Protein 3NZE (pdb70)

CATH classification: 3.40.50.1360

B-factor: mean 28.21, std 14.7, range [10.04, 140.04]

Radius of gyration: 24.36 Å; Cα contacts (8 Å, |Δi|>4): 1097; chains: 2; bounding box: 43×57×72 Å

Secondary structure (DSSP, 8-state):
--TT--HHHHHHHHHHHH-SEEEEE---TT--HHHHHHHH--HHHHHGGG--SS-EEEE--SHHHHHHHHTPPP---S-EEEE-S-------SHHHHHH--HHHHHHTPEEE---S-SS-SSHHHHH----HHHHHHHHHHH--EEEE--EE-----TTS---HHHH--GGGTEEEEETTEEEETTS--TT-GGGGG--SPPHHHHHTSSEEEEEE--GGGHHHHHHHHHTT--SEEEEEHHHHHHHT-/--TT--HHHHHHHHHHHH--EEEEE---TTS-HHHHHHHH--HHHHHGGG--TT-EEEE--SHHHHHHHTTPPP---S-EEEE-S-------SHHHHHH--HHHHHHT-EEE---S-SS-S-HHHHH----HHHHHHHHHHT--EEEE--EE--SSSTTSPPTTSSS-GGG---TTTTEEEEETTEEEETTS--TT-GGGGG--SPPHHHHTTSSEEEEEE-SGGGHHHHHHHHHTT--SEEEEEHHHHHHHHT-

InterPro domains:
  IPR007324 Sugar-binding domain, putative [PF04198] (63-314)
  IPR009057 Homedomain-like superfamily [SSF46689] (11-72)
  IPR036388 Winged helix-like DNA-binding domain superfamily [G3DSA:1.10.10.10] (1-53)
  IPR037171 NagB/RpiA transferase-like [SSF100950] (63-314)
  IPR051054 Bacterial SorC Transcriptional Regulators [PTHR34294] (4-316)

Organism: Paenarthrobacter aurescens (strain TC1) (NCBI:txid290340)

Nearest PDB structures (foldseek):
  3nze-assembly3_A-2  TM=1.004E+00  e=5.741E-52  Paenarthrobacter aurescens TC1
  3nze-assembly3_B  TM=9.922E-01  e=4.344E-48  Paenarthrobacter aurescens TC1
  4oqp-assembly1_A  TM=9.132E-01  e=4.253E-22  Bacillus subtilis subsp. subtilis str. 168
  3efb-assembly1_D  TM=8.962E-01  e=1.552E-18  Shigella flexneri 2a str. 2457T
  3efb-assembly2_B  TM=8.784E-01  e=3.633E-18  Shigella flexneri 2a str. 2457T

Structure (mmCIF, N/CA/C/O backbone):
data_3NZE
#
_entry.id   3NZE
#
_cell.length_a   41.337
_cell.length_b   86.286
_cell.length_c   64.641
_cell.angle_alpha   90.00
_cell.angle_beta   94.75
_cell.angle_gamma   90.00
#
_symmetry.space_group_name_H-M   'P 1 21 1'
#
loop_
_entity.id
_entity.type
_entity.pdbx_description
1 polymer 'Putative transcriptional regulator, sugar-binding family'
2 non-polymer 'CALCIUM ION'
3 water water
#
loop_
_atom_site.group_PDB
_atom_site.id
_atom_site.type_symbol
_atom_site.label_atom_id
_atom_site.label_alt_id
_atom_site.label_comp_id
_atom_site.label_asym_id
_atom_site.label_entity_id
_atom_site.label_seq_id
_atom_site.pdbx_PDB_ins_code
_atom_site.Cartn_x
_atom_site.Cartn_y
_atom_site.Cartn_z
_atom_site.occupancy
_atom_site.B_iso_or_equiv
_atom_site.auth_seq_id
_atom_site.auth_comp_id
_atom_site.auth_asym_id
_atom_site.auth_atom_id
_atom_site.pdbx_PDB_model_num
ATOM 1 N N . ALA A 1 3 ? -6.466 21.665 57.990 1.00 51.17 55 ALA A N 1
ATOM 2 C CA . ALA A 1 3 ? -6.029 21.573 56.597 1.00 51.03 55 ALA A CA 1
ATOM 3 C C . ALA A 1 3 ? -6.208 20.160 56.038 1.00 52.65 55 ALA A C 1
ATOM 4 O O . ALA A 1 3 ? -5.765 19.184 56.645 1.00 52.78 55 ALA A O 1
ATOM 6 N N . SER A 1 4 ? -6.852 20.062 54.877 1.00 51.47 56 SER A N 1
ATOM 7 C CA . SER A 1 4 ? -7.148 18.772 54.254 1.00 47.76 56 SER A CA 1
ATOM 8 C C . SER A 1 4 ? -7.355 18.944 52.748 1.00 44.24 56 SER A C 1
ATOM 9 O O . SER A 1 4 ? -7.365 20.073 52.249 1.00 41.71 56 SER A O 1
ATOM 12 N N . PRO A 1 5 ? -7.533 17.829 52.018 1.00 40.35 57 PRO A N 1
ATOM 13 C CA . PRO A 1 5 ? -7.796 17.900 50.576 1.00 36.43 57 PRO A CA 1
ATOM 14 C C . PRO A 1 5 ? -9.210 18.402 50.293 1.00 35.09 57 PRO A C 1
ATOM 15 O O . PRO A 1 5 ? -9.607 18.528 49.134 1.00 36.53 57 PRO A O 1
ATOM 19 N N . PHE A 1 6 ? -9.963 18.673 51.351 1.00 29.25 58 PHE A N 1
ATOM 20 C CA . PHE A 1 6 ? -11.315 19.188 51.212 1.00 25.84 58 PHE A CA 1
ATOM 21 C C . PHE A 1 6 ? -11.364 20.679 51.522 1.00 32.25 58 PHE A C 1
ATOM 22 O O . PHE A 1 6 ? -12.441 21.278 51.573 1.00 36.71 58 PHE A O 1
ATOM 30 N N . ASP A 1 7 ? -10.199 21.277 51.741 1.00 29.08 59 ASP A N 1
ATOM 31 C CA . ASP A 1 7 ? -10.154 22.682 52.122 1.00 32.57 59 ASP A CA 1
ATOM 32 C C . ASP A 1 7 ? -10.749 23.579 51.046 1.00 29.92 59 ASP A C 1
ATOM 33 O O . ASP A 1 7 ? -10.550 23.344 49.858 1.00 29.92 59 ASP A O 1
ATOM 38 N N . THR A 1 8 ? -11.478 24.600 51.485 1.00 26.89 60 THR A N 1
ATOM 39 C CA . THR A 1 8 ? -12.159 25.520 50.591 1.00 28.49 60 THR A CA 1
ATOM 40 C C . THR A 1 8 ? -11.161 26.496 50.000 1.00 27.11 60 THR A C 1
ATOM 41 O O . THR A 1 8 ? -10.026 26.605 50.480 1.00 23.72 60 THR A O 1
ATOM 45 N N . GLY A 1 9 ? -11.594 27.215 48.966 1.00 23.27 61 GLY A N 1
ATOM 46 C CA . GLY A 1 9 ? -10.781 28.262 48.373 1.00 23.86 61 GLY A CA 1
ATOM 47 C C . GLY A 1 9 ? -10.233 29.227 49.422 1.00 29.43 61 GLY A C 1
ATOM 48 O O . GLY A 1 9 ? -9.030 29.483 49.467 1.00 22.14 61 GLY A O 1
ATOM 49 N N . PRO A 1 10 ? -11.118 29.778 50.268 1.00 26.63 62 PRO A N 1
ATOM 50 C CA . PRO A 1 10 ? -10.706 30.716 51.316 1.00 22.31 62 PRO A CA 1
ATOM 51 C C . PRO A 1 10 ? -9.699 30.118 52.291 1.00 25.33 62 PRO A C 1
ATOM 52 O O . PRO A 1 10 ? -8.834 30.843 52.782 1.00 25.50 62 PRO A O 1
ATOM 56 N N . GLU A 1 11 ? -9.804 28.826 52.582 1.00 24.92 63 GLU A N 1
ATOM 57 C CA . GLU A 1 11 ? -8.848 28.206 53.497 1.00 25.32 63 GLU A CA 1
ATOM 58 C C . GLU A 1 11 ? -7.486 28.076 52.816 1.00 27.49 63 GLU A C 1
ATOM 59 O O . GLU A 1 11 ? -6.434 28.280 53.435 1.00 24.19 63 GLU A O 1
ATOM 65 N N . LEU A 1 12 ? -7.506 27.753 51.528 1.00 25.07 64 LEU A N 1
ATOM 66 C CA . LEU A 1 12 ? -6.271 27.701 50.751 1.00 19.73 64 LEU A CA 1
ATOM 67 C C . LEU A 1 12 ? -5.639 29.093 50.645 1.00 16.69 64 LEU A C 1
ATOM 68 O O . LEU A 1 12 ? -4.414 29.222 50.676 1.00 18.34 64 LEU A O 1
ATOM 73 N N . GLU A 1 13 ? -6.471 30.127 50.519 1.00 16.39 65 GLU A N 1
ATOM 74 C CA . GLU A 1 13 ? -5.957 31.492 50.448 1.00 16.91 65 GLU A CA 1
ATOM 75 C C . GLU A 1 13 ? -5.223 31.807 51.740 1.00 21.39 65 GLU A C 1
ATOM 76 O O . GLU A 1 13 ? -4.121 32.357 51.723 1.00 19.20 65 GLU A O 1
ATOM 82 N N . SER A 1 14 ? -5.835 31.446 52.861 1.00 20.11 66 SER A N 1
ATOM 83 C CA . SER A 1 14 ? -5.221 31.709 54.148 1.00 18.25 66 SER A CA 1
ATOM 84 C C . SER A 1 14 ? -3.872 31.020 54.262 1.00 21.19 66 SER A C 1
ATOM 85 O O . SER A 1 14 ? -2.886 31.619 54.709 1.00 21.04 66 SER A O 1
ATOM 88 N N . GLN A 1 15 ? -3.821 29.753 53.857 1.00 19.73 67 GLN A N 1
ATOM 89 C CA . GLN A 1 15 ? -2.580 29.001 53.947 1.00 20.36 67 GLN A CA 1
ATOM 90 C C . GLN A 1 15 ? -1.480 29.612 53.095 1.00 21.70 67 GLN A C 1
ATOM 91 O O . GLN A 1 15 ? -0.346 29.740 53.544 1.00 20.75 67 GLN A O 1
ATOM 97 N N . ILE A 1 16 ? -1.810 29.982 51.856 1.00 20.08 68 ILE A N 1
ATOM 98 C CA . ILE A 1 16 ? -0.828 30.589 50.967 1.00 17.84 68 ILE A CA 1
ATOM 99 C C . ILE A 1 16 ? -0.389 31.965 51.470 1.00 18.69 68 ILE A C 1
ATOM 100 O O . ILE A 1 16 ? 0.800 32.293 51.437 1.00 19.06 68 ILE A O 1
ATOM 105 N N . ARG A 1 17 ? -1.340 32.771 51.936 1.00 18.23 69 ARG A N 1
ATOM 106 C CA . ARG A 1 17 ? -1.012 34.079 52.516 1.00 21.12 69 ARG A CA 1
ATOM 107 C C . ARG A 1 17 ? 0.026 33.929 53.623 1.00 18.43 69 ARG A C 1
ATOM 108 O O . ARG A 1 17 ? 1.029 34.650 53.676 1.00 20.86 69 ARG A O 1
ATOM 116 N N . ASN A 1 18 ? -0.231 32.993 54.527 1.00 16.73 70 ASN A N 1
ATOM 117 C CA . ASN A 1 18 ? 0.633 32.821 55.690 1.00 23.93 70 ASN A CA 1
ATOM 118 C C . ASN A 1 18 ? 1.982 32.212 55.355 1.00 23.89 70 ASN A C 1
ATOM 119 O O . ASN A 1 18 ? 3.003 32.562 55.953 1.00 23.13 70 ASN A O 1
ATOM 124 N N . GLN A 1 19 ? 1.988 31.297 54.397 1.00 19.56 71 GLN A N 1
ATOM 125 C CA . GLN A 1 19 ? 3.210 30.584 54.058 1.00 25.99 71 GLN A CA 1
ATOM 126 C C . GLN A 1 19 ? 4.084 31.362 53.077 1.00 25.60 71 GLN A C 1
ATOM 127 O O . GLN A 1 19 ? 5.310 31.270 53.134 1.00 26.59 71 GLN A O 1
ATOM 133 N N . TYR A 1 20 ? 3.468 32.136 52.182 1.00 20.98 72 TYR A N 1
ATOM 134 C CA . TYR A 1 20 ? 4.232 32.808 51.133 1.00 23.30 72 TYR A CA 1
ATOM 135 C C . TYR A 1 20 ? 4.218 34.332 51.211 1.00 20.98 72 TYR A C 1
ATOM 136 O O . TYR A 1 20 ? 4.927 34.988 50.459 1.00 23.98 72 TYR A O 1
ATOM 145 N N . GLY A 1 21 ? 3.415 34.888 52.115 1.00 21.77 73 GLY A N 1
ATOM 146 C CA . GLY A 1 21 ? 3.423 36.324 52.333 1.00 21.48 73 GLY A CA 1
ATOM 147 C C . GLY A 1 21 ? 3.020 37.145 51.118 1.00 20.36 73 GLY A C 1
ATOM 148 O O . GLY A 1 21 ? 3.596 38.204 50.850 1.00 23.57 73 GLY A O 1
ATOM 149 N N . VAL A 1 22 ? 2.037 36.649 50.375 1.00 15.83 74 VAL A N 1
ATOM 150 C CA . VAL A 1 22 ? 1.430 37.402 49.283 1.00 14.09 74 VAL A CA 1
ATOM 151 C C . VAL A 1 22 ? -0.075 37.417 49.486 1.00 14.80 74 VAL A C 1
ATOM 152 O O . VAL A 1 22 ? -0.624 36.529 50.137 1.00 17.37 74 VAL A O 1
ATOM 156 N N . ASP A 1 23 ? -0.746 38.432 48.945 1.00 16.30 75 ASP A N 1
ATOM 157 C CA . ASP A 1 23 ? -2.195 38.399 48.905 1.00 17.98 75 ASP A CA 1
ATOM 158 C C . ASP A 1 23 ? -2.577 37.431 47.795 1.00 23.20 75 ASP A C 1
ATOM 159 O O . ASP A 1 23 ? -1.853 37.301 46.803 1.00 21.54 75 ASP A O 1
ATOM 164 N N . VAL A 1 24 ? -3.680 36.717 47.975 1.00 15.88 76 VAL A N 1
ATOM 165 C CA . VAL A 1 24 ? -4.008 35.637 47.047 1.00 16.95 76 VAL A CA 1
ATOM 166 C C . VAL A 1 24 ? -5.497 35.440 46.824 1.00 16.26 76 VAL A C 1
ATOM 167 O O . VAL A 1 24 ? -6.307 35.601 47.745 1.00 18.70 76 VAL A O 1
ATOM 171 N N . HIS A 1 25 ? -5.844 35.106 45.580 1.00 18.29 77 HIS A N 1
ATOM 172 C CA . HIS A 1 25 ? -7.188 34.708 45.199 1.00 16.86 77 HIS A CA 1
ATOM 173 C C . HIS A 1 25 ? -7.107 33.321 44.578 1.00 16.80 77 HIS A C 1
ATOM 174 O O . HIS A 1 25 ? -6.446 33.125 43.554 1.00 16.92 77 HIS A O 1
ATOM 181 N N . VAL A 1 26 ? -7.776 32.364 45.206 1.00 15.58 78 VAL A N 1
ATOM 182 C CA . VAL A 1 26 ? -7.820 31.003 44.694 1.00 15.51 78 VAL A CA 1
ATOM 183 C C . VAL A 1 26 ? -9.132 30.839 43.951 1.00 16.61 78 VAL A C 1
ATOM 184 O O . VAL A 1 26 ? -10.202 31.093 44.498 1.00 17.55 78 VAL A O 1
ATOM 188 N N . VAL A 1 27 ? -9.042 30.431 42.692 1.00 18.37 79 VAL A N 1
ATOM 189 C CA . VAL A 1 27 ? -10.219 30.294 41.840 1.00 17.47 79 VAL A CA 1
ATOM 190 C C . VAL A 1 27 ? -10.691 28.856 41.839 1.00 17.64 79 VAL A C 1
ATOM 191 O O . VAL A 1 27 ? -9.984 27.972 41.366 1.00 20.24 79 VAL A O 1
ATOM 195 N N . PRO A 1 28 ? -11.894 28.609 42.381 1.00 22.65 80 PRO A N 1
ATOM 196 C CA . PRO A 1 28 ? -12.441 27.252 42.338 1.00 27.31 80 PRO A CA 1
ATOM 197 C C . PRO A 1 28 ? -12.695 26.833 40.891 1.00 29.45 80 PRO A C 1
ATOM 198 O O . PRO A 1 28 ? -13.343 27.561 40.138 1.00 28.48 80 PRO A O 1
ATOM 202 N N . VAL A 1 29 ? -12.165 25.683 40.501 1.00 30.72 81 VAL A N 1
ATOM 203 C CA . VAL A 1 29 ? -12.350 25.187 39.144 1.00 35.48 81 VAL A CA 1
ATOM 204 C C . VAL A 1 29 ? -12.636 23.700 39.199 1.00 42.98 81 VAL A C 1
ATOM 205 O O . VAL A 1 29 ? -12.075 22.987 40.028 1.00 45.39 81 VAL A O 1
ATOM 209 N N . LEU A 1 30 ? -13.519 23.237 38.320 1.00 50.27 82 LEU A N 1
ATOM 210 C CA . LEU A 1 30 ? -13.826 21.817 38.230 1.00 60.15 82 LEU A CA 1
ATOM 211 C C . LEU A 1 30 ? -12.552 21.018 37.932 1.00 62.98 82 LEU A C 1
ATOM 212 O O . LEU A 1 30 ? -11.865 21.265 36.936 1.00 59.94 82 LEU A O 1
ATOM 217 N N . ASP A 1 31 ? -12.249 20.072 38.817 1.00 65.95 83 ASP A N 1
ATOM 218 C CA . ASP A 1 31 ? -11.037 19.257 38.756 1.00 70.20 83 ASP A CA 1
ATOM 219 C C . ASP A 1 31 ? -10.790 18.655 37.374 1.00 69.96 83 ASP A C 1
ATOM 220 O O . ASP A 1 31 ? -9.682 18.201 37.069 1.00 66.74 83 ASP A O 1
ATOM 225 N N . THR A 1 32 ? -11.825 18.665 36.539 1.00 68.06 84 THR A N 1
ATOM 226 C CA . THR A 1 32 ? -11.815 17.918 35.288 1.00 67.80 84 THR A CA 1
ATOM 227 C C . THR A 1 32 ? -11.788 18.799 34.045 1.00 63.00 84 THR A C 1
ATOM 228 O O . THR A 1 32 ? -11.760 18.293 32.925 1.00 67.30 84 THR A O 1
ATOM 232 N N . LEU A 1 33 ? -11.806 20.113 34.241 1.00 55.60 85 LEU A N 1
ATOM 233 C CA . LEU A 1 33 ? -11.755 21.046 33.121 1.00 48.03 85 LEU A CA 1
ATOM 234 C C . LEU A 1 33 ? -10.385 20.966 32.456 1.00 48.30 85 LEU A C 1
ATOM 235 O O . LEU A 1 33 ? -9.425 20.503 33.070 1.00 52.47 85 LEU A O 1
ATOM 240 N N . ASN A 1 34 ? -10.295 21.418 31.209 1.00 47.13 86 ASN A N 1
ATOM 241 C CA . ASN A 1 34 ? -9.031 21.378 30.478 1.00 52.29 86 ASN A CA 1
ATOM 242 C C . ASN A 1 34 ? -8.176 22.624 30.726 1.00 47.08 86 ASN A C 1
ATOM 243 O O . ASN A 1 34 ? -8.624 23.569 31.374 1.00 37.81 86 ASN A O 1
ATOM 248 N N . GLU A 1 35 ? -6.950 22.624 30.211 1.00 42.99 87 GLU A N 1
ATOM 249 C CA . GLU A 1 35 ? -6.019 23.726 30.464 1.00 43.43 87 GLU A CA 1
ATOM 250 C C . GLU A 1 35 ? -6.561 25.088 30.043 1.00 41.74 87 GLU A C 1
ATOM 251 O O . GLU A 1 35 ? -6.524 26.053 30.816 1.00 30.54 87 GLU A O 1
ATOM 257 N N . ALA A 1 36 ? -7.047 25.165 28.809 1.00 33.51 88 ALA A N 1
ATOM 258 C CA . ALA A 1 36 ? -7.522 26.427 28.258 1.00 32.60 88 ALA A CA 1
ATOM 259 C C . ALA A 1 36 ? -8.715 26.951 29.053 1.00 29.90 88 ALA A C 1
ATOM 260 O O . ALA A 1 36 ? -8.791 28.144 29.350 1.00 28.29 88 ALA A O 1
ATOM 262 N N . GLU A 1 37 ? -9.641 26.057 29.388 1.00 29.00 89 GLU A N 1
ATOM 263 C CA . GLU A 1 37 ? -10.861 26.454 30.089 1.00 29.85 89 GLU A CA 1
ATOM 264 C C . GLU A 1 37 ? -10.556 26.838 31.532 1.00 29.83 89 GLU A C 1
ATOM 265 O O . GLU A 1 37 ? -11.188 27.728 32.088 1.00 25.75 89 GLU A O 1
ATOM 271 N N . THR A 1 38 ? -9.588 26.155 32.130 1.00 24.52 90 THR A N 1
ATOM 272 C CA . THR A 1 38 ? -9.151 26.475 33.482 1.00 25.13 90 THR A CA 1
ATOM 273 C C . THR A 1 38 ? -8.499 27.850 33.499 1.00 22.98 90 THR A C 1
ATOM 274 O O . THR A 1 38 ? -8.781 28.664 34.374 1.00 21.27 90 THR A O 1
ATOM 278 N N . LEU A 1 39 ? -7.628 28.106 32.526 1.00 22.98 91 LEU A N 1
ATOM 279 C CA . LEU A 1 39 ? -6.971 29.399 32.410 1.00 20.23 91 LEU A CA 1
ATOM 280 C C . LEU A 1 39 ? -7.993 30.503 32.196 1.00 23.49 91 LEU A C 1
ATOM 281 O O . LEU A 1 39 ? -7.871 31.591 32.742 1.00 21.96 91 LEU A O 1
ATOM 286 N N . ASP A 1 40 ? -9.012 30.221 31.397 1.00 20.34 92 ASP A N 1
ATOM 287 C CA . ASP A 1 40 ? -10.008 31.240 31.104 1.00 24.09 92 ASP A CA 1
ATOM 288 C C . ASP A 1 40 ? -10.652 31.720 32.402 1.00 27.88 92 ASP A C 1
ATOM 289 O O . ASP A 1 40 ? -10.925 32.917 32.590 1.00 22.62 92 ASP A O 1
ATOM 294 N N . ARG A 1 41 ? -10.872 30.778 33.310 1.00 19.04 93 ARG A N 1
ATOM 295 C CA . ARG A 1 41 ? -11.510 31.095 34.576 1.00 20.62 93 ARG A CA 1
ATOM 296 C C . ARG A 1 41 ? -10.563 31.781 35.547 1.00 19.33 93 ARG A C 1
ATOM 297 O O . ARG A 1 41 ? -10.974 32.665 36.301 1.00 22.63 93 ARG A O 1
ATOM 305 N N . VAL A 1 42 ? -9.297 31.366 35.542 1.00 18.67 94 VAL A N 1
ATOM 306 C CA . VAL A 1 42 ? -8.303 32.056 36.353 1.00 18.58 94 VAL A CA 1
ATOM 307 C C . VAL A 1 42 ? -8.170 33.482 35.827 1.00 16.26 94 VAL A C 1
ATOM 308 O O . VAL A 1 42 ? -8.106 34.441 36.597 1.00 18.17 94 VAL A O 1
ATOM 312 N N . ALA A 1 43 ? -8.143 33.616 34.499 1.00 18.28 95 ALA A N 1
ATOM 313 C CA . ALA A 1 43 ? -7.951 34.923 33.884 1.00 24.34 95 ALA A CA 1
ATOM 314 C C . ALA A 1 43 ? -9.090 35.885 34.206 1.00 17.38 95 ALA A C 1
ATOM 315 O O . ALA A 1 43 ? -8.865 37.088 34.375 1.00 21.77 95 ALA A O 1
ATOM 325 N N . GLN A 1 45 ? -10.861 35.909 37.027 1.00 19.74 97 GLN A N 1
ATOM 326 C CA . GLN A 1 45 ? -10.656 36.398 38.381 1.00 18.95 97 GLN A CA 1
ATOM 327 C C . GLN A 1 45 ? -9.506 37.401 38.409 1.00 17.84 97 GLN A C 1
ATOM 328 O O . GLN A 1 45 ? -9.563 38.408 39.109 1.00 20.71 97 GLN A O 1
ATOM 334 N N . ALA A 1 46 ? -8.452 37.125 37.655 1.00 15.99 98 ALA A N 1
ATOM 335 C CA . ALA A 1 46 ? -7.315 38.036 37.642 1.00 17.43 98 ALA A CA 1
ATOM 336 C C . ALA A 1 46 ? -7.757 39.417 37.145 1.00 16.42 98 ALA A C 1
ATOM 337 O O . ALA A 1 46 ? -7.355 40.444 37.695 1.00 17.35 98 ALA A O 1
ATOM 339 N N . ALA A 1 47 ? -8.568 39.443 36.093 1.00 19.30 99 ALA A N 1
ATOM 340 C CA . ALA A 1 47 ? -9.045 40.711 35.546 1.00 20.17 99 ALA A CA 1
ATOM 341 C C . ALA A 1 47 ? -9.813 41.490 36.604 1.00 26.96 99 ALA A C 1
ATOM 342 O O . ALA A 1 47 ? -9.678 42.708 36.729 1.00 21.89 99 ALA A O 1
ATOM 344 N N . ARG A 1 48 ? -10.641 40.774 37.356 1.00 24.23 100 ARG A N 1
ATOM 345 C CA . ARG A 1 48 ? -11.428 41.393 38.409 1.00 23.80 100 ARG A CA 1
ATOM 346 C C . ARG A 1 48 ? -10.518 41.987 39.479 1.00 27.01 100 ARG A C 1
ATOM 347 O O . ARG A 1 48 ? -10.795 43.055 40.028 1.00 31.06 100 ARG A O 1
ATOM 355 N N . THR A 1 49 ? -9.423 41.294 39.770 1.00 21.65 101 THR A N 1
ATOM 356 C CA . THR A 1 49 ? -8.469 41.759 40.772 1.00 22.39 101 THR A CA 1
ATOM 357 C C . THR A 1 49 ? -7.612 42.931 40.293 1.00 25.38 101 THR A C 1
ATOM 358 O O . THR A 1 49 ? -7.299 43.843 41.062 1.00 23.62 101 THR A O 1
ATOM 362 N N . ILE A 1 50 ? -7.249 42.906 39.016 1.00 20.17 102 ILE A N 1
ATOM 363 C CA . ILE A 1 50 ? -6.425 43.945 38.412 1.00 17.60 102 ILE A CA 1
ATOM 364 C C . ILE A 1 50 ? -7.122 45.308 38.321 1.00 18.86 102 ILE A C 1
ATOM 365 O O . ILE A 1 50 ? -6.495 46.351 38.520 1.00 21.31 102 ILE A O 1
ATOM 370 N N . GLY A 1 51 ? -8.411 45.297 37.999 1.00 22.92 103 GLY A N 1
ATOM 371 C CA . GLY A 1 51 ? -9.157 46.524 37.761 1.00 22.35 103 GLY A CA 1
ATOM 372 C C . GLY A 1 51 ? -8.973 47.645 38.778 1.00 22.76 103 GLY A C 1
ATOM 373 O O . GLY A 1 51 ? -8.601 48.763 38.413 1.00 24.19 103 GLY A O 1
ATOM 374 N N . PRO A 1 52 ? -9.256 47.364 40.051 1.00 24.31 104 PRO A N 1
ATOM 375 C CA . PRO A 1 52 ? -9.119 48.347 41.137 1.00 25.09 104 PRO A CA 1
ATOM 376 C C . PRO A 1 52 ? -7.689 48.884 41.284 1.00 25.01 104 PRO A C 1
ATOM 377 O O . PRO A 1 52 ? -7.493 49.942 41.877 1.00 30.08 104 PRO A O 1
ATOM 381 N N . LEU A 1 53 ? -6.709 48.168 40.750 1.00 23.39 105 LEU A N 1
ATOM 382 C CA . LEU A 1 53 ? -5.309 48.560 40.911 1.00 27.65 105 LEU A CA 1
ATOM 383 C C . LEU A 1 53 ? -4.828 49.430 39.762 1.00 25.72 105 LEU A C 1
ATOM 384 O O . LEU A 1 53 ? -3.713 49.950 39.798 1.00 25.86 105 LEU A O 1
ATOM 389 N N . VAL A 1 54 ? -5.670 49.595 38.745 1.00 24.14 106 VAL A N 1
ATOM 390 C CA . VAL A 1 54 ? -5.325 50.437 37.610 1.00 21.47 106 VAL A CA 1
ATOM 391 C C . VAL A 1 54 ? -5.883 51.840 37.825 1.00 26.19 106 VAL A C 1
ATOM 392 O O . VAL A 1 54 ? -7.098 52.018 37.916 1.00 29.71 106 VAL A O 1
ATOM 396 N N . ASP A 1 55 ? -5.001 52.833 37.915 1.00 26.83 107 ASP A N 1
ATOM 397 C CA . ASP A 1 55 ? -5.431 54.201 38.216 1.00 32.93 107 ASP A CA 1
ATOM 398 C C . ASP A 1 55 ? -5.042 55.156 37.108 1.00 28.39 107 ASP A C 1
ATOM 399 O O . ASP A 1 55 ? -4.380 54.764 36.151 1.00 28.33 107 ASP A O 1
ATOM 404 N N . SER A 1 56 ? -5.436 56.421 37.253 1.00 28.19 108 SER A N 1
ATOM 405 C CA . SER A 1 56 ? -4.976 57.446 36.327 1.00 31.04 108 SER A CA 1
ATOM 406 C C . SER A 1 56 ? -3.565 57.878 36.704 1.00 27.32 108 SER A C 1
ATOM 407 O O . SER A 1 56 ? -3.111 57.643 37.831 1.00 22.71 108 SER A O 1
ATOM 410 N N . ASN A 1 57 ? -2.883 58.514 35.760 1.00 23.88 109 ASN A N 1
ATOM 411 C CA . ASN A 1 57 ? -1.517 58.982 35.981 1.00 25.23 109 ASN A CA 1
ATOM 412 C C . ASN A 1 57 ? -0.591 57.854 36.409 1.00 26.21 109 ASN A C 1
ATOM 413 O O . ASN A 1 57 ? 0.278 58.039 37.266 1.00 24.83 109 ASN A O 1
ATOM 418 N N . ALA A 1 58 ? -0.778 56.684 35.812 1.00 23.08 110 ALA A N 1
ATOM 419 C CA . ALA A 1 58 ? -0.019 55.503 36.207 1.00 20.91 110 ALA A CA 1
ATOM 420 C C . ALA A 1 58 ? 0.672 54.865 35.015 1.00 24.41 110 ALA A C 1
ATOM 421 O O . ALA A 1 58 ? 0.259 55.041 33.871 1.00 33.33 110 ALA A O 1
ATOM 423 N N . ILE A 1 59 ? 1.726 54.116 35.294 1.00 21.27 111 ILE A N 1
ATOM 424 C CA . ILE A 1 59 ? 2.410 53.343 34.268 1.00 18.53 111 ILE A CA 1
ATOM 425 C C . ILE A 1 59 ? 2.225 51.871 34.597 1.00 22.12 111 ILE A C 1
ATOM 426 O O . ILE A 1 59 ? 2.658 51.401 35.650 1.00 21.65 111 ILE A O 1
ATOM 431 N N . ILE A 1 60 ? 1.534 51.160 33.713 1.00 19.58 112 ILE A N 1
ATOM 432 C CA . ILE A 1 60 ? 1.214 49.760 33.944 1.00 19.71 112 ILE A CA 1
ATOM 433 C C . ILE A 1 60 ? 2.084 48.867 33.064 1.00 22.13 112 ILE A C 1
ATOM 434 O O . ILE A 1 60 ? 1.940 48.870 31.833 1.00 22.94 112 ILE A O 1
ATOM 439 N N . GLY A 1 61 ? 2.955 48.086 33.700 1.00 17.98 113 GLY A N 1
ATOM 440 C CA . GLY A 1 61 ? 3.816 47.155 32.992 1.00 17.27 113 GLY A CA 1
ATOM 441 C C . GLY A 1 61 ? 3.138 45.812 32.768 1.00 20.47 113 GLY A C 1
ATOM 442 O O . GLY A 1 61 ? 2.605 45.212 33.703 1.00 19.54 113 GLY A O 1
ATOM 443 N N . VAL A 1 62 ? 3.139 45.348 31.519 1.00 14.92 114 VAL A N 1
ATOM 444 C CA . VAL A 1 62 ? 2.550 44.052 31.184 1.00 14.44 114 VAL A CA 1
ATOM 445 C C . VAL A 1 62 ? 3.594 43.163 30.527 1.00 17.00 114 VAL A C 1
ATOM 446 O O . VAL A 1 62 ? 4.165 43.521 29.491 1.00 17.66 114 VAL A O 1
ATOM 450 N N . ALA A 1 63 ? 3.841 41.999 31.110 1.00 17.67 115 ALA A N 1
ATOM 451 C CA . ALA A 1 63 ? 4.688 41.012 30.464 1.00 20.81 115 ALA A CA 1
ATOM 452 C C . ALA A 1 63 ? 3.739 40.101 29.700 1.00 22.46 115 ALA A C 1
ATOM 453 O O . ALA A 1 63 ? 2.946 39.384 30.306 1.00 19.16 115 ALA A O 1
ATOM 455 N N . TRP A 1 64 ? 3.776 40.165 28.375 1.00 17.52 116 TRP A N 1
ATOM 456 C CA . TRP A 1 64 ? 2.797 39.442 27.577 1.00 19.19 116 TRP A CA 1
ATOM 457 C C . TRP A 1 64 ? 3.170 37.962 27.453 1.00 17.38 116 TRP A C 1
ATOM 458 O O . TRP A 1 64 ? 4.354 37.590 27.519 1.00 18.59 116 TRP A O 1
ATOM 469 N N . GLY A 1 65 ? 2.143 37.129 27.281 1.00 21.87 117 GLY A N 1
ATOM 470 C CA . GLY A 1 65 ? 2.295 35.694 27.129 1.00 22.23 117 GLY A CA 1
ATOM 471 C C . GLY A 1 65 ? 0.910 35.085 27.002 1.00 15.56 117 GLY A C 1
ATOM 472 O O . GLY A 1 65 ? -0.072 35.811 26.938 1.00 19.27 117 GLY A O 1
ATOM 473 N N . ALA A 1 66 ? 0.827 33.758 26.984 1.00 20.25 118 ALA A N 1
ATOM 474 C CA . ALA A 1 66 ? -0.456 33.082 26.845 1.00 23.65 118 ALA A CA 1
ATOM 475 C C . ALA A 1 66 ? -1.383 33.415 28.020 1.00 19.20 118 ALA A C 1
ATOM 476 O O . ALA A 1 66 ? -2.565 33.662 27.834 1.00 21.42 118 ALA A O 1
ATOM 478 N N . THR A 1 67 ? -0.827 33.464 29.223 1.00 20.85 119 THR A N 1
ATOM 479 C CA . THR A 1 67 ? -1.649 33.789 30.377 1.00 19.68 119 THR A CA 1
ATOM 480 C C . THR A 1 67 ? -2.178 35.212 30.274 1.00 18.05 119 THR A C 1
ATOM 481 O O . THR A 1 67 ? -3.364 35.455 30.444 1.00 18.49 119 THR A O 1
ATOM 485 N N . LEU A 1 68 ? -1.293 36.154 29.986 1.00 16.50 120 LEU A N 1
ATOM 486 C CA . LEU A 1 68 ? -1.710 37.545 29.907 1.00 17.89 120 LEU A CA 1
ATOM 487 C C . LEU A 1 68 ? -2.686 37.802 28.753 1.00 20.40 120 LEU A C 1
ATOM 488 O O . LEU A 1 68 ? -3.527 38.703 28.821 1.00 18.41 120 LEU A O 1
ATOM 493 N N . SER A 1 69 ? -2.592 36.998 27.704 1.00 19.65 121 SER A N 1
ATOM 494 C CA . SER A 1 69 ? -3.546 37.123 26.610 1.00 22.40 121 SER A CA 1
ATOM 495 C C . SER A 1 69 ? -4.947 36.827 27.137 1.00 24.31 121 SER A C 1
ATOM 496 O O . SER A 1 69 ? -5.884 37.588 26.900 1.00 22.00 121 SER A O 1
ATOM 499 N N . ALA A 1 70 ? -5.079 35.717 27.859 1.00 20.47 122 ALA A N 1
ATOM 500 C CA . ALA A 1 70 ? -6.369 35.355 28.451 1.00 19.23 122 ALA A CA 1
ATOM 501 C C . ALA A 1 70 ? -6.864 36.450 29.390 1.00 17.74 122 ALA A C 1
ATOM 502 O O . ALA A 1 70 ? -8.030 36.842 29.341 1.00 20.16 122 ALA A O 1
ATOM 504 N N . VAL A 1 71 ? -5.981 36.948 30.251 1.00 19.88 123 VAL A N 1
ATOM 505 C CA . VAL A 1 71 ? -6.327 38.053 31.131 1.00 17.29 123 VAL A CA 1
ATOM 506 C C . VAL A 1 71 ? -6.847 39.260 30.345 1.00 18.72 123 VAL A C 1
ATOM 507 O O . VAL A 1 71 ? -7.868 39.857 30.704 1.00 19.04 123 VAL A O 1
ATOM 511 N N . SER A 1 72 ? -6.162 39.607 29.258 1.00 21.33 124 SER A N 1
ATOM 512 C CA . SER A 1 72 ? -6.527 40.797 28.509 1.00 22.16 124 SER A CA 1
ATOM 513 C C . SER A 1 72 ? -7.925 40.691 27.914 1.00 24.31 124 SER A C 1
ATOM 514 O O . SER A 1 72 ? -8.585 41.699 27.696 1.00 22.55 124 SER A O 1
ATOM 517 N N . ARG A 1 73 ? -8.370 39.470 27.645 1.00 22.38 125 ARG A N 1
ATOM 518 C CA A ARG A 1 73 ? -9.700 39.266 27.083 0.53 25.19 125 ARG A CA 1
ATOM 519 C CA B ARG A 1 73 ? -9.700 39.246 27.084 0.47 24.55 125 ARG A CA 1
ATOM 520 C C . ARG A 1 73 ? -10.818 39.484 28.098 1.00 24.44 125 ARG A C 1
ATOM 521 O O . ARG A 1 73 ? -11.975 39.651 27.719 1.00 29.35 125 ARG A O 1
ATOM 536 N N . HIS A 1 74 ? -10.475 39.499 29.387 1.00 23.99 126 HIS A N 1
ATOM 537 C CA . HIS A 1 74 ? -11.504 39.600 30.434 1.00 26.48 126 HIS A CA 1
ATOM 538 C C . HIS A 1 74 ? -11.545 40.931 31.181 1.00 27.06 126 HIS A C 1
ATOM 539 O O . HIS A 1 74 ? -12.320 41.104 32.130 1.00 27.24 126 HIS A O 1
ATOM 546 N N . LEU A 1 75 ? -10.718 41.876 30.750 1.00 23.48 127 LEU A N 1
ATOM 547 C CA . LEU A 1 75 ? -10.676 43.187 31.379 1.00 24.70 127 LEU A CA 1
ATOM 548 C C . LEU A 1 75 ? -12.026 43.902 31.330 1.00 30.70 127 LEU A C 1
ATOM 549 O O . LEU A 1 75 ? -12.729 43.850 30.322 1.00 37.70 127 LEU A O 1
ATOM 554 N N . THR A 1 76 ? -12.386 44.558 32.429 1.00 33.06 128 THR A N 1
ATOM 555 C CA A THR A 1 76 ? -13.603 45.355 32.469 0.42 35.38 128 THR A CA 1
ATOM 556 C CA B THR A 1 76 ? -13.601 45.363 32.483 0.58 35.73 128 THR A CA 1
ATOM 557 C C . THR A 1 76 ? -13.256 46.801 32.145 1.00 33.95 128 THR A C 1
ATOM 558 O O . THR A 1 76 ? -12.309 47.359 32.697 1.00 29.34 128 THR A O 1
ATOM 565 N N . ARG A 1 77 ? -14.013 47.409 31.241 1.00 34.28 129 ARG A N 1
ATOM 566 C CA A ARG A 1 77 ? -13.739 48.786 30.860 0.53 35.35 129 ARG A CA 1
ATOM 567 C CA B ARG A 1 77 ? -13.737 48.786 30.859 0.47 35.44 129 ARG A CA 1
ATOM 568 C C . ARG A 1 77 ? -13.770 49.686 32.086 1.00 34.12 129 ARG A C 1
ATOM 569 O O . ARG A 1 77 ? -14.688 49.614 32.900 1.00 34.66 129 ARG A O 1
ATOM 584 N N . LYS A 1 78 ? -12.754 50.526 32.212 1.00 37.29 130 LYS A N 1
ATOM 585 C CA . LYS A 1 78 ? -12.638 51.444 33.330 1.00 36.50 130 LYS A CA 1
ATOM 586 C C . LYS A 1 78 ? -11.743 52.582 32.883 1.00 42.07 130 LYS A C 1
ATOM 587 O O . LYS A 1 78 ? -10.523 52.459 32.893 1.00 45.89 130 LYS A O 1
ATOM 601 N N . THR A 1 80 ? -9.457 55.741 32.557 1.00 31.31 132 THR A N 1
ATOM 602 C CA . THR A 1 80 ? -8.516 56.500 33.354 1.00 31.38 132 THR A CA 1
ATOM 603 C C . THR A 1 80 ? -8.024 57.604 32.448 1.00 34.23 132 THR A C 1
ATOM 604 O O . THR A 1 80 ? -8.369 57.637 31.264 1.00 33.64 132 THR A O 1
ATOM 608 N N . HIS A 1 81 ? -7.221 58.512 32.985 1.00 30.78 133 HIS A N 1
ATOM 609 C CA . HIS A 1 81 ? -6.548 59.486 32.133 1.00 31.08 133 HIS A CA 1
ATOM 610 C C . HIS A 1 81 ? -5.067 59.532 32.457 1.00 31.10 133 HIS A C 1
ATOM 611 O O . HIS A 1 81 ? -4.668 59.241 33.584 1.00 28.87 133 HIS A O 1
ATOM 618 N N . ASP A 1 82 ? -4.264 59.886 31.458 1.00 27.14 134 ASP A N 1
ATOM 619 C CA . ASP A 1 82 ? -2.835 60.121 31.649 1.00 29.75 134 ASP A CA 1
ATOM 620 C C . ASP A 1 82 ? -2.070 58.890 32.116 1.00 29.24 134 ASP A C 1
ATOM 621 O O . ASP A 1 82 ? -1.015 58.998 32.745 1.00 27.41 134 ASP A O 1
ATOM 626 N N . SER A 1 83 ? -2.594 57.717 31.796 1.00 25.51 135 SER A N 1
ATOM 627 C CA . SER A 1 83 ? -1.894 56.487 32.117 1.00 23.43 135 SER A CA 1
ATOM 628 C C . SER A 1 83 ? -1.317 55.844 30.876 1.00 23.77 135 SER A C 1
ATOM 629 O O . SER A 1 83 ? -1.737 56.132 29.756 1.00 23.49 135 SER A O 1
ATOM 632 N N . ILE A 1 84 ? -0.349 54.964 31.094 1.00 21.36 136 ILE A N 1
ATOM 633 C CA . ILE A 1 84 ? 0.359 54.321 30.009 1.00 20.05 136 ILE A CA 1
ATOM 634 C C . ILE A 1 84 ? 0.464 52.841 30.308 1.00 26.64 136 ILE A C 1
ATOM 635 O O . ILE A 1 84 ? 0.714 52.463 31.447 1.00 24.49 136 ILE A O 1
ATOM 640 N N . VAL A 1 85 ? 0.262 51.999 29.302 1.00 20.40 137 VAL A N 1
ATOM 641 C CA A VAL A 1 85 ? 0.554 50.578 29.432 0.47 20.97 137 VAL A CA 1
ATOM 642 C CA B VAL A 1 85 ? 0.578 50.584 29.452 0.53 20.97 137 VAL A CA 1
ATOM 643 C C . VAL A 1 85 ? 1.834 50.294 28.648 1.00 24.36 137 VAL A C 1
ATOM 644 O O . VAL A 1 85 ? 1.903 50.578 27.450 1.00 22.80 137 VAL A O 1
ATOM 651 N N . VAL A 1 86 ? 2.843 49.757 29.323 1.00 20.26 138 VAL A N 1
ATOM 652 C CA A VAL A 1 86 ? 4.126 49.498 28.686 0.85 20.89 138 VAL A CA 1
ATOM 653 C CA B VAL A 1 86 ? 4.130 49.494 28.690 0.15 20.67 138 VAL A CA 1
ATOM 654 C C . VAL A 1 86 ? 4.436 48.003 28.615 1.00 22.49 138 VAL A C 1
ATOM 655 O O . VAL A 1 86 ? 4.260 47.259 29.587 1.00 21.99 138 VAL A O 1
ATOM 662 N N . GLN A 1 87 ? 4.885 47.568 27.445 1.00 18.33 139 GLN A N 1
ATOM 663 C CA . GLN A 1 87 ? 5.246 46.183 27.200 1.00 16.88 139 GLN A CA 1
ATOM 664 C C . GLN A 1 87 ? 6.594 45.872 27.866 1.00 18.65 139 GLN A C 1
ATOM 665 O O . GLN A 1 87 ? 7.567 46.596 27.651 1.00 18.93 139 GLN A O 1
ATOM 671 N N . LEU A 1 88 ? 6.660 44.803 28.664 1.00 15.16 140 LEU A N 1
ATOM 672 C CA . LEU A 1 88 ? 7.874 44.513 29.442 1.00 17.89 140 LEU A CA 1
ATOM 673 C C . LEU A 1 88 ? 8.871 43.580 28.758 1.00 20.11 140 LEU A C 1
ATOM 674 O O . LEU A 1 88 ? 10.038 43.530 29.148 1.00 20.63 140 LEU A O 1
ATOM 679 N N . ASN A 1 89 ? 8.403 42.837 27.756 1.00 16.85 1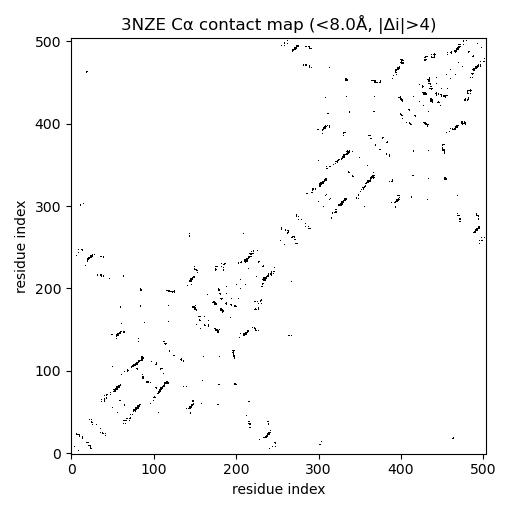41 ASN A N 1
ATOM 680 C CA . ASN A 1 89 ? 9.242 41.890 27.036 1.00 18.32 141 ASN A CA 1
ATOM 681 C C . ASN A 1 89 ? 8.977 41.966 25.539 1.00 14.86 141 ASN A C 1
ATOM 682 O O . ASN A 1 89 ? 7.878 42.289 25.133 1.00 15.23 141 ASN A O 1
ATOM 687 N N . GLY A 1 90 ? 9.994 41.663 24.731 1.00 18.37 142 GLY A N 1
ATOM 688 C CA . GLY A 1 90 ? 9.900 41.811 23.286 1.00 17.89 142 GLY A CA 1
ATOM 689 C C . GLY A 1 90 ? 9.016 40.761 22.645 1.00 16.54 142 GLY A C 1
ATOM 690 O O . GLY A 1 90 ? 8.481 39.878 23.325 1.00 15.06 142 GLY A O 1
ATOM 691 N N . ALA A 1 91 ? 8.853 40.849 21.326 1.00 17.34 143 ALA A N 1
ATOM 692 C CA . ALA A 1 91 ? 7.977 39.906 20.621 1.00 15.37 143 ALA A CA 1
ATOM 693 C C . ALA A 1 91 ? 8.501 39.619 19.229 1.00 18.99 143 ALA A C 1
ATOM 694 O O . ALA A 1 91 ? 9.078 40.493 18.586 1.00 17.74 143 ALA A O 1
ATOM 696 N N . GLY A 1 92 ? 8.264 38.400 18.759 1.00 13.79 144 GLY A N 1
ATOM 697 C CA . GLY A 1 92 ? 8.743 37.990 17.451 1.00 18.19 144 GLY A CA 1
ATOM 698 C C . GLY A 1 92 ? 9.857 36.982 17.644 1.00 20.40 144 GLY A C 1
ATOM 699 O O . GLY A 1 92 ? 10.964 37.343 18.034 1.00 21.90 144 GLY A O 1
ATOM 700 N N . ASN A 1 93 ? 9.568 35.711 17.377 1.00 20.82 145 ASN A N 1
ATOM 701 C CA . ASN A 1 93 ? 10.557 34.668 17.625 1.00 23.42 145 ASN A CA 1
ATOM 702 C C . ASN A 1 93 ? 11.029 33.975 16.350 1.00 24.57 145 ASN A C 1
ATOM 703 O O . ASN A 1 93 ? 10.685 34.385 15.231 1.00 23.67 145 ASN A O 1
ATOM 716 N N . GLN A 1 95 ? 10.192 31.429 14.956 1.00 23.11 147 GLN A N 1
ATOM 717 C CA . GLN A 1 95 ? 9.104 30.847 14.170 1.00 23.57 147 GLN A CA 1
ATOM 718 C C . GLN A 1 95 ? 8.303 31.925 13.438 1.00 22.25 147 GLN A C 1
ATOM 719 O O . GLN A 1 95 ? 7.392 31.603 12.686 1.00 23.04 147 GLN A O 1
ATOM 725 N N . THR A 1 96 ? 8.651 33.192 13.663 1.00 23.29 148 THR A N 1
ATOM 726 C CA . THR A 1 96 ? 7.896 34.344 13.131 1.00 18.4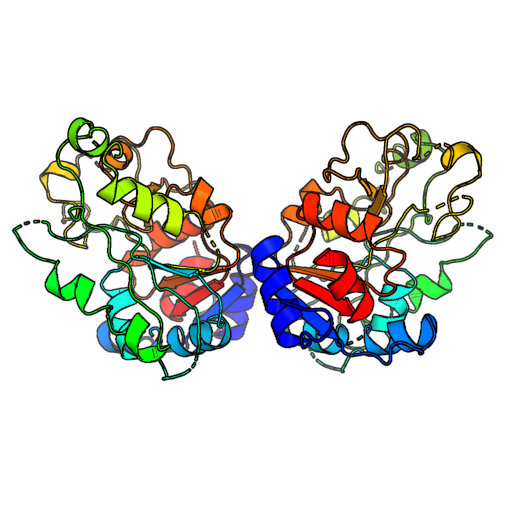7 148 THR A CA 1
ATOM 727 C C . THR A 1 96 ? 6.537 34.499 13.811 1.00 21.27 148 THR A C 1
ATOM 728 O O . THR A 1 96 ? 5.553 34.946 13.207 1.00 20.01 148 THR A O 1
ATOM 732 N N . THR A 1 97 ? 6.508 34.142 15.090 1.00 20.20 149 THR A N 1
ATOM 733 C CA . THR A 1 97 ? 5.304 34.198 15.893 1.00 21.64 149 THR A CA 1
ATOM 734 C C . THR A 1 97 ? 5.458 35.213 17.015 1.00 18.95 149 THR A C 1
ATOM 735 O O . THR A 1 97 ? 6.521 35.330 17.623 1.00 20.14 149 THR A O 1
ATOM 739 N N . GLY A 1 98 ? 4.394 35.957 17.283 1.00 20.50 150 GLY A N 1
ATOM 740 C CA . GLY A 1 98 ? 4.361 36.754 18.488 1.00 21.02 150 GLY A CA 1
ATOM 741 C C . GLY A 1 98 ? 3.983 38.208 18.333 1.00 23.42 150 GLY A C 1
ATOM 742 O O . GLY A 1 98 ? 3.394 38.781 19.241 1.00 21.20 150 GLY A O 1
ATOM 743 N N . ILE A 1 99 ? 4.348 38.826 17.212 1.00 22.01 151 ILE A N 1
ATOM 744 C CA . ILE A 1 99 ? 4.191 40.274 17.128 1.00 19.53 151 ILE A CA 1
ATOM 745 C C . ILE A 1 99 ? 2.723 40.693 17.159 1.00 17.98 151 ILE A C 1
ATOM 746 O O . ILE A 1 99 ? 2.344 41.576 17.921 1.00 22.16 151 ILE A O 1
ATOM 751 N N . THR A 1 100 ? 1.903 40.058 16.333 1.00 18.05 152 THR A N 1
ATOM 752 C CA . THR A 1 100 ? 0.480 40.362 16.297 1.00 18.34 152 THR A CA 1
ATOM 753 C C . THR A 1 100 ? -0.173 40.037 17.637 1.00 20.44 152 THR A C 1
ATOM 754 O O . THR A 1 100 ? -0.956 40.820 18.171 1.00 20.31 152 THR A O 1
ATOM 758 N N . TYR A 1 101 ? 0.183 38.881 18.179 1.00 19.27 153 TYR A N 1
ATOM 759 C CA . TYR A 1 101 ? -0.412 38.382 19.417 1.00 22.49 153 TYR A CA 1
ATOM 760 C C . TYR A 1 101 ? -0.091 39.320 20.580 1.00 20.03 153 TYR A C 1
ATOM 761 O O . TYR A 1 101 ? -0.988 39.704 21.340 1.00 20.67 153 TYR A O 1
ATOM 770 N N . ALA A 1 102 ? 1.178 39.697 20.717 1.00 17.64 154 ALA A N 1
ATOM 771 C CA . ALA A 1 102 ? 1.589 40.645 21.747 1.00 18.23 154 ALA A CA 1
ATOM 772 C C . ALA A 1 102 ? 0.912 42.001 21.550 1.00 19.14 154 ALA A C 1
ATOM 773 O O . ALA A 1 102 ? 0.451 42.614 22.503 1.00 19.87 154 ALA A O 1
ATOM 775 N N . SER A 1 103 ? 0.859 42.477 20.313 1.00 16.76 155 SER A N 1
ATOM 776 C CA . SER A 1 103 ? 0.189 43.743 20.040 1.00 20.66 155 SER A CA 1
ATOM 777 C C . SER A 1 103 ? -1.288 43.727 20.446 1.00 23.63 155 SER A C 1
ATOM 778 O O . SER A 1 103 ? -1.799 44.713 20.981 1.00 22.13 155 SER A O 1
ATOM 781 N N . ASP A 1 104 ? -1.971 42.617 20.186 1.00 17.07 156 ASP A N 1
ATOM 782 C CA . ASP A 1 104 ? -3.383 42.506 20.534 1.00 20.35 156 ASP A CA 1
ATOM 783 C C . ASP A 1 104 ? -3.591 42.599 22.036 1.00 16.64 156 ASP A C 1
ATOM 784 O O . ASP A 1 104 ? -4.569 43.198 22.496 1.00 20.11 156 ASP A O 1
ATOM 789 N N . ILE A 1 105 ? -2.678 41.994 22.786 1.00 17.25 157 ILE A N 1
ATOM 790 C CA . ILE A 1 105 ? -2.727 42.053 24.249 1.00 17.57 157 ILE A CA 1
ATOM 791 C C . ILE A 1 105 ? -2.596 43.498 24.703 1.00 21.62 157 ILE A C 1
ATOM 792 O O . ILE A 1 105 ? -3.428 44.000 25.471 1.00 21.84 157 ILE A O 1
ATOM 805 N N . ARG A 1 107 ? -3.117 46.268 23.020 1.00 18.09 159 ARG A N 1
ATOM 806 C CA . ARG A 1 107 ? -4.313 47.003 22.586 1.00 19.16 159 ARG A CA 1
ATOM 807 C C . ARG A 1 107 ? -5.526 46.804 23.504 1.00 19.81 159 ARG A C 1
ATOM 808 O O . ARG A 1 107 ? -6.215 47.764 23.844 1.00 19.61 159 ARG A O 1
ATOM 816 N N . ARG A 1 108 ? -5.779 45.563 23.911 1.00 20.16 160 ARG A N 1
ATOM 817 C CA . ARG A 1 108 ? -6.863 45.272 24.852 1.00 24.32 160 ARG A CA 1
ATOM 818 C C . ARG A 1 108 ? -6.694 46.019 26.177 1.00 17.15 160 ARG A C 1
ATOM 819 O O . ARG A 1 108 ? -7.676 46.521 26.746 1.00 19.09 160 ARG A O 1
ATOM 827 N N . PHE A 1 109 ? -5.458 46.093 26.661 1.00 17.70 161 PHE A N 1
ATOM 828 C CA . PHE A 1 109 ? -5.190 46.814 27.910 1.00 19.75 161 PHE A CA 1
ATOM 829 C C . PHE A 1 109 ? -5.403 48.304 27.689 1.00 21.70 161 PHE A C 1
ATOM 830 O O . PHE A 1 109 ? -6.065 48.966 28.477 1.00 23.72 161 PHE A O 1
ATOM 838 N N . GLY A 1 110 ? -4.855 48.827 26.599 1.00 20.27 162 GLY A N 1
ATOM 839 C CA . GLY A 1 110 ? -5.032 50.232 26.279 1.00 20.75 162 GLY A CA 1
ATOM 840 C C . GLY A 1 110 ? -6.486 50.625 26.137 1.00 23.10 162 GLY A C 1
ATOM 841 O O . GLY A 1 110 ? -6.902 51.683 26.613 1.00 27.40 162 GLY A O 1
ATOM 842 N N . SER A 1 111 ? -7.266 49.774 25.473 1.00 24.57 163 SER A N 1
ATOM 843 C CA A SER A 1 111 ? -8.675 50.057 25.223 0.70 22.50 163 SER A CA 1
ATOM 844 C CA B SER A 1 111 ? -8.675 50.054 25.222 0.30 22.90 163 SER A CA 1
ATOM 845 C C . SER A 1 111 ? -9.510 49.984 26.501 1.00 22.16 163 SER A C 1
ATOM 846 O O . SER A 1 111 ? -10.426 50.786 26.702 1.00 24.68 163 SER A O 1
ATOM 851 N N . ALA A 1 112 ? -9.201 49.017 27.357 1.00 22.10 164 ALA A N 1
ATOM 852 C CA . ALA A 1 112 ? -9.967 48.853 28.588 1.00 23.55 164 ALA A CA 1
ATOM 853 C C . ALA A 1 112 ? -9.837 50.063 29.501 1.00 24.61 164 ALA A C 1
ATOM 854 O O . ALA A 1 112 ? -10.791 50.429 30.191 1.00 26.65 164 ALA A O 1
ATOM 856 N N . TYR A 1 113 ? -8.666 50.700 29.486 1.00 24.58 165 TYR A N 1
ATOM 857 C CA . TYR A 1 113 ? -8.375 51.759 30.453 1.00 25.56 165 TYR A CA 1
ATOM 858 C C . TYR A 1 113 ? -8.204 53.161 29.865 1.00 30.63 165 TYR A C 1
ATOM 859 O O . TYR A 1 113 ? -7.961 54.126 30.599 1.00 28.91 165 TYR A O 1
ATOM 868 N N . GLY A 1 114 ? -8.358 53.279 28.549 1.00 29.10 166 GLY A N 1
ATOM 869 C CA . GLY A 1 114 ? -8.130 54.543 27.875 1.00 30.78 166 GLY A CA 1
ATOM 870 C C . GLY A 1 114 ? -6.694 54.998 28.052 1.00 30.29 166 GLY A C 1
ATOM 871 O O . GLY A 1 114 ? -6.409 56.195 28.104 1.00 31.30 166 GLY A O 1
ATOM 872 N N . ALA A 1 115 ? -5.790 54.029 28.140 1.00 27.52 167 ALA A N 1
ATOM 873 C CA . ALA A 1 115 ? -4.379 54.287 28.390 1.00 24.19 167 ALA A CA 1
ATOM 874 C C . ALA A 1 115 ? -3.595 54.261 27.092 1.00 28.83 167 ALA A C 1
ATOM 875 O O . ALA A 1 115 ? -3.909 53.494 26.188 1.00 27.67 167 ALA A O 1
ATOM 877 N N . ARG A 1 116 ? -2.564 55.091 27.006 1.00 28.37 168 ARG A N 1
ATOM 878 C CA . ARG A 1 116 ? -1.692 55.060 25.841 1.00 31.34 168 ARG A CA 1
ATOM 879 C C . ARG A 1 116 ? -0.830 53.809 25.871 1.00 28.28 168 ARG A C 1
ATOM 880 O O . ARG A 1 116 ? -0.325 53.419 26.923 1.00 29.78 168 ARG A O 1
ATOM 888 N N . VAL A 1 117 ? -0.648 53.195 24.707 1.00 21.30 169 VAL A N 1
ATOM 889 C CA . VAL A 1 117 ? 0.143 51.980 24.602 1.00 20.69 169 VAL A CA 1
ATOM 890 C C . VAL A 1 117 ? 1.583 52.284 24.179 1.00 23.71 169 VAL A C 1
ATOM 891 O O . VAL A 1 117 ? 1.818 52.988 23.200 1.00 28.66 169 VAL A O 1
ATOM 895 N N . GLU A 1 118 ? 2.546 51.750 24.923 1.00 20.38 170 GLU A N 1
ATOM 896 C CA . GLU A 1 118 ? 3.950 51.869 24.549 1.00 26.23 170 GLU A CA 1
ATOM 897 C C . GLU A 1 118 ? 4.580 50.499 24.346 1.00 26.44 170 GLU A C 1
ATOM 898 O O . GLU A 1 118 ? 4.767 49.728 25.289 1.00 23.33 170 GLU A O 1
ATOM 904 N N . GLN A 1 119 ? 4.923 50.200 23.104 1.00 23.38 171 GLN A N 1
ATOM 905 C CA . GLN A 1 119 ? 5.508 48.906 22.792 1.00 25.16 171 GLN A CA 1
ATOM 906 C C . GLN A 1 119 ? 7.026 48.927 22.707 1.00 21.41 171 GLN A C 1
ATOM 907 O O . GLN A 1 119 ? 7.660 49.985 22.679 1.00 27.71 171 GLN A O 1
ATOM 913 N N . PHE A 1 120 ? 7.592 47.729 22.645 1.00 21.00 172 PHE A N 1
ATOM 914 C CA . PHE A 1 120 ? 9.009 47.490 22.878 1.00 19.32 172 PHE A CA 1
ATOM 915 C C . PHE A 1 120 ? 9.557 46.922 21.563 1.00 22.78 172 PHE A C 1
ATOM 916 O O . PHE A 1 120 ? 9.272 45.776 21.226 1.00 22.12 172 PHE A O 1
ATOM 924 N N . PRO A 1 121 ? 10.330 47.727 20.808 1.00 19.50 173 PRO A N 1
ATOM 925 C CA . PRO A 1 121 ? 10.701 47.310 19.443 1.00 21.17 173 PRO A CA 1
ATOM 926 C C . PRO A 1 121 ? 11.895 46.356 19.420 1.00 23.58 173 PRO A C 1
ATOM 927 O O . PRO A 1 121 ? 12.915 46.646 18.791 1.00 23.13 173 PRO A O 1
ATOM 931 N N . VAL A 1 122 ? 11.750 45.221 20.096 1.00 20.39 174 VAL A N 1
ATOM 932 C CA . VAL A 1 122 ? 12.814 44.228 20.213 1.00 22.11 174 VAL A CA 1
ATOM 933 C C . VAL A 1 122 ? 12.200 42.833 20.070 1.00 16.22 174 VAL A C 1
ATOM 934 O O . VAL A 1 122 ? 11.005 42.651 20.362 1.00 17.42 174 VAL A O 1
ATOM 938 N N . PRO A 1 123 ? 12.992 41.846 19.603 1.00 18.97 175 PRO A N 1
ATOM 939 C CA . PRO A 1 123 ? 12.430 40.501 19.396 1.00 16.87 175 PRO A CA 1
ATOM 940 C C . PRO A 1 123 ? 12.076 39.825 20.726 1.00 17.95 175 PRO A C 1
ATOM 941 O O . PRO A 1 123 ? 12.338 40.387 21.787 1.00 17.33 175 PRO A O 1
ATOM 945 N N . ALA A 1 124 ? 11.516 38.622 20.665 1.00 17.33 176 ALA A N 1
ATOM 946 C CA . ALA A 1 124 ? 11.066 37.928 21.876 1.00 19.62 176 ALA A CA 1
ATOM 947 C C . ALA A 1 124 ? 12.207 37.600 22.831 1.00 20.85 176 ALA A C 1
ATOM 948 O O . ALA A 1 124 ? 12.006 37.538 24.033 1.00 20.19 176 ALA A O 1
ATOM 950 N N . PHE A 1 125 ? 13.395 37.383 22.278 1.00 17.50 177 PHE A N 1
ATOM 951 C CA . PHE A 1 125 ? 14.552 36.925 23.042 1.00 16.47 177 PHE A CA 1
ATOM 952 C C . PHE A 1 125 ? 15.712 37.007 22.061 1.00 18.54 177 PHE A C 1
ATOM 953 O O . PHE A 1 125 ? 15.491 36.991 20.845 1.00 21.95 177 PHE A O 1
ATOM 961 N N . PHE A 1 126 ? 16.939 37.110 22.562 1.00 19.32 178 PHE A N 1
ATOM 962 C CA . PHE A 1 126 ? 18.098 37.192 21.674 1.00 20.50 178 PHE A CA 1
ATOM 963 C C . PHE A 1 126 ? 18.827 35.865 21.543 1.00 23.56 178 PHE A C 1
ATOM 964 O O . PHE A 1 126 ? 18.963 35.131 22.510 1.00 21.28 178 PHE A O 1
ATOM 972 N N . ASP A 1 127 ? 19.295 35.568 20.337 1.00 20.37 179 ASP A N 1
ATOM 973 C CA . ASP A 1 127 ? 20.136 34.395 20.084 1.00 21.02 179 ASP A CA 1
ATOM 974 C C . ASP A 1 127 ? 21.522 34.554 20.707 1.00 25.08 179 ASP A C 1
ATOM 975 O O . ASP A 1 127 ? 22.144 33.571 21.127 1.00 25.13 179 ASP A O 1
ATOM 980 N N . HIS A 1 128 ? 22.003 35.792 20.751 1.00 21.47 180 HIS A N 1
ATOM 981 C CA . HIS A 1 128 ? 23.353 36.089 21.200 1.00 23.55 180 HIS A CA 1
ATOM 982 C C . HIS A 1 128 ? 23.343 37.242 22.186 1.00 22.39 180 HIS A C 1
ATOM 983 O O . HIS A 1 128 ? 22.710 38.268 21.947 1.00 23.75 180 HIS A O 1
ATOM 990 N N . ALA A 1 129 ? 24.069 37.077 23.285 1.00 24.21 181 ALA A N 1
ATOM 991 C CA . ALA A 1 129 ? 24.170 38.129 24.284 1.00 23.87 181 ALA A CA 1
ATOM 992 C C . ALA A 1 129 ? 24.714 39.422 23.689 1.00 21.55 181 ALA A C 1
ATOM 993 O O . ALA A 1 129 ? 24.321 40.509 24.113 1.00 24.23 181 ALA A O 1
ATOM 995 N N . SER A 1 130 ? 25.609 39.308 22.707 1.00 20.71 182 SER A N 1
ATOM 996 C CA . SER A 1 130 ? 26.175 40.493 22.076 1.00 25.16 182 SER A CA 1
ATOM 997 C C . SER A 1 130 ? 25.104 41.317 21.352 1.00 23.08 182 SER A C 1
ATOM 998 O O . SER A 1 130 ? 25.241 42.536 21.220 1.00 28.49 182 SER A O 1
ATOM 1001 N N . THR A 1 131 ? 24.042 40.662 20.889 1.00 25.41 183 THR A N 1
ATOM 1002 C CA . THR A 1 131 ? 22.946 41.404 20.270 1.00 23.73 183 THR A CA 1
ATOM 1003 C C . THR A 1 131 ? 22.199 42.222 21.321 1.00 25.45 183 THR A C 1
ATOM 1004 O O . THR A 1 131 ? 21.841 43.374 21.078 1.00 22.94 183 THR A O 1
ATOM 1008 N N . LYS A 1 132 ? 21.958 41.631 22.488 1.00 24.52 184 LYS 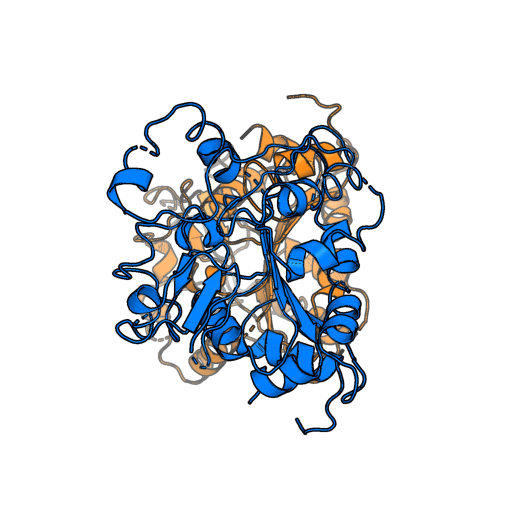A N 1
ATOM 1009 C CA . LYS A 1 132 ? 21.295 42.372 23.551 1.00 25.37 184 LYS A CA 1
ATOM 1010 C C . LYS A 1 132 ? 22.098 43.604 23.927 1.00 23.25 184 LYS A C 1
ATOM 1011 O O . LYS A 1 132 ? 21.547 44.698 24.019 1.00 26.03 184 LYS A O 1
ATOM 1017 N N . THR A 1 133 ? 23.400 43.414 24.147 1.00 23.41 185 THR A N 1
ATOM 1018 C CA . THR A 1 133 ? 24.301 44.509 24.467 1.00 26.49 185 THR A CA 1
ATOM 1019 C C . THR A 1 133 ? 24.163 45.647 23.464 1.00 27.48 185 THR A C 1
ATOM 1020 O O . THR A 1 133 ? 24.002 46.813 23.844 1.00 27.51 185 THR A O 1
ATOM 1024 N N . ALA A 1 134 ? 24.219 45.301 22.182 1.00 27.10 186 ALA A N 1
ATOM 1025 C CA . ALA A 1 134 ? 24.075 46.297 21.123 1.00 29.53 186 ALA A CA 1
ATOM 1026 C C . ALA A 1 134 ? 22.720 47.017 21.188 1.00 25.87 186 ALA A C 1
ATOM 1027 O O . ALA A 1 134 ? 22.662 48.244 21.197 1.00 26.17 186 ALA A O 1
ATOM 1037 N N . TRP A 1 136 ? 20.663 47.408 23.636 1.00 21.24 188 TRP A N 1
ATOM 1038 C CA . TRP A 1 136 ? 20.462 48.196 24.844 1.00 24.70 188 TRP A CA 1
ATOM 1039 C C . TRP A 1 136 ? 21.188 49.545 24.779 1.00 29.18 188 TRP A C 1
ATOM 1040 O O . TRP A 1 136 ? 21.080 50.365 25.691 1.00 32.85 188 TRP A O 1
ATOM 1051 N N . ASN A 1 137 ? 21.922 49.760 23.690 1.00 28.83 189 ASN A N 1
ATOM 1052 C CA . ASN A 1 137 ? 22.577 51.036 23.422 1.00 31.56 189 ASN A CA 1
ATOM 1053 C C . ASN A 1 137 ? 21.824 51.865 22.388 1.00 30.01 189 ASN A C 1
ATOM 1054 O O . ASN A 1 137 ? 22.304 52.908 21.936 1.00 27.91 189 ASN A O 1
ATOM 1059 N N . GLU A 1 138 ? 20.648 51.387 21.999 1.00 23.26 190 GLU A N 1
ATOM 1060 C CA . GLU A 1 138 ? 19.817 52.118 21.056 1.00 22.12 190 GLU A CA 1
ATOM 1061 C C . GLU A 1 138 ? 18.860 53.030 21.811 1.00 21.99 190 GLU A C 1
ATOM 1062 O O . GLU A 1 138 ? 18.230 52.608 22.776 1.00 21.43 190 GLU A O 1
ATOM 1068 N N . ARG A 1 139 ? 18.719 54.270 21.355 1.00 24.98 191 ARG A N 1
ATOM 1069 C CA . ARG A 1 139 ? 17.803 55.196 22.025 1.00 22.78 191 ARG A CA 1
ATOM 1070 C C . ARG A 1 139 ? 16.353 54.708 21.987 1.00 23.24 191 ARG A C 1
ATOM 1071 O O . ARG A 1 139 ? 15.599 54.885 22.943 1.00 20.62 191 ARG A O 1
ATOM 1079 N N . SER A 1 140 ? 15.963 54.082 20.881 1.00 21.96 192 SER A N 1
ATOM 1080 C CA . SER A 1 140 ? 14.600 53.596 20.754 1.00 20.72 192 SER A CA 1
ATOM 1081 C C . SER A 1 140 ? 14.297 52.596 21.856 1.00 23.84 192 SER A C 1
ATOM 1082 O O . SER A 1 140 ? 13.188 52.564 22.387 1.00 22.36 192 SER A O 1
ATOM 1085 N N . VAL A 1 141 ? 15.287 51.782 22.199 1.00 21.36 193 VAL A N 1
ATOM 1086 C CA . VAL A 1 141 ? 15.108 50.775 23.236 1.00 19.39 193 VAL A CA 1
ATOM 1087 C C . VAL A 1 141 ? 15.170 51.421 24.612 1.00 21.93 193 VAL A C 1
ATOM 1088 O O . VAL A 1 141 ? 14.315 51.168 25.464 1.00 24.81 193 VAL A O 1
ATOM 1092 N N . GLN A 1 142 ? 16.169 52.275 24.806 1.00 21.85 194 GLN A N 1
ATOM 1093 C CA . GLN A 1 142 ? 16.414 52.915 26.099 1.00 27.05 194 GLN A CA 1
ATOM 1094 C C . GLN A 1 142 ? 15.219 53.729 26.587 1.00 28.25 194 GLN A C 1
ATOM 1095 O O . GLN A 1 142 ? 14.932 53.762 27.785 1.00 25.50 194 GLN A O 1
ATOM 1101 N N . ARG A 1 143 ? 14.508 54.378 25.668 1.00 26.38 195 ARG A N 1
ATOM 1102 C CA A ARG A 1 143 ? 13.353 55.175 26.061 0.48 31.45 195 ARG A CA 1
ATOM 1103 C CA B ARG A 1 143 ? 13.351 55.174 26.055 0.52 31.35 195 ARG A CA 1
ATOM 1104 C C . ARG A 1 143 ? 12.252 54.285 26.643 1.00 31.28 195 ARG A C 1
ATOM 1105 O O . ARG A 1 143 ? 11.524 54.689 27.548 1.00 29.62 195 ARG A O 1
ATOM 1120 N N . ILE A 1 144 ? 12.143 53.064 26.132 1.00 21.30 196 ILE A N 1
ATOM 1121 C CA . ILE A 1 144 ? 11.199 52.112 26.701 1.00 18.22 196 ILE A CA 1
ATOM 1122 C C . ILE A 1 144 ? 11.706 51.540 28.031 1.00 19.61 196 ILE A C 1
ATOM 1123 O O . ILE A 1 144 ? 10.929 51.389 28.973 1.00 23.89 196 ILE A O 1
ATOM 1128 N N . LEU A 1 145 ? 12.998 51.229 28.111 1.00 20.45 197 LEU A N 1
ATOM 1129 C CA . LEU A 1 145 ? 13.578 50.776 29.366 1.00 22.23 197 LEU A CA 1
ATOM 1130 C C . LEU A 1 145 ? 13.301 51.799 30.465 1.00 26.27 197 LEU A C 1
ATOM 1131 O O . LEU A 1 145 ? 13.041 51.434 31.610 1.00 27.40 197 LEU A O 1
ATOM 1136 N N . ASP A 1 146 ? 13.342 53.082 30.108 1.00 24.64 198 ASP A N 1
ATOM 1137 C CA . ASP A 1 146 ? 13.126 54.155 31.079 1.00 28.79 198 ASP A CA 1
ATOM 1138 C C . ASP A 1 146 ? 11.685 54.158 31.592 1.00 27.89 198 ASP A C 1
ATOM 1139 O O . ASP A 1 146 ? 11.432 54.404 32.781 1.00 27.80 198 ASP A O 1
ATOM 1144 N N . LEU A 1 147 ? 10.745 53.898 30.690 1.00 26.54 199 LEU A N 1
ATOM 1145 C CA . LEU A 1 147 ? 9.333 53.819 31.058 1.00 24.00 199 LEU A CA 1
ATOM 1146 C C . LEU A 1 147 ? 9.097 52.629 31.970 1.00 21.81 199 LEU A C 1
ATOM 1147 O O . LEU A 1 147 ? 8.375 52.725 32.958 1.00 23.16 199 LEU A O 1
ATOM 1152 N N . GLN A 1 148 ? 9.699 51.496 31.617 1.00 24.73 200 GLN A N 1
ATOM 1153 C CA . GLN A 1 148 ? 9.571 50.294 32.426 1.00 23.26 200 GLN A CA 1
ATOM 1154 C C . GLN A 1 148 ? 10.044 50.567 33.847 1.00 19.57 200 GLN A C 1
ATOM 1155 O O . GLN A 1 148 ? 9.438 50.087 34.800 1.00 21.56 200 GLN A O 1
ATOM 1161 N N . ALA A 1 149 ? 11.121 51.336 33.980 1.00 21.89 201 ALA A N 1
ATOM 1162 C CA . ALA A 1 149 ? 11.729 51.597 35.285 1.00 25.45 201 ALA A CA 1
ATOM 1163 C C . ALA A 1 149 ? 10.794 52.394 36.191 1.00 26.89 201 ALA A C 1
ATOM 1164 O O . ALA A 1 149 ? 10.909 52.346 37.420 1.00 29.22 201 ALA A O 1
ATOM 1166 N N . ARG A 1 150 ? 9.864 53.118 35.578 1.00 24.97 202 ARG A N 1
ATOM 1167 C CA . ARG A 1 150 ? 8.919 53.947 36.317 1.00 25.16 202 ARG A CA 1
ATOM 1168 C C . ARG A 1 150 ? 7.575 53.264 36.573 1.00 26.77 202 ARG A C 1
ATOM 1169 O O . ARG A 1 150 ? 6.643 53.907 37.049 1.00 23.38 202 ARG A O 1
ATOM 1185 N N . SER A 1 152 ? 4.245 51.545 37.879 1.00 17.60 204 SER A N 1
ATOM 1186 C CA . SER A 1 152 ? 3.531 51.571 39.158 1.00 28.49 204 SER A CA 1
ATOM 1187 C C . SER A 1 152 ? 3.103 50.156 39.536 1.00 22.07 204 SER A C 1
ATOM 1188 O O . SER A 1 152 ? 3.155 49.766 40.711 1.00 20.12 204 SER A O 1
ATOM 1191 N N . ILE A 1 153 ? 2.650 49.407 38.536 1.00 17.93 205 ILE A N 1
ATOM 1192 C CA A ILE A 1 153 ? 2.263 48.013 38.738 0.71 15.67 205 ILE A CA 1
ATOM 1193 C CA B ILE A 1 153 ? 2.198 48.028 38.705 0.29 17.99 205 ILE A CA 1
ATOM 1194 C C . ILE A 1 153 ? 2.814 47.135 37.616 1.00 20.70 205 ILE A C 1
ATOM 1195 O O . ILE A 1 153 ? 3.113 47.614 36.511 1.00 19.25 205 ILE A O 1
ATOM 1204 N N . ALA A 1 154 ? 3.008 45.854 37.919 1.00 16.51 206 ALA A N 1
ATOM 1205 C CA . ALA A 1 154 ? 3.497 44.889 36.928 1.00 17.04 206 ALA A CA 1
ATOM 1206 C C . ALA A 1 154 ? 2.521 43.732 36.916 1.00 17.94 206 ALA A C 1
ATOM 1207 O O . ALA A 1 154 ? 2.060 43.313 37.967 1.00 17.40 206 ALA A O 1
ATOM 1209 N N . ILE A 1 155 ? 2.197 43.221 35.733 1.00 15.02 207 ILE A N 1
ATOM 1210 C CA . ILE A 1 155 ? 1.276 42.094 35.632 1.00 12.35 207 ILE A CA 1
ATOM 1211 C C . ILE A 1 155 ? 1.924 41.030 34.789 1.00 14.99 207 ILE A C 1
ATOM 1212 O O . ILE A 1 155 ? 2.389 41.319 33.687 1.00 15.82 207 ILE A O 1
ATOM 1217 N N . PHE A 1 156 ? 1.946 39.799 35.287 1.00 16.07 208 PHE A N 1
ATOM 1218 C CA . PHE A 1 156 ? 2.693 38.741 34.613 1.00 15.88 208 PHE A CA 1
ATOM 1219 C C . PHE A 1 156 ? 2.233 37.342 34.971 1.00 16.65 208 PHE A C 1
ATOM 1220 O O . PHE A 1 156 ? 1.708 37.100 36.060 1.00 17.09 208 PHE A O 1
ATOM 1228 N N . GLY A 1 157 ? 2.473 36.415 34.048 1.00 13.98 209 GLY A N 1
ATOM 1229 C CA . GLY A 1 157 ? 2.357 35.000 34.336 1.00 15.53 209 GLY A CA 1
ATOM 1230 C C . GLY A 1 157 ? 3.729 34.432 34.682 1.00 16.01 209 GLY A C 1
ATOM 1231 O O . GLY A 1 157 ? 4.694 35.171 34.886 1.00 19.16 209 GLY A O 1
ATOM 1232 N N . VAL A 1 158 ? 3.818 33.109 34.755 1.00 15.73 210 VAL A N 1
ATOM 1233 C CA . VAL A 1 158 ? 5.066 32.454 35.133 1.00 19.00 210 VAL A CA 1
ATOM 1234 C C . VAL A 1 158 ? 5.345 31.294 34.188 1.00 21.08 210 VAL A C 1
ATOM 1235 O O . VAL A 1 158 ? 4.475 30.444 33.968 1.00 23.85 210 VAL A O 1
ATOM 1239 N N . GLY A 1 159 ? 6.551 31.266 33.625 1.00 18.86 211 GLY A N 1
ATOM 1240 C CA . GLY A 1 159 ? 6.993 30.122 32.851 1.00 21.55 211 GLY A CA 1
ATOM 1241 C C . GLY A 1 159 ? 7.523 29.066 33.799 1.00 21.80 211 GLY A C 1
ATOM 1242 O O . GLY A 1 159 ? 7.976 29.385 34.901 1.00 22.79 211 GLY A O 1
ATOM 1243 N N . SER A 1 160 ? 7.471 27.806 33.382 1.00 19.83 212 SER A N 1
ATOM 1244 C CA . SER A 1 160 ? 7.884 26.712 34.249 1.00 19.61 212 SER A CA 1
ATOM 1245 C C . SER A 1 160 ? 8.664 25.666 33.465 1.00 25.22 212 SER A C 1
ATOM 1246 O O . SER A 1 160 ? 8.270 25.281 32.363 1.00 25.01 212 SER A O 1
ATOM 1249 N N . VAL A 1 161 ? 9.781 25.233 34.035 1.00 32.40 213 VAL A N 1
ATOM 1250 C CA . VAL A 1 161 ? 10.570 24.152 33.467 1.00 42.65 213 VAL A CA 1
ATOM 1251 C C . VAL A 1 161 ? 10.214 22.890 34.241 1.00 54.09 213 VAL A C 1
ATOM 1252 O O . VAL A 1 161 ? 10.349 22.853 35.464 1.00 57.51 213 VAL A O 1
ATOM 1256 N N . ASP A 1 162 ? 9.749 21.862 33.539 1.00 67.03 214 ASP A N 1
ATOM 1257 C CA . ASP A 1 162 ? 9.328 20.635 34.210 1.00 80.76 214 ASP A CA 1
ATOM 1258 C C . ASP A 1 162 ? 10.479 19.638 34.303 1.00 84.49 214 ASP A C 1
ATOM 1259 O O . ASP A 1 162 ? 11.362 19.615 33.446 1.00 85.95 214 ASP A O 1
ATOM 1264 N N . HIS A 1 168 ? 11.825 18.092 25.923 1.00 99.35 220 HIS A N 1
ATOM 1265 C CA . HIS A 1 168 ? 12.162 19.488 26.175 1.00 94.90 220 HIS A CA 1
ATOM 1266 C C . HIS A 1 168 ? 11.617 20.437 25.111 1.00 89.70 220 HIS A C 1
ATOM 1267 O O . HIS A 1 168 ? 11.865 20.263 23.917 1.00 93.99 220 HIS A O 1
ATOM 1274 N N . VAL A 1 169 ? 10.860 21.429 25.570 1.00 77.26 221 VAL A N 1
ATOM 1275 C CA . VAL A 1 169 ? 10.517 22.622 24.801 1.00 64.90 221 VAL A CA 1
ATOM 1276 C C . VAL A 1 169 ? 10.162 23.655 25.862 1.00 52.53 221 VAL A C 1
ATOM 1277 O O . VAL A 1 169 ? 9.872 23.283 26.998 1.00 52.27 221 VAL A O 1
ATOM 1281 N N . TYR A 1 170 ? 10.200 24.940 25.524 1.00 41.73 222 TYR A N 1
ATOM 1282 C CA . TYR A 1 170 ? 9.870 25.961 26.516 1.00 36.24 222 TYR A CA 1
ATOM 1283 C C . TYR A 1 170 ? 8.891 27.006 25.990 1.00 38.53 222 TYR A C 1
ATOM 1284 O O . TYR A 1 170 ? 8.919 27.363 24.811 1.00 39.41 222 TYR A O 1
ATOM 1293 N N . ALA A 1 171 ? 8.032 27.489 26.882 1.00 34.85 223 ALA A N 1
ATOM 1294 C CA . ALA A 1 171 ? 7.004 28.466 26.531 1.00 40.23 223 ALA A CA 1
ATOM 1295 C C . ALA A 1 171 ? 7.565 29.694 25.815 1.00 39.23 223 ALA A C 1
ATOM 1296 O O . ALA A 1 171 ? 8.526 30.321 26.276 1.00 34.80 223 ALA A O 1
ATOM 1298 N N . GLY A 1 172 ? 6.951 30.036 24.687 1.00 38.00 224 GLY A N 1
ATOM 1299 C CA . GLY A 1 172 ? 7.335 31.227 23.956 1.00 34.98 224 GLY A CA 1
ATOM 1300 C C . GLY A 1 172 ? 8.085 30.881 22.691 1.00 30.85 224 GLY A C 1
ATOM 1301 O O . GLY A 1 172 ? 8.220 31.712 21.796 1.00 29.19 224 GLY A O 1
ATOM 1302 N N . GLY A 1 173 ? 8.577 29.649 22.620 1.00 28.65 225 GLY A N 1
ATOM 1303 C CA . GLY A 1 173 ? 9.237 29.154 21.428 1.00 30.33 225 GLY A CA 1
ATOM 1304 C C . GLY A 1 173 ? 10.442 29.969 20.999 1.00 28.19 225 GLY A C 1
ATOM 1305 O O . GLY A 1 173 ? 10.734 30.071 19.818 1.00 25.99 225 GLY A O 1
ATOM 1306 N N . TYR A 1 174 ? 11.150 30.554 21.961 1.00 27.57 226 TYR A N 1
ATOM 1307 C CA . TYR A 1 174 ? 12.322 31.360 21.635 1.00 29.58 226 TYR A CA 1
ATOM 1308 C C . TYR A 1 174 ? 13.661 30.698 22.004 1.00 33.19 226 TYR A C 1
ATOM 1309 O O . TYR A 1 174 ? 14.731 31.251 21.730 1.00 34.87 226 TYR A O 1
ATOM 1318 N N . LEU A 1 175 ? 13.601 29.523 22.626 1.00 32.57 227 LEU A N 1
ATOM 1319 C CA . LEU A 1 175 ? 14.809 28.761 22.939 1.00 34.21 227 LEU A CA 1
ATOM 1320 C C . LEU A 1 175 ? 14.960 27.545 22.028 1.00 41.61 227 LEU A C 1
ATOM 1321 O O . LEU A 1 175 ? 13.976 26.888 21.694 1.00 47.59 227 LEU A O 1
ATOM 1326 N N . ASP A 1 176 ? 16.188 27.240 21.628 1.00 43.44 228 ASP A N 1
ATOM 1327 C CA . ASP A 1 176 ? 16.445 25.999 20.904 1.00 48.62 228 ASP A CA 1
ATOM 1328 C C . ASP A 1 176 ? 16.849 24.897 21.885 1.00 53.54 228 ASP A C 1
ATOM 1329 O O . ASP A 1 176 ? 16.894 25.126 23.095 1.00 52.01 228 ASP A O 1
ATOM 1334 N N . GLU A 1 177 ? 17.138 23.704 21.373 1.00 60.42 229 GLU A N 1
ATOM 1335 C CA . GLU A 1 177 ? 17.362 22.553 22.247 1.00 66.54 229 GLU A CA 1
ATOM 1336 C C . GLU A 1 177 ? 18.580 22.708 23.159 1.00 63.98 229 GLU A C 1
ATOM 1337 O O . GLU A 1 177 ? 18.536 22.324 24.330 1.00 62.21 229 GLU A O 1
ATOM 1343 N N . HIS A 1 178 ? 19.662 23.273 22.632 1.00 60.62 230 HIS A N 1
ATOM 1344 C CA . HIS A 1 178 ? 20.859 23.474 23.442 1.00 59.12 230 HIS A CA 1
ATOM 1345 C C . HIS A 1 178 ? 20.579 24.413 24.612 1.00 51.83 230 HIS A C 1
ATOM 1346 O O . HIS A 1 178 ? 20.976 24.139 25.746 1.00 51.24 230 HIS A O 1
ATOM 1353 N N . ASP A 1 179 ? 19.891 25.516 24.336 1.00 42.90 231 ASP A N 1
ATOM 1354 C CA . ASP A 1 179 ? 19.497 26.437 25.395 1.00 37.45 231 ASP A CA 1
ATOM 1355 C C . ASP A 1 179 ? 18.784 25.690 26.517 1.00 43.18 231 ASP A C 1
ATOM 1356 O O . ASP A 1 179 ? 18.958 25.995 27.699 1.00 38.38 231 ASP A O 1
ATOM 1361 N N . LEU A 1 180 ? 17.984 24.701 26.138 1.00 45.13 232 LEU A N 1
ATOM 1362 C CA . LEU A 1 180 ? 17.226 23.926 27.112 1.00 50.42 232 LEU A CA 1
ATOM 1363 C C . LEU A 1 180 ? 18.150 23.168 28.060 1.00 51.18 232 LEU A C 1
ATOM 1364 O O . LEU A 1 180 ? 17.854 23.017 29.244 1.00 54.45 232 LEU A O 1
ATOM 1369 N N . THR A 1 181 ? 19.277 22.701 27.539 1.00 48.05 233 THR A N 1
ATOM 1370 C CA . THR A 1 181 ? 20.224 21.963 28.360 1.00 45.39 233 THR A CA 1
ATOM 1371 C C . THR A 1 181 ? 20.928 22.893 29.358 1.00 40.73 233 THR A C 1
ATOM 1372 O O . THR A 1 181 ? 21.369 22.455 30.419 1.00 41.30 233 THR A O 1
ATOM 1384 N N . LEU A 1 183 ? 19.472 25.575 30.947 1.00 49.49 235 LEU A N 1
ATOM 1385 C CA . LEU A 1 183 ? 18.553 25.733 32.034 1.00 48.52 235 LEU A CA 1
ATOM 1386 C C . LEU A 1 183 ? 18.741 24.670 33.121 1.00 37.06 235 LEU A C 1
ATOM 1387 O O . LEU A 1 183 ? 18.897 24.985 34.242 1.00 37.30 235 LEU A O 1
ATOM 1392 N N . ALA A 1 184 ? 18.708 23.408 32.771 1.00 35.68 236 ALA A N 1
ATOM 1393 C CA . ALA A 1 184 ? 18.958 22.335 33.725 1.00 34.95 236 ALA A CA 1
ATOM 1394 C C . ALA A 1 184 ? 20.326 22.507 34.402 1.00 40.69 236 ALA A C 1
ATOM 1395 O O . ALA A 1 184 ? 20.468 22.287 35.603 1.00 45.56 236 ALA A O 1
ATOM 1397 N N . ALA A 1 185 ? 21.320 22.912 33.616 1.00 37.60 237 ALA A N 1
ATOM 1398 C CA . ALA A 1 185 ? 22.682 23.111 34.108 1.00 43.61 237 ALA A CA 1
ATOM 1399 C C . ALA A 1 185 ? 22.733 24.094 35.275 1.00 47.67 237 ALA A C 1
ATOM 1400 O O . ALA A 1 185 ? 23.575 23.973 36.161 1.00 52.14 237 ALA A O 1
ATOM 1402 N N . ASP A 1 186 ? 21.823 25.063 35.274 1.00 42.46 238 ASP A N 1
ATOM 1403 C CA . ASP A 1 186 ? 21.820 26.113 36.288 1.00 36.84 238 ASP A CA 1
ATOM 1404 C C . ASP A 1 186 ? 20.670 25.985 37.294 1.00 39.17 238 ASP A C 1
ATOM 1405 O O . ASP A 1 186 ? 20.359 26.944 37.999 1.00 34.58 238 ASP A O 1
ATOM 1410 N N . ASP A 1 187 ? 20.062 24.800 37.369 1.00 35.24 239 ASP A N 1
ATOM 1411 C CA . ASP A 1 187 ? 18.889 24.550 38.217 1.00 37.07 239 ASP A CA 1
ATOM 1412 C C . ASP A 1 187 ? 17.774 25.577 38.001 1.00 31.80 239 ASP A C 1
ATOM 1413 O O . ASP A 1 187 ? 17.114 25.993 38.955 1.00 26.97 239 ASP A O 1
ATOM 1418 N N . VAL A 1 188 ? 17.566 25.985 36.752 1.00 28.03 240 VAL A N 1
ATOM 1419 C CA . VAL A 1 188 ? 16.499 26.938 36.445 1.00 26.13 240 VAL A CA 1
ATOM 1420 C C . VAL A 1 188 ? 15.142 26.238 36.518 1.00 26.02 240 VAL A C 1
ATOM 1421 O O . VAL A 1 188 ? 14.996 25.118 36.029 1.00 23.86 240 VAL A O 1
ATOM 1425 N N . VAL A 1 189 ? 14.156 26.882 37.143 1.00 20.64 241 VAL A N 1
ATOM 1426 C CA . VAL A 1 189 ? 12.833 26.267 37.284 1.00 19.43 241 VAL A CA 1
ATOM 1427 C C . VAL A 1 189 ? 11.730 27.023 36.543 1.00 23.23 241 VAL A C 1
ATOM 1428 O O . VAL A 1 189 ? 10.627 26.506 36.378 1.00 21.97 241 VAL A O 1
ATOM 1432 N N . GLY A 1 190 ? 12.022 28.237 36.090 1.00 19.19 242 GLY A N 1
ATOM 1433 C CA . GLY A 1 190 ? 10.990 29.053 35.479 1.00 18.78 242 GLY A CA 1
ATOM 1434 C C . GLY A 1 190 ? 11.431 30.465 35.160 1.00 22.00 242 GLY A C 1
ATOM 1435 O O . GLY A 1 190 ? 12.611 30.808 35.276 1.00 18.62 242 GLY A O 1
ATOM 1436 N N . ASP A 1 191 ? 10.476 31.298 34.756 1.00 18.46 243 ASP A N 1
ATOM 1437 C CA . ASP A 1 191 ? 10.792 32.663 34.373 1.00 18.80 243 ASP A CA 1
ATOM 1438 C C . ASP A 1 191 ? 9.623 33.586 34.617 1.00 18.07 243 ASP A C 1
ATOM 1439 O O . ASP A 1 191 ? 8.470 33.160 34.662 1.00 17.99 243 ASP A O 1
ATOM 1444 N N . VAL A 1 192 ? 9.943 34.860 34.791 1.00 19.97 244 VAL A N 1
ATOM 1445 C CA . VAL A 1 192 ? 8.950 35.905 34.663 1.00 16.83 244 VAL A CA 1
ATOM 1446 C C . VAL A 1 192 ? 9.475 36.873 33.625 1.00 17.72 244 VAL A C 1
ATOM 1447 O O . VAL A 1 192 ? 10.622 37.327 33.714 1.00 18.01 244 VAL A O 1
ATOM 1451 N N . ALA A 1 193 ? 8.643 37.171 32.628 1.00 17.64 245 ALA A N 1
ATOM 1452 C CA . ALA A 1 193 ? 9.005 38.109 31.557 1.00 21.95 245 ALA A CA 1
ATOM 1453 C C . ALA A 1 193 ? 10.276 37.697 30.799 1.00 20.82 245 ALA A C 1
ATOM 1454 O O . ALA A 1 193 ? 11.019 38.547 30.290 1.00 20.68 245 ALA A O 1
ATOM 1456 N N . THR A 1 194 ? 10.498 36.388 30.725 1.00 19.35 246 THR A N 1
ATOM 1457 C CA . THR A 1 194 ? 11.669 35.781 30.086 1.00 23.15 246 THR A CA 1
ATOM 1458 C C . THR A 1 194 ? 12.976 35.945 30.872 1.00 18.59 246 THR A C 1
ATOM 1459 O O . THR A 1 194 ? 14.054 35.668 30.348 1.00 21.19 246 THR A O 1
ATOM 1463 N N . VAL A 1 195 ? 12.881 36.378 32.133 1.00 17.59 247 VAL A N 1
ATOM 1464 C CA . VAL A 1 195 ? 14.042 36.396 33.021 1.00 16.25 247 VAL A CA 1
ATOM 1465 C C . VAL A 1 195 ? 13.939 35.212 33.980 1.00 17.66 247 VAL A C 1
ATOM 1466 O O . VAL A 1 195 ? 12.986 35.106 34.751 1.00 20.43 247 VAL A O 1
ATOM 1470 N N . PHE A 1 196 ? 14.916 34.322 33.911 1.00 20.24 248 PHE A N 1
ATOM 1471 C CA . PHE A 1 196 ? 14.851 33.034 34.591 1.00 20.22 248 PHE A CA 1
ATOM 1472 C C . PHE A 1 196 ? 15.350 33.068 36.026 1.00 19.16 248 PHE A C 1
ATOM 1473 O O . PHE A 1 196 ? 16.143 33.942 36.406 1.00 19.40 248 PHE A O 1
ATOM 1481 N N . PHE A 1 197 ? 14.873 32.113 36.822 1.00 17.82 249 PHE A N 1
ATOM 1482 C CA . PHE A 1 197 ? 15.308 31.985 38.218 1.00 18.77 249 PHE A CA 1
ATOM 1483 C C . PHE A 1 197 ? 15.400 30.521 38.642 1.00 21.20 249 PHE A C 1
ATOM 1484 O O . PHE A 1 197 ? 14.841 29.639 37.980 1.00 19.91 249 PHE A O 1
ATOM 1492 N N . ARG A 1 198 ? 16.104 30.274 39.750 1.00 20.87 250 ARG A N 1
ATOM 1493 C CA . ARG A 1 198 ? 16.274 28.929 40.309 1.00 20.90 250 ARG A CA 1
ATOM 1494 C C . ARG A 1 198 ? 15.199 28.648 41.360 1.00 21.71 250 ARG A C 1
ATOM 1495 O O . ARG A 1 198 ? 14.376 29.512 41.658 1.00 21.76 250 ARG A O 1
ATOM 1503 N N . SER A 1 199 ? 15.205 27.448 41.932 1.00 22.96 251 SER A N 1
ATOM 1504 C CA . SER A 1 199 ? 14.186 27.090 42.919 1.00 28.67 251 SER A CA 1
ATOM 1505 C C . SER A 1 199 ? 14.218 28.009 44.137 1.00 23.58 251 SER A C 1
ATOM 1506 O O . SER A 1 199 ? 13.181 28.266 44.751 1.00 29.31 251 SER A O 1
ATOM 1509 N N . ASP A 1 200 ? 15.403 28.506 44.476 1.00 26.76 252 ASP A N 1
ATOM 1510 C CA . ASP A 1 200 ? 15.555 29.394 45.626 1.00 29.36 252 ASP A CA 1
ATOM 1511 C C . ASP A 1 200 ? 15.300 30.852 45.258 1.00 26.42 252 ASP A C 1
ATOM 1512 O O . ASP A 1 200 ? 15.503 31.750 46.081 1.00 26.15 252 ASP A O 1
ATOM 1517 N N . GLY A 1 201 ? 14.863 31.078 44.020 1.00 24.14 253 GLY A N 1
ATOM 1518 C CA . GLY A 1 201 ? 14.529 32.413 43.550 1.00 26.85 253 GLY A CA 1
ATOM 1519 C C . GLY A 1 201 ? 15.688 33.220 42.982 1.00 25.11 253 GLY A C 1
ATOM 1520 O O . GLY A 1 201 ? 15.489 34.322 42.468 1.00 28.78 253 GLY A O 1
ATOM 1521 N N . SER A 1 202 ? 16.903 32.687 43.070 1.00 24.38 254 SER A N 1
ATOM 1522 C CA . SER A 1 202 ? 18.075 33.433 42.605 1.00 24.03 254 SER A CA 1
ATOM 1523 C C . SER A 1 202 ? 18.122 33.509 41.082 1.00 27.15 254 SER A C 1
ATOM 1524 O O . SER A 1 202 ? 17.650 32.601 40.392 1.00 22.06 254 SER A O 1
ATOM 1527 N N . SER A 1 203 ? 18.688 34.596 40.558 1.00 26.73 255 SER A N 1
ATOM 1528 C CA . SER A 1 203 ? 18.746 34.804 39.107 1.00 28.40 255 SER A CA 1
ATOM 1529 C C . SER A 1 203 ? 20.107 35.301 38.630 1.00 32.40 255 SER A C 1
ATOM 1530 O O . SER A 1 203 ? 20.279 35.612 37.448 1.00 31.15 255 SER A O 1
ATOM 1533 N N . ASP A 1 204 ? 21.066 35.383 39.550 1.00 29.01 256 ASP A N 1
ATOM 1534 C CA . ASP A 1 204 ? 22.418 35.796 39.212 1.00 31.47 256 ASP A CA 1
ATOM 1535 C C . ASP A 1 204 ? 23.147 34.613 38.591 1.00 28.91 256 ASP A C 1
ATOM 1536 O O . ASP A 1 204 ? 22.889 33.462 38.945 1.00 31.49 256 ASP A O 1
ATOM 1541 N N . GLY A 1 205 ? 24.054 34.892 37.664 1.00 26.85 257 GLY A N 1
ATOM 1542 C CA . GLY A 1 2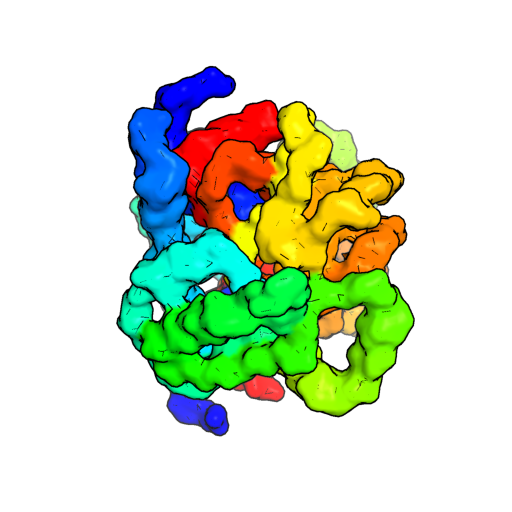05 ? 24.886 33.846 37.099 1.00 29.51 257 GLY A CA 1
ATOM 1543 C C . GLY A 1 205 ? 24.131 32.852 36.231 1.00 29.22 257 GLY A C 1
ATOM 1544 O O . GLY A 1 205 ? 24.545 31.696 36.098 1.00 27.33 257 GLY A O 1
ATOM 1545 N N . ILE A 1 206 ? 23.022 33.293 35.643 1.00 26.35 258 ILE A N 1
ATOM 1546 C CA . ILE A 1 206 ? 22.297 32.459 34.697 1.00 24.06 258 ILE A CA 1
ATOM 1547 C C . ILE A 1 206 ? 22.588 32.947 33.285 1.00 21.92 258 ILE A C 1
ATOM 1548 O O . ILE A 1 206 ? 22.200 34.042 32.901 1.00 22.23 258 ILE A O 1
ATOM 1553 N N . THR A 1 207 ? 23.317 32.129 32.538 1.00 23.17 259 THR A N 1
ATOM 1554 C CA . THR A 1 207 ? 23.772 32.479 31.209 1.00 26.84 259 THR A CA 1
ATOM 1555 C C . THR A 1 207 ? 22.645 33.002 30.307 1.00 23.66 259 THR A C 1
ATOM 1556 O O . THR A 1 207 ? 22.803 34.018 29.628 1.00 24.62 259 THR A O 1
ATOM 1560 N N . LEU A 1 208 ? 21.509 32.316 30.311 1.00 24.42 260 LEU A N 1
ATOM 1561 C CA . LEU A 1 208 ? 20.387 32.706 29.450 1.00 24.00 260 LEU A CA 1
ATOM 1562 C C . LEU A 1 208 ? 19.869 34.119 29.724 1.00 22.91 260 LEU A C 1
ATOM 1563 O O . LEU A 1 208 ? 19.349 34.777 28.824 1.00 23.49 260 LEU A O 1
ATOM 1568 N N . ASN A 1 209 ? 20.021 34.596 30.957 1.00 22.14 261 ASN A N 1
ATOM 1569 C CA . ASN A 1 209 ? 19.516 35.924 31.291 1.00 19.43 261 ASN A CA 1
ATOM 1570 C C . ASN A 1 209 ? 20.224 37.073 30.567 1.00 25.73 261 ASN A C 1
ATOM 1571 O O . ASN A 1 209 ? 19.672 38.171 30.467 1.00 27.35 261 ASN A O 1
ATOM 1576 N N . GLU A 1 210 ? 21.426 36.824 30.046 1.00 21.32 262 GLU A N 1
ATOM 1577 C CA A GLU A 1 210 ? 22.103 37.862 29.271 0.63 19.75 262 GLU A CA 1
ATOM 1578 C CA B GLU A 1 210 ? 22.156 37.808 29.243 0.37 20.08 262 GLU A CA 1
ATOM 1579 C C . GLU A 1 210 ? 21.478 38.042 27.895 1.00 23.54 262 GLU A C 1
ATOM 1580 O O . GLU A 1 210 ? 21.824 38.983 27.162 1.00 25.17 262 GLU A O 1
ATOM 1591 N N . ARG A 1 211 ? 20.545 37.160 27.551 1.00 19.57 263 ARG A N 1
ATOM 1592 C CA . ARG A 1 211 ? 19.851 37.214 26.268 1.00 21.85 263 ARG A CA 1
ATOM 1593 C C . ARG A 1 211 ? 18.382 37.626 26.417 1.00 24.48 263 ARG A C 1
ATOM 1594 O O . ARG A 1 211 ? 17.637 37.710 25.433 1.00 21.68 263 ARG A O 1
ATOM 1602 N N . SER A 1 212 ? 17.969 37.882 27.655 1.00 20.15 264 SER A N 1
ATOM 1603 C CA . SER A 1 212 ? 16.582 38.235 27.917 1.00 17.71 264 SER A CA 1
ATOM 1604 C C . SER A 1 212 ? 16.263 39.701 27.628 1.00 20.90 264 SER A C 1
ATOM 1605 O O . SER A 1 212 ? 17.121 40.570 27.773 1.00 23.01 264 SER A O 1
ATOM 1608 N N . THR A 1 213 ? 15.016 39.966 27.235 1.00 20.98 265 THR A N 1
ATOM 1609 C CA . THR A 1 213 ? 14.555 41.335 27.026 1.00 19.28 265 THR A CA 1
ATOM 1610 C C . THR A 1 213 ? 13.790 41.922 28.217 1.00 24.93 265 THR A C 1
ATOM 1611 O O . THR A 1 213 ? 13.438 43.101 28.199 1.00 25.03 265 THR A O 1
ATOM 1615 N N . GLY A 1 214 ? 13.542 41.115 29.248 1.00 22.62 266 GLY A N 1
ATOM 1616 C CA . GLY A 1 214 ? 12.693 41.551 30.352 1.00 19.29 266 GLY A CA 1
ATOM 1617 C C . GLY A 1 214 ? 13.423 42.271 31.484 1.00 19.28 266 GLY A C 1
ATOM 1618 O O . GLY A 1 214 ? 14.650 42.267 31.538 1.00 20.62 266 GLY A O 1
ATOM 1619 N N . PRO A 1 215 ? 12.660 42.915 32.379 1.00 21.94 267 PRO A N 1
ATOM 1620 C CA . PRO A 1 215 ? 13.202 43.654 33.531 1.00 23.90 267 PRO A CA 1
ATOM 1621 C C . PRO A 1 215 ? 13.880 42.716 34.521 1.00 24.40 267 PRO A C 1
ATOM 1622 O O . PRO A 1 215 ? 13.478 41.557 34.649 1.00 21.66 267 PRO A O 1
ATOM 1626 N N . SER A 1 216 ? 14.881 43.212 35.238 1.00 23.71 268 SER A N 1
ATOM 1627 C CA . SER A 1 216 ? 15.537 42.384 36.245 1.00 23.18 268 SER A CA 1
ATOM 1628 C C . SER A 1 216 ? 14.571 42.116 37.373 1.00 21.50 268 SER A C 1
ATOM 1629 O O . SER A 1 216 ? 13.618 42.868 37.594 1.00 23.30 268 SER A O 1
ATOM 1632 N N . HIS A 1 217 ? 14.826 41.040 38.101 1.00 24.81 269 HIS A N 1
ATOM 1633 C CA . HIS A 1 217 ? 14.016 40.737 39.269 1.00 27.76 269 HIS A CA 1
ATOM 1634 C C . HIS A 1 217 ? 14.172 41.826 40.332 1.00 26.68 269 HIS A C 1
ATOM 1635 O O . HIS A 1 217 ? 13.203 42.178 40.998 1.00 29.27 269 HIS A O 1
ATOM 1642 N N . GLU A 1 218 ? 15.375 42.390 40.453 1.00 25.89 270 GLU A N 1
ATOM 1643 C CA . GLU A 1 218 ? 15.591 43.515 41.358 1.00 25.88 270 GLU A CA 1
ATOM 1644 C C . GLU A 1 218 ? 14.664 44.690 41.037 1.00 29.68 270 GLU A C 1
ATOM 1645 O O . GLU A 1 218 ? 14.061 45.284 41.930 1.00 28.57 270 GLU A O 1
ATOM 1651 N N . GLN A 1 219 ? 14.540 45.020 39.758 1.00 26.32 271 GLN A N 1
ATOM 1652 C CA . GLN A 1 219 ? 13.614 46.071 39.356 1.00 25.60 271 GLN A CA 1
ATOM 1653 C C . GLN A 1 219 ? 12.163 45.725 39.685 1.00 25.60 271 GLN A C 1
ATOM 1654 O O . GLN A 1 219 ? 11.425 46.564 40.198 1.00 25.35 271 GLN A O 1
ATOM 1660 N N . LEU A 1 220 ? 11.744 44.493 39.392 1.00 23.52 272 LEU A N 1
ATOM 1661 C CA . LEU A 1 220 ? 10.391 44.069 39.733 1.00 27.58 272 LEU A CA 1
ATOM 1662 C C . LEU A 1 220 ? 10.105 44.224 41.214 1.00 27.33 272 LEU A C 1
ATOM 1663 O O . LEU A 1 220 ? 9.029 44.671 41.608 1.00 24.87 272 LEU A O 1
ATOM 1668 N N . ARG A 1 221 ? 11.062 43.837 42.047 1.00 24.28 273 ARG A N 1
ATOM 1669 C CA . ARG A 1 221 ? 10.820 43.867 43.478 1.00 23.89 273 ARG A CA 1
ATOM 1670 C C . ARG A 1 221 ? 10.607 45.282 44.015 1.00 21.69 273 ARG A C 1
ATOM 1671 O O . ARG A 1 221 ? 10.147 45.446 45.135 1.00 26.26 273 ARG A O 1
ATOM 1679 N N . GLN A 1 222 ? 10.936 46.297 43.217 1.00 25.06 274 GLN A N 1
ATOM 1680 C CA . GLN A 1 222 ? 10.744 47.678 43.661 1.00 25.70 274 GLN A CA 1
ATOM 1681 C C . GLN A 1 222 ? 9.421 48.253 43.166 1.00 28.49 274 GLN A C 1
ATOM 1682 O O . GLN A 1 222 ? 9.056 49.376 43.522 1.00 28.13 274 GLN A O 1
ATOM 1688 N N . VAL A 1 223 ? 8.720 47.499 42.319 1.00 22.10 275 VAL A N 1
ATOM 1689 C CA . VAL A 1 223 ? 7.446 47.958 41.797 1.00 19.37 275 VAL A CA 1
ATOM 1690 C C . VAL A 1 223 ? 6.400 47.787 42.901 1.00 19.47 275 VAL A C 1
ATOM 1691 O O . VAL A 1 223 ? 6.435 46.816 43.663 1.00 23.98 275 VAL A O 1
ATOM 1695 N N . ARG A 1 224 ? 5.478 48.737 42.998 1.00 20.55 276 ARG A N 1
ATOM 1696 C CA . ARG A 1 224 ? 4.550 48.754 44.129 1.00 26.98 276 ARG A CA 1
ATOM 1697 C C . ARG A 1 224 ? 3.634 47.530 44.244 1.00 22.17 276 ARG A C 1
ATOM 1698 O O . ARG A 1 224 ? 3.560 46.900 45.300 1.00 21.88 276 ARG A O 1
ATOM 1706 N N . ARG A 1 225 ? 2.924 47.214 43.171 1.00 16.37 277 ARG A N 1
ATOM 1707 C CA . ARG A 1 225 ? 2.097 46.020 43.124 1.00 15.44 277 ARG A CA 1
ATOM 1708 C C . ARG A 1 225 ? 2.538 45.146 41.950 1.00 16.40 277 ARG A C 1
ATOM 1709 O O . ARG A 1 225 ? 2.713 45.631 40.829 1.00 18.45 277 ARG A O 1
ATOM 1717 N N . ARG A 1 226 ? 2.704 43.854 42.220 1.00 14.65 278 ARG A N 1
ATOM 1718 C CA . ARG A 1 226 ? 3.093 42.889 41.201 1.00 12.46 278 ARG A CA 1
ATOM 1719 C C . ARG A 1 226 ? 2.056 41.775 41.183 1.00 17.83 278 ARG A C 1
ATOM 1720 O O . ARG A 1 226 ? 1.942 41.000 42.135 1.00 18.00 278 ARG A O 1
ATOM 1728 N N . ILE A 1 227 ? 1.292 41.709 40.102 1.00 15.94 279 ILE A N 1
ATOM 1729 C CA . ILE A 1 227 ? 0.159 40.789 40.027 1.00 15.69 279 ILE A CA 1
ATOM 1730 C C . ILE A 1 227 ? 0.590 39.598 39.202 1.00 17.76 279 ILE A C 1
ATOM 1731 O O . ILE A 1 227 ? 0.898 39.729 38.016 1.00 16.13 279 ILE A O 1
ATOM 1736 N N . CYS A 1 228 ? 0.619 38.444 39.854 1.00 14.96 280 CYS A N 1
ATOM 1737 C CA . CYS A 1 228 ? 1.120 37.213 39.268 1.00 13.37 280 CYS A CA 1
ATOM 1738 C C . CYS A 1 228 ? -0.048 36.270 39.022 1.00 14.05 280 CYS A C 1
ATOM 1739 O O . CYS A 1 228 ? -0.824 35.973 39.940 1.00 15.17 280 CYS A O 1
ATOM 1742 N N . VAL A 1 229 ? -0.183 35.790 37.787 1.00 12.19 281 VAL A N 1
ATOM 1743 C CA . VAL A 1 229 ? -1.345 34.982 37.424 1.00 13.27 281 VAL A CA 1
ATOM 1744 C C . VAL A 1 229 ? -0.869 33.635 36.931 1.00 18.74 281 VAL A C 1
ATOM 1745 O O . VAL A 1 229 ? -0.085 33.567 35.997 1.00 18.38 281 VAL A O 1
ATOM 1749 N N . VAL A 1 230 ? -1.344 32.570 37.565 1.00 18.18 282 VAL A N 1
ATOM 1750 C CA . VAL A 1 230 ? -0.890 31.224 37.244 1.00 18.63 282 VAL A CA 1
ATOM 1751 C C . VAL A 1 230 ? -2.041 30.241 37.060 1.00 18.92 282 VAL A C 1
ATOM 1752 O O . VAL A 1 230 ? -2.977 30.229 37.843 1.00 18.94 282 VAL A O 1
ATOM 1756 N N . SER A 1 231 ? -1.956 29.400 36.030 1.00 21.10 283 SER A N 1
ATOM 1757 C CA . SER A 1 231 ? -2.938 28.329 35.850 1.00 23.37 283 SER A CA 1
ATOM 1758 C C . SER A 1 231 ? -2.276 27.034 35.375 1.00 23.39 283 SER A C 1
ATOM 1759 O O . SER A 1 231 ? -1.436 27.050 34.474 1.00 29.22 283 SER A O 1
ATOM 1762 N N . GLY A 1 232 ? -2.638 25.919 35.997 1.00 24.83 284 GLY A N 1
ATOM 1763 C CA . GLY A 1 232 ? -2.045 24.637 35.651 1.00 26.70 284 GLY A CA 1
ATOM 1764 C C . GLY A 1 232 ? -1.126 24.146 36.754 1.00 29.13 284 GLY A C 1
ATOM 1765 O O . GLY A 1 232 ? -0.011 24.648 36.907 1.00 26.97 284 GLY A O 1
ATOM 1766 N N . ALA A 1 233 ? -1.597 23.167 37.523 1.00 26.59 285 ALA A N 1
ATOM 1767 C CA . ALA A 1 233 ? -0.845 22.637 38.659 1.00 30.25 285 ALA A CA 1
ATOM 1768 C C . ALA A 1 233 ? 0.497 22.019 38.276 1.00 32.57 285 ALA A C 1
ATOM 1769 O O . ALA A 1 233 ? 1.416 21.973 39.088 1.00 39.46 285 ALA A O 1
ATOM 1771 N N . SER A 1 234 ? 0.613 21.532 37.046 1.00 37.11 286 SER A N 1
ATOM 1772 C CA . SER A 1 234 ? 1.846 20.885 36.619 1.00 38.87 286 SER A CA 1
ATOM 1773 C C . SER A 1 234 ? 2.966 21.899 36.376 1.00 40.30 286 SER A C 1
ATOM 1774 O O . SER A 1 234 ? 4.074 21.528 35.987 1.00 46.39 286 SER A O 1
ATOM 1777 N N . LYS A 1 235 ? 2.672 23.176 36.606 1.00 36.83 287 LYS A N 1
ATOM 1778 C CA . LYS A 1 235 ? 3.658 24.245 36.449 1.00 37.51 287 LYS A CA 1
ATOM 1779 C C . LYS A 1 235 ? 4.057 24.872 37.793 1.00 35.51 287 LYS A C 1
ATOM 1780 O O . LYS A 1 235 ? 4.548 26.009 37.855 1.00 32.97 287 LYS A O 1
ATOM 1786 N N . ILE A 1 236 ? 3.851 24.126 38.870 1.00 35.83 288 ILE A N 1
ATOM 1787 C CA . ILE A 1 236 ? 4.058 24.675 40.205 1.00 31.33 288 ILE A CA 1
ATOM 1788 C C . ILE A 1 236 ? 5.527 24.970 40.522 1.00 26.93 288 ILE A C 1
ATOM 1789 O O . ILE A 1 236 ? 5.825 25.822 41.358 1.00 29.38 288 ILE A O 1
ATOM 1794 N N . ASN A 1 237 ? 6.445 24.283 39.848 1.00 29.67 289 ASN A N 1
ATOM 1795 C CA . ASN A 1 237 ? 7.869 24.528 40.073 1.00 31.14 289 ASN A CA 1
ATOM 1796 C C . ASN A 1 237 ? 8.265 25.971 39.789 1.00 20.89 289 ASN A C 1
ATOM 1797 O O . ASN A 1 237 ? 9.032 26.578 40.543 1.00 22.93 289 ASN A O 1
ATOM 1802 N N . GLY A 1 238 ? 7.723 26.514 38.704 1.00 18.83 290 GLY A N 1
ATOM 1803 C CA . GLY A 1 238 ? 7.989 27.883 38.311 1.00 21.21 290 GLY A CA 1
ATOM 1804 C C . GLY A 1 238 ? 7.434 28.853 39.338 1.00 19.96 290 GLY A C 1
ATOM 1805 O O . GLY A 1 238 ? 8.093 29.818 39.724 1.00 20.51 290 GLY A O 1
ATOM 1806 N N . LEU A 1 239 ? 6.203 28.605 39.777 1.00 20.13 291 LEU A N 1
ATOM 1807 C CA . LEU A 1 239 ? 5.585 29.491 40.751 1.00 19.58 291 LEU A CA 1
ATOM 1808 C C . LEU A 1 239 ? 6.363 29.492 42.055 1.00 19.16 291 LEU A C 1
ATOM 1809 O O . LEU A 1 239 ? 6.554 30.542 42.664 1.00 19.37 291 LEU A O 1
ATOM 1814 N N . GLN A 1 240 ? 6.786 28.313 42.498 1.00 18.84 292 GLN A N 1
ATOM 1815 C CA . GLN A 1 240 ? 7.550 28.219 43.741 1.00 21.00 292 GLN A CA 1
ATOM 1816 C C . GLN A 1 240 ? 8.790 29.101 43.700 1.00 21.63 292 GLN A C 1
ATOM 1817 O O . GLN A 1 240 ? 9.105 29.800 44.675 1.00 21.86 292 GLN A O 1
ATOM 1823 N N . GLY A 1 241 ? 9.496 29.046 42.575 1.00 19.43 293 GLY A N 1
ATOM 1824 C CA . GLY A 1 241 ? 10.683 29.854 42.374 1.00 21.72 293 GLY A CA 1
ATOM 1825 C C . GLY A 1 241 ? 10.367 31.339 42.351 1.00 21.24 293 GLY A C 1
ATOM 1826 O O . GLY A 1 241 ? 11.117 32.144 42.913 1.00 21.18 293 GLY A O 1
ATOM 1827 N N . ALA A 1 242 ? 9.274 31.714 41.691 1.00 17.35 294 ALA A N 1
ATOM 1828 C CA . ALA A 1 242 ? 8.919 33.131 41.608 1.00 14.83 294 ALA A CA 1
ATOM 1829 C C . ALA A 1 242 ? 8.585 33.676 42.981 1.00 18.28 294 ALA A C 1
ATOM 1830 O O . ALA A 1 242 ? 8.913 34.812 43.302 1.00 18.69 294 ALA A O 1
ATOM 1832 N N . LEU A 1 243 ? 7.905 32.864 43.780 1.00 20.24 295 LEU A N 1
ATOM 1833 C CA . LEU A 1 243 ? 7.560 33.271 45.130 1.00 19.56 295 LEU A CA 1
ATOM 1834 C C . LEU A 1 243 ? 8.808 33.335 45.993 1.00 23.02 295 LEU A C 1
ATOM 1835 O O . LEU A 1 243 ? 8.956 34.249 46.806 1.00 24.30 295 LEU A O 1
ATOM 1840 N N . ALA A 1 244 ? 9.711 32.372 45.812 1.00 17.89 296 ALA A N 1
ATOM 1841 C CA . ALA A 1 244 ? 10.981 32.401 46.535 1.00 20.92 296 ALA A CA 1
ATOM 1842 C C . ALA A 1 244 ? 11.746 33.678 46.210 1.00 23.66 296 ALA A C 1
ATOM 1843 O O . ALA A 1 244 ? 12.424 34.243 47.074 1.00 23.88 296 ALA A O 1
ATOM 1845 N N . ALA A 1 245 ? 11.624 34.133 44.967 1.00 22.88 297 ALA A N 1
ATOM 1846 C CA . ALA A 1 245 ? 12.290 35.353 44.527 1.00 21.89 297 ALA A CA 1
ATOM 1847 C C . ALA A 1 245 ? 11.557 36.616 44.987 1.00 24.29 297 ALA A C 1
ATOM 1848 O O . ALA A 1 245 ? 12.057 37.730 44.811 1.00 25.55 297 ALA A O 1
ATOM 1850 N N . GLY A 1 246 ? 10.382 36.439 45.582 1.00 21.17 298 GLY A N 1
ATOM 1851 C CA . GLY A 1 246 ? 9.604 37.552 46.098 1.00 17.57 298 GLY A CA 1
ATOM 1852 C C . GLY A 1 246 ? 9.050 38.444 45.006 1.00 16.14 298 GLY A C 1
ATOM 1853 O O . GLY A 1 246 ? 8.879 39.651 45.189 1.00 18.16 298 GLY A O 1
ATOM 1854 N N . LEU A 1 247 ? 8.776 37.851 43.851 1.00 19.91 299 LEU A N 1
ATOM 1855 C CA . LEU A 1 247 ? 8.396 38.648 42.703 1.00 19.24 299 LEU A CA 1
ATOM 1856 C C . LEU A 1 247 ? 6.979 39.213 42.787 1.00 18.00 299 LEU A C 1
ATOM 1857 O O . LEU A 1 247 ? 6.730 40.296 42.282 1.00 19.37 299 LEU A O 1
ATOM 1862 N N . ALA A 1 248 ? 6.070 38.504 43.458 1.00 17.73 300 ALA A N 1
ATOM 1863 C CA . ALA A 1 248 ? 4.649 38.873 43.460 1.00 16.56 300 ALA A CA 1
ATOM 1864 C C . ALA A 1 248 ? 4.236 39.584 44.748 1.00 16.92 300 ALA A C 1
ATOM 1865 O O . ALA A 1 248 ? 4.817 39.340 45.795 1.00 17.90 300 ALA A O 1
ATOM 1867 N N . THR A 1 249 ? 3.245 40.467 44.658 1.00 17.05 301 THR A N 1
ATOM 1868 C CA . THR A 1 249 ? 2.551 40.951 45.852 1.00 16.14 301 THR A CA 1
ATOM 1869 C C . THR A 1 249 ? 1.128 40.376 45.899 1.00 19.28 301 THR A C 1
ATOM 1870 O O . THR A 1 249 ? 0.546 40.213 46.972 1.00 19.38 301 THR A O 1
ATOM 1874 N N . ASP A 1 250 ? 0.569 40.086 44.724 1.00 16.84 302 ASP A N 1
ATOM 1875 C CA . ASP A 1 250 ? -0.788 39.583 44.585 1.00 15.59 302 ASP A CA 1
ATOM 1876 C C . ASP A 1 250 ? -0.767 38.386 43.643 1.00 17.74 302 ASP A C 1
ATOM 1877 O O . ASP A 1 250 ? -0.169 38.441 42.574 1.00 21.41 302 ASP A O 1
ATOM 1882 N N . LEU A 1 251 ? -1.394 37.300 44.053 1.00 14.13 303 LEU A N 1
ATOM 1883 C CA . LEU A 1 251 ? -1.342 36.071 43.270 1.00 15.81 303 LEU A CA 1
ATOM 1884 C C . LEU A 1 251 ? -2.748 35.584 42.971 1.00 15.26 303 LEU A C 1
ATOM 1885 O O . LEU A 1 251 ? -3.596 35.548 43.864 1.00 18.06 303 LEU A O 1
ATOM 1890 N N . ILE A 1 252 ? -3.005 35.225 41.713 1.00 13.39 304 ILE A N 1
ATOM 1891 C CA . ILE A 1 252 ? -4.265 34.594 41.332 1.00 17.20 304 ILE A CA 1
ATOM 1892 C C . ILE A 1 252 ? -3.944 33.249 40.691 1.00 16.24 304 ILE A C 1
ATOM 1893 O O . ILE A 1 252 ? -3.140 33.185 39.761 1.00 16.08 304 ILE A O 1
ATOM 1898 N N . LEU A 1 253 ? -4.536 32.170 41.204 1.00 14.99 305 LEU A N 1
ATOM 1899 C CA . LEU A 1 253 ? -4.234 30.840 40.680 1.00 16.70 305 LEU A CA 1
ATOM 1900 C C . LEU A 1 253 ? -5.401 29.892 40.879 1.00 16.11 305 LEU A C 1
ATOM 1901 O O . LEU A 1 253 ? -6.286 30.146 41.694 1.00 18.67 305 LEU A O 1
ATOM 1906 N N . ASP A 1 254 ? -5.409 28.794 40.121 1.00 15.88 306 ASP A N 1
ATOM 1907 C CA . ASP A 1 254 ? -6.520 27.859 40.194 1.00 16.83 306 ASP A CA 1
ATOM 1908 C C . ASP A 1 254 ? -6.390 26.964 41.418 1.00 19.61 306 ASP A C 1
ATOM 1909 O O . ASP A 1 254 ? -5.292 26.773 41.945 1.00 19.39 306 ASP A O 1
ATOM 1914 N N . GLU A 1 255 ? -7.523 26.409 41.830 1.00 18.77 307 GLU A N 1
ATOM 1915 C CA . GLU A 1 255 ? -7.627 25.555 43.007 1.00 19.87 307 GLU A CA 1
ATOM 1916 C C . GLU A 1 255 ? -6.605 24.420 43.013 1.00 25.21 307 GLU A C 1
ATOM 1917 O O . GLU A 1 255 ? -5.953 24.180 44.024 1.00 20.47 307 GLU A O 1
ATOM 1923 N N . ALA A 1 256 ? -6.458 23.716 41.893 1.00 21.87 308 ALA A N 1
ATOM 1924 C CA . ALA A 1 256 ? -5.519 22.597 41.858 1.00 20.33 308 ALA A CA 1
ATOM 1925 C C . ALA A 1 256 ? -4.078 23.046 42.098 1.00 23.22 308 ALA A C 1
ATOM 1926 O O . ALA A 1 256 ? -3.339 22.403 42.851 1.00 22.35 308 ALA A O 1
ATOM 1928 N N . SER A 1 257 ? -3.682 24.141 41.454 1.00 24.60 309 SER A N 1
ATOM 1929 C CA . SER A 1 257 ? -2.354 24.704 41.666 1.00 20.57 309 SER A CA 1
ATOM 1930 C C . SER A 1 257 ? -2.169 25.121 43.122 1.00 22.46 309 SER A C 1
ATOM 1931 O O . SER A 1 257 ? -1.096 24.949 43.679 1.00 22.15 309 SER A O 1
ATOM 1934 N N . ALA A 1 258 ? -3.215 25.666 43.741 1.00 22.74 310 ALA A N 1
ATOM 1935 C CA . ALA A 1 258 ? -3.093 26.131 45.125 1.00 20.76 310 ALA A CA 1
ATOM 1936 C C . ALA A 1 258 ? -2.891 24.951 46.060 1.00 22.58 310 ALA A C 1
ATOM 1937 O O . ALA A 1 258 ? -2.114 25.028 47.012 1.00 23.45 310 ALA A O 1
ATOM 1939 N N . ARG A 1 259 ? -3.582 23.854 45.777 1.00 23.82 311 ARG A N 1
ATOM 1940 C CA . ARG A 1 259 ? -3.437 22.650 46.592 1.00 24.85 311 ARG A CA 1
ATOM 1941 C C . ARG A 1 259 ? -2.027 22.084 46.493 1.00 30.63 311 ARG A C 1
ATOM 1942 O O . ARG A 1 259 ? -1.470 21.600 47.480 1.00 30.20 311 ARG A O 1
ATOM 1950 N N . ARG A 1 260 ? -1.449 22.156 45.299 1.00 23.79 312 ARG A N 1
ATOM 1951 C CA . ARG A 1 260 ? -0.081 21.712 45.088 1.00 29.45 312 ARG A CA 1
ATOM 1952 C C . ARG A 1 260 ? 0.854 22.631 45.859 1.00 34.25 312 ARG A C 1
ATOM 1953 O O . ARG A 1 260 ? 1.837 22.194 46.452 1.00 37.78 312 ARG A O 1
ATOM 1961 N N . LEU A 1 261 ? 0.531 23.917 45.852 1.00 27.25 313 LEU A N 1
ATOM 1962 C CA . LEU A 1 261 ? 1.404 24.922 46.436 1.00 29.44 313 LEU A CA 1
ATOM 1963 C C . LEU A 1 261 ? 1.509 24.764 47.951 1.00 37.64 313 LEU A C 1
ATOM 1964 O O . LEU A 1 261 ? 2.549 25.056 48.537 1.00 46.45 313 LEU A O 1
ATOM 1969 N N . VAL A 1 262 ? 0.442 24.291 48.586 1.00 36.19 314 VAL A N 1
ATOM 1970 C CA . VAL A 1 262 ? 0.468 24.090 50.030 1.00 39.29 314 VAL A CA 1
ATOM 1971 C C . VAL A 1 262 ? 0.960 22.679 50.352 1.00 53.75 314 VAL A C 1
ATOM 1972 O O . VAL A 1 262 ? 0.806 22.195 51.473 1.00 57.68 314 VAL A O 1
ATOM 1976 N N . SER A 1 263 ? 1.552 22.027 49.356 1.00 60.49 315 SER A N 1
ATOM 1977 C CA . SER A 1 263 ? 2.107 20.688 49.527 1.00 66.44 315 SER A CA 1
ATOM 1978 C C . SER A 1 263 ? 3.626 20.707 49.425 1.00 69.46 315 SER A C 1
ATOM 1979 O O . SER A 1 263 ? 4.321 20.408 50.393 1.00 73.97 315 SER A O 1
ATOM 1982 N N . ALA B 1 3 ? 1.769 72.775 42.770 1.00 61.29 55 ALA B N 1
ATOM 1983 C CA . ALA B 1 3 ? 1.194 73.095 44.073 1.00 62.30 55 ALA B CA 1
ATOM 1984 C C . ALA B 1 3 ? -0.176 73.778 43.956 1.00 60.04 55 ALA B C 1
ATOM 1985 O O . ALA B 1 3 ? -0.285 74.996 44.108 1.00 60.88 55 ALA B O 1
ATOM 1987 N N . SER B 1 4 ? -1.218 72.993 43.692 1.00 51.57 56 SER B N 1
ATOM 1988 C CA . SER B 1 4 ? -2.566 73.542 43.552 1.00 47.14 56 SER B CA 1
ATOM 1989 C C . SER B 1 4 ? -3.471 73.124 44.709 1.00 42.54 56 SER B C 1
ATOM 1990 O O . SER B 1 4 ? -3.615 71.937 44.997 1.00 34.61 56 SER B O 1
ATOM 1993 N N . PRO B 1 5 ? -4.081 74.110 45.384 1.00 36.90 57 PRO B N 1
ATOM 1994 C CA . PRO B 1 5 ? -5.049 73.838 46.447 1.00 33.95 57 PRO B CA 1
ATOM 1995 C C . PRO B 1 5 ? -6.317 73.175 45.908 1.00 31.82 57 PRO B C 1
ATOM 1996 O O . PRO B 1 5 ? -7.154 72.728 46.693 1.00 31.19 57 PRO B O 1
ATOM 2000 N N . PHE B 1 6 ? -6.457 73.117 44.589 1.00 27.59 58 PHE B N 1
ATOM 2001 C CA . PHE B 1 6 ? -7.628 72.492 43.981 1.00 34.48 58 PHE B CA 1
ATOM 2002 C C . PHE B 1 6 ? -7.425 71.013 43.659 1.00 43.67 58 PHE B C 1
ATOM 2003 O O . PHE B 1 6 ? -8.360 70.337 43.225 1.00 49.20 58 PHE B O 1
ATOM 2011 N N . ASP B 1 7 ? -6.212 70.508 43.870 1.00 32.99 59 ASP B N 1
ATOM 2012 C CA . ASP B 1 7 ? -5.981 69.082 43.676 1.00 30.59 59 ASP B CA 1
ATOM 2013 C C . ASP B 1 7 ? -6.867 68.323 44.649 1.00 28.36 59 ASP B C 1
ATOM 2014 O O . ASP B 1 7 ? -6.895 68.627 45.835 1.00 30.60 59 ASP B O 1
ATOM 2019 N N . THR B 1 8 ? -7.598 67.346 44.124 1.00 27.01 60 THR B N 1
ATOM 2020 C CA . THR B 1 8 ? -8.567 66.571 44.884 1.00 24.61 60 THR B CA 1
ATOM 2021 C C . THR B 1 8 ? -7.870 65.431 45.611 1.00 22.60 60 THR B C 1
ATOM 2022 O O . THR B 1 8 ? -6.709 65.134 45.337 1.00 24.32 60 THR B O 1
ATOM 2026 N N . GLY B 1 9 ? -8.583 64.792 46.532 1.00 20.00 61 GLY B N 1
ATOM 2027 C CA . GLY B 1 9 ? -8.076 63.591 47.178 1.00 19.57 61 GLY B CA 1
ATOM 2028 C C . GLY B 1 9 ? -7.496 62.606 46.174 1.00 21.74 61 GLY B C 1
ATOM 2029 O O . GLY B 1 9 ? -6.366 62.142 46.322 1.00 18.33 61 GLY B O 1
ATOM 2030 N N . PRO B 1 10 ? -8.271 62.273 45.132 1.00 25.00 62 PRO B N 1
ATOM 2031 C CA . PRO B 1 10 ? -7.780 61.312 44.134 1.00 23.37 62 PRO B CA 1
ATOM 2032 C C . PRO B 1 10 ? -6.510 61.769 43.422 1.00 24.29 62 PRO B C 1
ATOM 2033 O O . PRO B 1 10 ? -5.639 60.945 43.134 1.00 21.75 62 PRO B O 1
ATOM 2037 N N . GLU B 1 11 ? -6.403 63.063 43.139 1.00 23.19 63 GLU B N 1
ATOM 2038 C CA . GLU B 1 11 ? -5.201 63.589 42.511 1.00 23.15 63 GLU B CA 1
ATOM 2039 C C . GLU B 1 11 ? -4.004 63.517 43.453 1.00 19.64 63 GLU B C 1
ATOM 2040 O O . GLU B 1 11 ? -2.887 63.229 43.025 1.00 19.65 63 GLU B O 1
ATOM 2046 N N . LEU B 1 12 ? -4.239 63.756 44.737 1.00 19.86 64 LEU B N 1
ATOM 2047 C CA . LEU B 1 12 ? -3.159 63.705 45.710 1.00 22.22 64 LEU B CA 1
ATOM 2048 C C . LEU B 1 12 ? -2.725 62.257 45.892 1.00 20.40 64 LEU B C 1
ATOM 2049 O O . LEU B 1 12 ? -1.540 61.964 46.064 1.00 18.60 64 LEU B O 1
ATOM 2054 N N . GLU B 1 13 ? -3.689 61.348 45.815 1.00 18.40 65 GLU B N 1
ATOM 2055 C CA . GLU B 1 13 ? -3.369 59.928 45.911 1.00 17.09 65 GLU B CA 1
ATOM 2056 C C . GLU B 1 13 ? -2.410 59.543 44.795 1.00 21.21 65 GLU B C 1
ATOM 2057 O O . GLU B 1 13 ? -1.421 58.865 45.035 1.00 18.70 65 GLU B O 1
ATOM 2063 N N . SER B 1 14 ? -2.699 59.983 43.574 1.00 18.16 66 SER B N 1
ATOM 2064 C CA . SER B 1 14 ? -1.841 59.636 42.451 1.00 20.44 66 SER B CA 1
ATOM 2065 C C . SER B 1 14 ? -0.441 60.167 42.665 1.00 18.25 66 SER B C 1
ATOM 2066 O O . SER B 1 14 ? 0.547 59.469 42.429 1.00 19.22 66 SER B O 1
ATOM 2069 N N . GLN B 1 15 ? -0.354 61.411 43.127 1.00 19.39 67 GLN B N 1
ATOM 2070 C CA . GLN B 1 15 ? 0.944 62.026 43.328 1.00 20.10 67 GLN B CA 1
ATOM 2071 C C . GLN B 1 15 ? 1.768 61.261 44.363 1.00 20.28 67 GLN B C 1
ATOM 2072 O O . GLN B 1 15 ? 2.979 61.059 44.182 1.00 20.06 67 GLN B O 1
ATOM 2078 N N . ILE B 1 16 ? 1.103 60.830 45.430 1.00 16.94 68 ILE B N 1
ATOM 2079 C CA . ILE B 1 16 ? 1.750 60.108 46.523 1.00 15.61 68 ILE B CA 1
ATOM 2080 C C . ILE B 1 16 ? 2.168 58.701 46.096 1.00 16.94 68 ILE B C 1
ATOM 2081 O O . ILE B 1 16 ? 3.266 58.261 46.415 1.00 19.19 68 ILE B O 1
ATOM 2086 N N . ARG B 1 17 ? 1.307 57.995 45.367 1.00 21.66 69 ARG B N 1
ATOM 2087 C CA A ARG B 1 17 ? 1.681 56.700 44.806 0.70 22.08 69 ARG B CA 1
ATOM 2088 C CA B ARG B 1 17 ? 1.692 56.698 44.827 0.30 21.90 69 ARG B CA 1
ATOM 2089 C C . ARG B 1 17 ? 2.943 56.833 43.965 1.00 21.09 69 ARG B C 1
ATOM 2090 O O . ARG B 1 17 ? 3.889 56.058 44.106 1.00 21.50 69 ARG B O 1
ATOM 2105 N N . ASN B 1 18 ? 2.937 57.813 43.064 1.00 20.38 70 ASN B N 1
ATOM 2106 C CA . ASN B 1 18 ? 4.046 57.985 42.141 1.00 17.63 70 ASN B CA 1
ATOM 2107 C C . ASN B 1 18 ? 5.346 58.400 42.818 1.00 23.73 70 ASN B C 1
ATOM 2108 O O . ASN B 1 18 ? 6.406 57.906 42.462 1.00 28.46 70 ASN B O 1
ATOM 2113 N N . GLN B 1 19 ? 5.260 59.275 43.817 1.00 19.84 71 GLN B N 1
ATOM 2114 C CA . GLN B 1 19 ? 6.468 59.797 44.447 1.00 18.66 71 GLN B CA 1
ATOM 2115 C C . GLN B 1 19 ? 7.027 58.895 45.540 1.00 20.83 71 GLN B C 1
ATOM 2116 O O . GLN B 1 19 ? 8.244 58.811 45.702 1.00 22.24 71 GLN B O 1
ATOM 2122 N N . TYR B 1 20 ? 6.146 58.219 46.279 1.00 18.61 72 TYR B N 1
ATOM 2123 C CA . TYR B 1 20 ? 6.557 57.429 47.441 1.00 18.84 72 TYR B CA 1
ATOM 2124 C C . TYR B 1 20 ? 6.303 55.925 47.326 1.00 25.26 72 TYR B C 1
ATOM 2125 O O . TYR B 1 20 ? 6.684 55.162 48.215 1.00 25.66 72 TYR B O 1
ATOM 2134 N N . GLY B 1 21 ? 5.660 55.500 46.242 1.00 20.47 73 GLY B N 1
ATOM 2135 C CA . GLY B 1 21 ? 5.479 54.078 45.974 1.00 22.24 73 GLY B CA 1
ATOM 2136 C C . GLY B 1 21 ? 4.717 53.272 47.011 1.00 24.30 73 GLY B C 1
ATOM 2137 O O . GLY B 1 21 ? 5.045 52.111 47.284 1.00 25.25 73 GLY B O 1
ATOM 2138 N N . VAL B 1 22 ? 3.688 53.881 47.583 1.00 19.18 74 VAL B N 1
ATOM 2139 C CA . VAL B 1 22 ? 2.809 53.202 48.516 1.00 14.89 74 VAL B CA 1
ATOM 2140 C C . VAL B 1 22 ? 1.373 53.367 48.072 1.00 19.61 74 VAL B C 1
ATOM 2141 O O . VAL B 1 22 ? 1.042 54.317 47.353 1.00 17.54 74 VAL B O 1
ATOM 2145 N N . ASP B 1 23 ? 0.524 52.425 48.472 1.00 18.73 75 ASP B N 1
ATOM 2146 C CA . ASP B 1 23 ? -0.901 52.596 48.257 1.00 16.67 75 ASP B CA 1
ATOM 2147 C C . ASP B 1 23 ? -1.377 53.628 49.273 1.00 20.14 75 ASP B C 1
ATOM 2148 O O . ASP B 1 23 ? -0.849 53.721 50.398 1.00 18.88 75 ASP B O 1
ATOM 2153 N N . VAL B 1 24 ? -2.340 54.440 48.870 1.00 17.21 76 VAL B N 1
ATOM 2154 C CA . VAL B 1 24 ? -2.738 55.545 49.724 1.00 15.95 76 VAL B CA 1
ATOM 2155 C C . VAL B 1 24 ? -4.229 55.884 49.646 1.00 18.83 76 VAL B C 1
ATOM 2156 O O . VAL B 1 24 ? -4.860 55.821 48.583 1.00 18.34 76 VAL B O 1
ATOM 2160 N N . HIS B 1 25 ? -4.794 56.234 50.793 1.00 14.17 77 HIS B N 1
ATOM 2161 C CA . HIS B 1 25 ? -6.126 56.817 50.836 1.00 16.83 77 HIS B CA 1
ATOM 2162 C C . HIS B 1 25 ? -5.976 58.205 51.413 1.00 18.13 77 HIS B C 1
ATOM 2163 O O . HIS B 1 25 ? -5.537 58.346 52.551 1.00 16.54 77 HIS B O 1
ATOM 2170 N N . VAL B 1 26 ? -6.309 59.229 50.629 1.00 16.90 78 VAL B N 1
ATOM 2171 C CA . VAL B 1 26 ? -6.306 60.597 51.145 1.00 13.75 78 VAL B CA 1
ATOM 2172 C C . VAL B 1 26 ? -7.725 60.945 51.593 1.00 16.88 78 VAL B C 1
ATOM 2173 O O . VAL B 1 26 ? -8.675 60.893 50.798 1.00 19.28 78 VAL B O 1
ATOM 2177 N N . VAL B 1 27 ? -7.873 61.286 52.870 1.00 13.84 79 VAL B N 1
ATOM 2178 C CA . VAL B 1 27 ? -9.185 61.508 53.465 1.00 14.09 79 VAL B CA 1
ATOM 2179 C C . VAL B 1 27 ? -9.612 62.962 53.282 1.00 18.95 79 VAL B C 1
ATOM 2180 O O . VAL B 1 27 ? -8.984 63.867 53.798 1.00 15.75 79 VAL B O 1
ATOM 2184 N N . PRO B 1 28 ? -10.672 63.190 52.506 1.00 17.27 80 PRO B N 1
ATOM 2185 C CA . PRO B 1 28 ? -11.067 64.584 52.303 1.00 19.43 80 PRO B CA 1
ATOM 2186 C C . PRO B 1 28 ? -11.554 65.189 53.615 1.00 22.67 80 PRO B C 1
ATOM 2187 O O . PRO B 1 28 ? -12.371 64.583 54.298 1.00 21.29 80 PRO B O 1
ATOM 2191 N N . VAL B 1 29 ? -11.033 66.354 53.973 1.00 17.81 81 VAL B N 1
ATOM 2192 C CA A VAL B 1 29 ? -11.563 67.085 55.115 0.20 19.55 81 VAL B CA 1
ATOM 2193 C CA B VAL B 1 29 ? -11.469 67.072 55.170 0.80 19.61 81 VAL B CA 1
ATOM 2194 C C . VAL B 1 29 ? -11.358 68.571 54.896 1.00 20.97 81 VAL B C 1
ATOM 2195 O O . VAL B 1 29 ? -10.328 69.011 54.379 1.00 23.40 81 VAL B O 1
ATOM 2202 N N . LEU B 1 30 ? -12.374 69.349 55.256 1.00 18.48 82 LEU B N 1
ATOM 2203 C CA . LEU B 1 30 ? -12.270 70.798 55.130 1.00 21.01 82 LEU B CA 1
ATOM 2204 C C . LEU B 1 30 ? -11.036 71.260 55.897 1.00 27.57 82 LEU B C 1
ATOM 2205 O O . LEU B 1 30 ? -10.767 70.765 56.990 1.00 26.95 82 LEU B O 1
ATOM 2210 N N . ASP B 1 31 ? -10.296 72.211 55.339 1.00 22.49 83 ASP B N 1
ATOM 2211 C CA . ASP B 1 31 ? -9.116 72.734 56.023 1.00 24.85 83 ASP B CA 1
ATOM 2212 C C . ASP B 1 31 ? -9.466 73.625 57.221 1.00 27.20 83 ASP B C 1
ATOM 2213 O O . ASP B 1 31 ? -8.575 74.059 57.953 1.00 26.55 83 ASP B 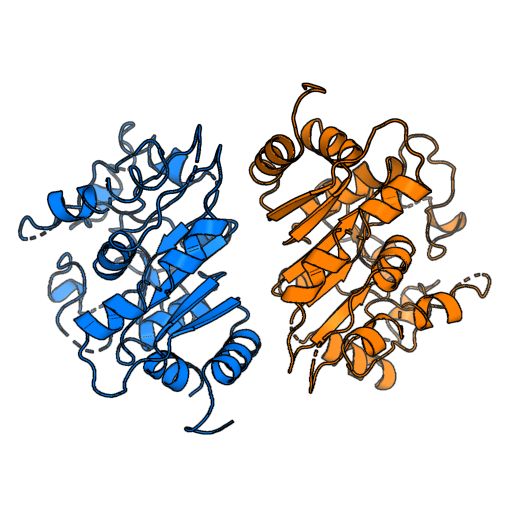O 1
ATOM 2218 N N . THR B 1 32 ? -10.757 73.873 57.423 1.00 22.80 84 THR B N 1
ATOM 2219 C CA . THR B 1 32 ? -11.229 74.719 58.524 1.00 23.66 84 THR B CA 1
ATOM 2220 C C . THR B 1 32 ? -11.655 73.914 59.753 1.00 25.76 84 THR B C 1
ATOM 2221 O O . THR B 1 32 ? -12.075 74.485 60.757 1.00 31.20 84 THR B O 1
ATOM 2225 N N . LEU B 1 33 ? -11.584 72.591 59.665 1.00 26.01 85 LEU B N 1
ATOM 2226 C CA . LEU B 1 33 ? -11.957 71.752 60.808 1.00 22.96 85 LEU B CA 1
ATOM 2227 C C . LEU B 1 33 ? -10.747 71.570 61.706 1.00 26.32 85 LEU B C 1
ATOM 2228 O O . LEU B 1 33 ? -9.620 71.653 61.243 1.00 24.45 85 LEU B O 1
ATOM 2233 N N . ASN B 1 34 ? -10.972 71.309 62.991 1.00 21.07 86 ASN B N 1
ATOM 2234 C CA . ASN B 1 34 ? -9.852 71.268 63.927 1.00 21.18 86 ASN B CA 1
ATOM 2235 C C . ASN B 1 34 ? -9.080 69.950 63.940 1.00 25.10 86 ASN B C 1
ATOM 2236 O O . ASN B 1 34 ? -9.414 69.016 63.203 1.00 23.15 86 ASN B O 1
ATOM 2241 N N . GLU B 1 35 ? -8.028 69.888 64.762 1.00 19.99 87 GLU B N 1
ATOM 2242 C CA . GLU B 1 35 ? -7.179 68.700 64.824 1.00 22.24 87 GLU B CA 1
ATOM 2243 C C . GLU B 1 35 ? -7.954 67.450 65.202 1.00 18.35 87 GLU B C 1
ATOM 2244 O O . GLU B 1 35 ? -7.745 66.385 64.614 1.00 20.72 87 GLU B O 1
ATOM 2250 N N . ALA B 1 36 ? -8.811 67.575 66.208 1.00 21.20 88 ALA B N 1
ATOM 2251 C CA . ALA B 1 36 ? -9.590 66.446 66.693 1.00 24.71 88 ALA B CA 1
ATOM 2252 C C . ALA B 1 36 ? -10.540 65.922 65.628 1.00 24.52 88 ALA B C 1
ATOM 2253 O O . ALA B 1 36 ? -10.662 64.713 65.439 1.00 23.31 88 ALA B O 1
ATOM 2255 N N . GLU B 1 37 ? -11.218 66.843 64.949 1.00 20.19 89 GLU B N 1
ATOM 2256 C CA . GLU B 1 37 ? -12.208 66.494 63.936 1.00 25.94 89 GLU B CA 1
ATOM 2257 C C . GLU B 1 37 ? -11.512 65.830 62.753 1.00 22.88 89 GLU B C 1
ATOM 2258 O O . GLU B 1 37 ? -12.009 64.853 62.179 1.00 19.06 89 GLU B O 1
ATOM 2264 N N . THR B 1 38 ? -10.354 66.375 62.400 1.00 16.18 90 THR B N 1
ATOM 2265 C CA . THR B 1 38 ? -9.559 65.854 61.290 1.00 13.94 90 THR B CA 1
ATOM 2266 C C . THR B 1 38 ? -9.068 64.451 61.618 1.00 19.18 90 THR B C 1
ATOM 2267 O O . THR B 1 38 ? -9.213 63.532 60.815 1.00 16.57 90 THR B O 1
ATOM 2271 N N . LEU B 1 39 ? -8.506 64.279 62.810 1.00 16.68 91 LEU B N 1
ATOM 2272 C CA . LEU B 1 39 ? -8.062 62.948 63.232 1.00 20.99 91 LEU B CA 1
ATOM 2273 C C . LEU B 1 39 ? -9.214 61.944 63.213 1.00 18.14 91 LEU B C 1
ATOM 2274 O O . LEU B 1 39 ? -9.045 60.796 62.796 1.00 19.66 91 LEU B O 1
ATOM 2279 N N . ASP B 1 40 ? -10.387 62.374 63.662 1.00 19.70 92 ASP B N 1
ATOM 2280 C CA . ASP B 1 40 ? -11.550 61.493 63.678 1.00 22.37 92 ASP B CA 1
ATOM 2281 C C . ASP B 1 40 ? -11.906 60.989 62.269 1.00 23.38 92 ASP B C 1
ATOM 2282 O O . ASP B 1 40 ? -12.185 59.804 62.072 1.00 22.24 92 ASP B O 1
ATOM 2287 N N . ARG B 1 41 ? -11.888 61.886 61.287 1.00 17.16 93 ARG B N 1
ATOM 2288 C CA . ARG B 1 41 ? -12.176 61.481 59.909 1.00 18.74 93 ARG B CA 1
ATOM 2289 C C . ARG B 1 41 ? -11.119 60.520 59.387 1.00 18.78 93 ARG B C 1
ATOM 2290 O O . ARG B 1 41 ? -11.439 59.550 58.685 1.00 18.36 93 ARG B O 1
ATOM 2298 N N . VAL B 1 42 ? -9.854 60.797 59.707 1.00 15.60 94 VAL B N 1
ATOM 2299 C CA . VAL B 1 42 ? -8.759 59.904 59.316 1.00 15.44 94 VAL B CA 1
ATOM 2300 C C . VAL B 1 42 ? -8.909 58.526 59.967 1.00 14.73 94 VAL B C 1
ATOM 2301 O O . VAL B 1 42 ? -8.773 57.480 59.306 1.00 16.29 94 VAL B O 1
ATOM 2305 N N . ALA B 1 43 ? -9.232 58.524 61.257 1.00 17.15 95 ALA B N 1
ATOM 2306 C CA . ALA B 1 43 ? -9.389 57.265 61.977 1.00 19.02 95 ALA B CA 1
ATOM 2307 C C . ALA B 1 43 ? -10.538 56.451 61.392 1.00 20.52 95 ALA B C 1
ATOM 2308 O O . ALA B 1 43 ? -10.452 55.226 61.272 1.00 18.46 95 ALA B O 1
ATOM 2318 N N . GLN B 1 45 ? -11.609 56.488 58.242 1.00 17.97 97 GLN B N 1
ATOM 2319 C CA . GLN B 1 45 ? -11.219 55.866 56.980 1.00 17.02 97 GLN B CA 1
ATOM 2320 C C . GLN B 1 45 ? -10.234 54.747 57.230 1.00 15.58 97 GLN B C 1
ATOM 2321 O O . GLN B 1 45 ? -10.293 53.705 56.584 1.00 18.30 97 GLN B O 1
ATOM 2327 N N . ALA B 1 46 ? -9.321 54.960 58.174 1.00 17.81 98 ALA B N 1
ATOM 2328 C CA . ALA B 1 46 ? -8.335 53.940 58.474 1.00 14.85 98 ALA B CA 1
ATOM 2329 C C . ALA B 1 46 ? -9.026 52.654 58.906 1.00 13.43 98 ALA B C 1
ATOM 2330 O O . ALA B 1 46 ? -8.651 51.569 58.468 1.00 16.68 98 ALA B O 1
ATOM 2332 N N . ALA B 1 47 ? -10.031 52.775 59.768 1.00 15.96 99 ALA B N 1
ATOM 2333 C CA . ALA B 1 47 ? -10.744 51.593 60.249 1.00 16.55 99 ALA B CA 1
ATOM 2334 C C . ALA B 1 47 ? -11.453 50.871 59.099 1.00 17.26 99 ALA B C 1
ATOM 2335 O O . ALA B 1 47 ? -11.531 49.641 59.082 1.00 18.16 99 ALA B O 1
ATOM 2337 N N . ARG B 1 48 ? -11.995 51.638 58.159 1.00 16.08 100 ARG B N 1
ATOM 2338 C CA . ARG B 1 48 ? -12.692 51.059 57.005 1.00 16.81 100 ARG B CA 1
ATOM 2339 C C . ARG B 1 48 ? -11.737 50.337 56.060 1.00 20.61 100 ARG B C 1
ATOM 2340 O O . ARG B 1 48 ? -12.109 49.340 55.433 1.00 22.47 100 ARG B O 1
ATOM 2348 N N . THR B 1 49 ? -10.513 50.850 55.972 1.00 16.61 101 THR B N 1
ATOM 2349 C CA . THR B 1 49 ? -9.439 50.242 55.178 1.00 15.17 101 THR B CA 1
ATOM 2350 C C . THR B 1 49 ? -8.811 49.031 55.879 1.00 17.11 101 THR B C 1
ATOM 2351 O O . THR B 1 49 ? -8.468 48.047 55.228 1.00 21.48 101 THR B O 1
ATOM 2355 N N . ILE B 1 50 ? -8.695 49.099 57.202 1.00 16.66 102 ILE B N 1
ATOM 2356 C CA . ILE B 1 50 ? -8.145 47.986 57.978 1.00 14.68 102 ILE B CA 1
ATOM 2357 C C . ILE B 1 50 ? -9.042 46.739 57.945 1.00 17.27 102 ILE B C 1
ATOM 2358 O O . ILE B 1 50 ? -8.558 45.617 57.833 1.00 20.07 102 ILE B O 1
ATOM 2363 N N . GLY B 1 51 ? -10.354 46.940 58.018 1.00 17.13 103 GLY B N 1
ATOM 2364 C CA . GLY B 1 51 ? -11.284 45.828 58.139 1.00 18.35 103 GLY B CA 1
ATOM 2365 C C . GLY B 1 51 ? -11.076 44.692 57.151 1.00 22.08 103 GLY B C 1
ATOM 2366 O O . GLY B 1 51 ? -10.904 43.546 57.550 1.00 22.11 103 GLY B O 1
ATOM 2367 N N . PRO B 1 52 ? -11.101 45.002 55.851 1.00 18.97 104 PRO B N 1
ATOM 2368 C CA . PRO B 1 52 ? -10.926 43.964 54.827 1.00 20.59 104 PRO B CA 1
ATOM 2369 C C . PRO B 1 52 ? -9.571 43.255 54.879 1.00 25.52 104 PRO B C 1
ATOM 2370 O O . PRO B 1 52 ? -9.440 42.174 54.298 1.00 25.16 104 PRO B O 1
ATOM 2374 N N . LEU B 1 53 ? -8.586 43.838 55.559 1.00 20.55 105 LEU B N 1
ATOM 2375 C CA . LEU B 1 53 ? -7.246 43.253 55.627 1.00 20.97 105 LEU B CA 1
ATOM 2376 C C . LEU B 1 53 ? -7.037 42.394 56.871 1.00 19.28 105 LEU B C 1
ATOM 2377 O O . LEU B 1 53 ? -5.977 41.786 57.049 1.00 20.50 105 LEU B O 1
ATOM 2382 N N . VAL B 1 54 ? -8.040 42.342 57.740 1.00 18.12 106 VAL B N 1
ATOM 2383 C CA . VAL B 1 54 ? -7.943 41.511 58.934 1.00 19.49 106 VAL B CA 1
ATOM 2384 C C . VAL B 1 54 ? -8.660 40.206 58.635 1.00 18.90 106 VAL B C 1
ATOM 2385 O O . VAL B 1 54 ? -9.884 40.178 58.499 1.00 27.93 106 VAL B O 1
ATOM 2389 N N . ASP B 1 55 ? -7.896 39.129 58.515 1.00 19.77 107 ASP B N 1
ATOM 2390 C CA . ASP B 1 55 ? -8.460 37.831 58.185 1.00 22.66 107 ASP B CA 1
ATOM 2391 C C . ASP B 1 55 ? -8.465 36.931 59.405 1.00 24.85 107 ASP B C 1
ATOM 2392 O O . ASP B 1 55 ? -7.834 37.230 60.414 1.00 21.31 107 ASP B O 1
ATOM 2397 N N . SER B 1 56 ? -9.186 35.821 59.300 1.00 21.76 108 SER B N 1
ATOM 2398 C CA . SER B 1 56 ? -9.010 34.727 60.242 1.00 17.98 108 SER B CA 1
ATOM 2399 C C . SER B 1 56 ? -7.613 34.120 60.046 1.00 21.21 108 SER B C 1
ATOM 2400 O O . SER B 1 56 ? -6.961 34.342 59.022 1.00 20.21 108 SER B O 1
ATOM 2403 N N . ASN B 1 57 ? -7.158 33.360 61.037 1.00 19.63 109 ASN B N 1
ATOM 2404 C CA . ASN B 1 57 ? -5.846 32.719 60.998 1.00 18.09 109 ASN B CA 1
ATOM 2405 C C . ASN B 1 57 ? -4.710 33.698 60.718 1.00 23.22 109 ASN B C 1
ATOM 2406 O O . ASN B 1 57 ? -3.746 33.365 60.013 1.00 22.53 109 ASN B O 1
ATOM 2411 N N . ALA B 1 58 ? -4.833 34.896 61.278 1.00 16.51 110 ALA B N 1
ATOM 2412 C CA . ALA B 1 58 ? -3.880 35.974 61.044 1.00 19.36 110 ALA B CA 1
ATOM 2413 C C . ALA B 1 58 ? -3.268 36.497 62.343 1.00 18.03 110 ALA B C 1
ATOM 2414 O O . ALA B 1 58 ? -3.901 36.467 63.404 1.00 17.79 110 ALA B O 1
ATOM 2416 N N . ILE B 1 59 ? -2.039 36.995 62.243 1.00 14.72 111 ILE B N 1
ATOM 2417 C CA . ILE B 1 59 ? -1.392 37.689 63.359 1.00 13.48 111 ILE B CA 1
ATOM 2418 C C . ILE B 1 59 ? -1.283 39.171 63.010 1.00 17.97 111 ILE B C 1
ATOM 2419 O O . ILE B 1 59 ? -0.627 39.548 62.023 1.00 19.87 111 ILE B O 1
ATOM 2424 N N . ILE B 1 60 ? -1.968 39.999 63.793 1.00 15.24 112 ILE B N 1
ATOM 2425 C CA . ILE B 1 60 ? -2.080 41.431 63.521 1.00 14.65 112 ILE B CA 1
ATOM 2426 C C . ILE B 1 60 ? -1.242 42.194 64.535 1.00 15.91 112 ILE B C 1
ATOM 2427 O O . ILE B 1 60 ? -1.538 42.142 65.729 1.00 15.09 112 ILE B O 1
ATOM 2432 N N . GLY B 1 61 ? -0.206 42.890 64.075 1.00 12.81 113 GLY B N 1
ATOM 2433 C CA . GLY B 1 61 ? 0.647 43.662 64.972 1.00 14.14 113 GLY B CA 1
ATOM 2434 C C . GLY B 1 61 ? 0.175 45.100 65.082 1.00 16.74 113 GLY B C 1
ATOM 2435 O O . GLY B 1 61 ? -0.095 45.746 64.068 1.00 16.05 113 GLY B O 1
ATOM 2436 N N . VAL B 1 62 ? 0.035 45.601 66.312 1.00 13.38 114 VAL B N 1
ATOM 2437 C CA . VAL B 1 62 ? -0.423 46.974 66.523 1.00 11.20 114 VAL B CA 1
ATOM 2438 C C . VAL B 1 62 ? 0.603 47.730 67.355 1.00 14.86 114 VAL B C 1
ATOM 2439 O O . VAL B 1 62 ? 0.962 47.298 68.449 1.00 14.20 114 VAL B O 1
ATOM 2443 N N . ALA B 1 63 ? 1.087 48.855 66.837 1.00 12.40 115 ALA B N 1
ATOM 2444 C CA . ALA B 1 63 ? 1.920 49.738 67.648 1.00 13.12 115 ALA B CA 1
ATOM 2445 C C . ALA B 1 63 ? 0.964 50.763 68.222 1.00 17.58 115 ALA B C 1
ATOM 2446 O O . ALA B 1 63 ? 0.349 51.526 67.480 1.00 17.25 115 ALA B O 1
ATOM 2448 N N . TRP B 1 64 ? 0.792 50.755 69.540 1.00 13.25 116 TRP B N 1
ATOM 2449 C CA . TRP B 1 64 ? -0.220 51.607 70.152 1.00 14.67 116 TRP B CA 1
ATOM 2450 C C . TRP B 1 64 ? 0.310 53.039 70.284 1.00 14.32 116 TRP B C 1
ATOM 2451 O O . TRP B 1 64 ? 1.526 53.269 70.370 1.00 16.34 116 TRP B O 1
ATOM 2462 N N . GLY B 1 65 ? -0.618 53.996 70.289 1.00 14.20 117 GLY B N 1
ATOM 2463 C CA . GLY B 1 65 ? -0.291 55.407 70.364 1.00 15.39 117 GLY B CA 1
ATOM 2464 C C . GLY B 1 65 ? -1.574 56.191 70.182 1.00 17.27 117 GLY B C 1
ATOM 2465 O O . GLY B 1 65 ? -2.626 55.598 69.989 1.00 18.46 117 GLY B O 1
ATOM 2466 N N . ALA B 1 66 ? -1.504 57.518 70.233 1.00 16.10 118 ALA B N 1
ATOM 2467 C CA . ALA B 1 66 ? -2.726 58.310 70.175 1.00 17.86 118 ALA B CA 1
ATOM 2468 C C . ALA B 1 66 ? -3.514 58.125 68.872 1.00 14.15 118 ALA B C 1
ATOM 2469 O O . ALA B 1 66 ? -4.730 58.042 68.896 1.00 17.29 118 ALA B O 1
ATOM 2471 N N . THR B 1 67 ? -2.825 58.062 67.736 1.00 16.64 119 THR B N 1
ATOM 2472 C CA . THR B 1 67 ? -3.540 57.865 66.479 1.00 15.92 119 THR B CA 1
ATOM 2473 C C . THR B 1 67 ? -4.237 56.505 66.474 1.00 14.04 119 THR B C 1
ATOM 2474 O O . THR B 1 67 ? -5.416 56.399 66.122 1.00 14.66 119 THR B O 1
ATOM 2478 N N . LEU B 1 68 ? -3.506 55.471 66.871 1.00 15.05 120 LEU B N 1
ATOM 2479 C CA . LEU B 1 68 ? -4.071 54.129 66.919 1.00 13.14 120 LEU B CA 1
ATOM 2480 C C . LEU B 1 68 ? -5.211 54.039 67.942 1.00 15.02 120 LEU B C 1
ATOM 2481 O O . LEU B 1 68 ? -6.115 53.226 67.796 1.00 16.25 120 LEU B O 1
ATOM 2486 N N . SER B 1 69 ? -5.176 54.886 68.964 1.00 14.40 121 SER B N 1
ATOM 2487 C CA . SER B 1 69 ? -6.281 54.932 69.914 1.00 16.43 121 SER B CA 1
ATOM 2488 C C . SER B 1 69 ? -7.548 55.364 69.184 1.00 18.07 121 SER B C 1
ATOM 2489 O O . SER B 1 69 ? -8.572 54.723 69.297 1.00 15.45 121 SER B O 1
ATOM 2492 N N . ALA B 1 70 ? -7.458 56.434 68.401 1.00 16.33 122 ALA B N 1
ATOM 2493 C CA . ALA B 1 70 ? -8.601 56.894 67.625 1.00 16.67 122 ALA B CA 1
ATOM 2494 C C . ALA B 1 70 ? -9.097 55.840 66.636 1.00 14.96 122 ALA B C 1
ATOM 2495 O O . ALA B 1 70 ? -10.300 55.600 66.506 1.00 21.15 122 ALA B O 1
ATOM 2497 N N . VAL B 1 71 ? -8.171 55.232 65.914 1.00 13.31 123 VAL B N 1
ATOM 2498 C CA . VAL B 1 71 ? -8.528 54.159 64.995 1.00 15.02 123 VAL B CA 1
ATOM 2499 C C . VAL B 1 71 ? -9.279 53.054 65.744 1.00 13.75 123 VAL B C 1
ATOM 2500 O O . VAL B 1 71 ? -10.314 52.562 65.286 1.00 17.08 123 VAL B O 1
ATOM 2504 N N . SER B 1 72 ? -8.759 52.676 66.910 1.00 14.62 124 SER B N 1
ATOM 2505 C CA . SER B 1 72 ? -9.339 51.541 67.635 1.00 15.12 124 SER B CA 1
ATOM 2506 C C . SER B 1 72 ? -10.785 51.823 68.032 1.00 17.65 124 SER B C 1
ATOM 2507 O O . SER B 1 72 ? -11.592 50.905 68.207 1.00 20.86 124 SER B O 1
ATOM 2510 N N . ARG B 1 73 ? -11.114 53.100 68.181 1.00 17.25 125 ARG B N 1
ATOM 2511 C CA . ARG B 1 73 ? -12.477 53.474 68.546 1.00 20.21 125 ARG B CA 1
ATOM 2512 C C . ARG B 1 73 ? -13.429 53.495 67.359 1.00 24.18 125 ARG B C 1
ATOM 2513 O O . ARG B 1 73 ? -14.642 53.643 67.540 1.00 25.43 125 ARG B O 1
ATOM 2521 N N . HIS B 1 74 ? -12.893 53.320 66.152 1.00 19.44 126 HIS B N 1
ATOM 2522 C CA . HIS B 1 74 ? -13.720 53.369 64.941 1.00 18.90 126 HIS B CA 1
ATOM 2523 C C . HIS B 1 74 ? -13.859 52.031 64.220 1.00 18.95 126 HIS B C 1
ATOM 2524 O O . HIS B 1 74 ? -14.463 51.967 63.154 1.00 19.99 126 HIS B O 1
ATOM 2531 N N . LEU B 1 75 ? -13.312 50.967 64.800 1.00 16.28 127 LEU B N 1
ATOM 2532 C CA . LEU B 1 75 ? -13.384 49.643 64.172 1.00 15.32 127 LEU B CA 1
ATOM 2533 C C . LEU B 1 75 ? -14.804 49.104 64.041 1.00 20.97 127 LEU B C 1
ATOM 2534 O O . LEU B 1 75 ? -15.631 49.282 64.929 1.00 21.38 127 LEU B O 1
ATOM 2539 N N . THR B 1 76 ? -15.085 48.430 62.930 1.00 21.87 128 THR B N 1
ATOM 2540 C CA . THR B 1 76 ? -16.357 47.730 62.771 1.00 21.20 128 THR B CA 1
ATOM 2541 C C . THR B 1 76 ? -16.168 46.299 63.219 1.00 20.23 128 THR B C 1
ATOM 2542 O O . THR B 1 76 ? -15.151 45.675 62.906 1.00 24.19 128 THR B O 1
ATOM 2546 N N . ARG B 1 77 ? -17.135 45.788 63.968 1.00 24.46 129 ARG B N 1
ATOM 2547 C CA . ARG B 1 77 ? -17.083 44.416 64.433 1.00 29.02 129 ARG B CA 1
ATOM 2548 C C . ARG B 1 77 ? -17.099 43.495 63.220 1.00 28.26 129 ARG B C 1
ATOM 2549 O O . ARG B 1 77 ? -17.875 43.693 62.281 1.00 25.95 129 ARG B O 1
ATOM 2557 N N . LYS B 1 78 ? -16.221 42.502 63.240 1.00 26.08 130 LYS B N 1
ATOM 2558 C CA . LYS B 1 78 ? -16.123 41.520 62.171 1.00 30.98 130 LYS B CA 1
ATOM 2559 C C . LYS B 1 78 ? -15.644 40.218 62.804 1.00 34.38 130 LYS B C 1
ATOM 2560 O O . LYS B 1 78 ? -14.539 40.147 63.317 1.00 33.01 130 LYS B O 1
ATOM 2574 N N . THR B 1 80 ? -13.889 36.899 63.299 1.00 28.34 132 THR B N 1
ATOM 2575 C CA . THR B 1 80 ? -12.834 36.073 62.727 1.00 26.76 132 THR B CA 1
ATOM 2576 C C . THR B 1 80 ? -12.582 34.943 63.708 1.00 29.04 132 THR B C 1
ATOM 2577 O O . THR B 1 80 ? -13.073 34.967 64.842 1.00 31.73 132 THR B O 1
ATOM 2581 N N . HIS B 1 81 ? -11.813 33.953 63.280 1.00 22.15 133 HIS B N 1
ATOM 2582 C CA . HIS B 1 81 ? -11.407 32.892 64.184 1.00 23.95 133 HIS B CA 1
ATOM 2583 C C . HIS B 1 81 ? -9.903 32.679 64.053 1.00 24.73 133 HIS B C 1
ATOM 2584 O O . HIS B 1 81 ? -9.323 32.976 63.010 1.00 22.36 133 HIS B O 1
ATOM 2591 N N . ASP B 1 82 ? -9.276 32.185 65.121 1.00 20.22 134 ASP B N 1
ATOM 2592 C CA . ASP B 1 82 ? -7.850 31.856 65.089 1.00 20.67 134 ASP B CA 1
ATOM 2593 C C . ASP B 1 82 ? -6.917 33.018 64.757 1.00 19.53 134 ASP B C 1
ATOM 2594 O O . ASP B 1 82 ? -5.808 32.807 64.252 1.00 20.24 134 ASP B O 1
ATOM 2599 N N . SER B 1 83 ? -7.341 34.238 65.055 1.00 18.20 135 SER B N 1
ATOM 2600 C CA . SER B 1 83 ? -6.450 35.377 64.899 1.00 15.46 135 SER B CA 1
ATOM 2601 C C . SER B 1 83 ? -5.981 35.950 66.228 1.00 15.29 135 SER B C 1
ATOM 2602 O O . SER B 1 83 ? -6.609 35.754 67.282 1.00 19.89 135 SER B O 1
ATOM 2605 N N . ILE B 1 84 ? -4.860 36.652 66.164 1.00 16.24 136 ILE B N 1
ATOM 2606 C CA . ILE B 1 84 ? -4.217 37.180 67.352 1.00 18.05 136 ILE B CA 1
ATOM 2607 C C . ILE B 1 84 ? -3.800 38.604 67.069 1.00 17.92 136 ILE B C 1
ATOM 2608 O O . ILE B 1 84 ? -3.285 38.911 65.995 1.00 17.65 136 ILE B O 1
ATOM 2613 N N . VAL B 1 85 ? -4.028 39.478 68.038 1.00 14.03 137 VAL B N 1
ATOM 2614 C CA A VAL B 1 85 ? -3.531 40.840 67.972 0.57 15.39 137 VAL B CA 1
ATOM 2615 C CA B VAL B 1 85 ? -3.506 40.826 67.949 0.43 15.41 137 VAL B CA 1
ATOM 2616 C C . VAL B 1 85 ? -2.360 40.962 68.943 1.00 15.14 137 VAL B C 1
ATOM 2617 O O . VAL B 1 85 ? -2.527 40.719 70.146 1.00 16.34 137 VAL B O 1
ATOM 2624 N N . VAL B 1 86 ? -1.179 41.307 68.424 1.00 14.16 138 VAL B N 1
ATOM 2625 C CA . VAL B 1 86 ? 0.025 41.410 69.257 1.00 11.13 138 VAL B CA 1
ATOM 2626 C C . VAL B 1 86 ? 0.509 42.841 69.390 1.00 17.71 138 VAL B C 1
ATOM 2627 O O . VAL B 1 86 ? 0.587 43.586 68.422 1.00 14.78 138 VAL B O 1
ATOM 2631 N N . GLN B 1 87 ? 0.815 43.220 70.620 1.00 12.96 139 GLN B N 1
ATOM 2632 C CA . GLN B 1 87 ? 1.311 44.551 70.913 1.00 10.49 139 GLN B CA 1
ATOM 2633 C C . GLN B 1 87 ? 2.774 44.653 70.480 1.00 14.89 139 GLN B C 1
ATOM 2634 O O . GLN B 1 87 ? 3.603 43.786 70.807 1.00 16.12 139 GLN B O 1
ATOM 2640 N N . LEU B 1 88 ? 3.114 45.704 69.732 1.00 11.52 140 LEU B N 1
ATOM 2641 C CA . LEU B 1 88 ? 4.461 45.830 69.168 1.00 10.04 140 LEU B CA 1
ATOM 2642 C C . LEU B 1 88 ? 5.445 46.641 70.015 1.00 14.34 140 LEU B C 1
ATOM 2643 O O . LEU B 1 88 ? 6.666 46.524 69.843 1.00 15.70 140 LEU B O 1
ATOM 2648 N N . ASN B 1 89 ? 4.911 47.485 70.895 1.00 13.84 141 ASN B N 1
ATOM 2649 C CA . ASN B 1 89 ? 5.723 48.373 71.723 1.00 13.13 141 ASN B CA 1
ATOM 2650 C C . ASN B 1 89 ? 5.240 48.351 73.177 1.00 12.31 141 ASN B C 1
ATOM 2651 O O . ASN B 1 89 ? 4.060 48.257 73.437 1.00 14.38 141 ASN B O 1
ATOM 2656 N N . GLY B 1 90 ? 6.171 48.456 74.114 1.00 13.20 142 GLY B N 1
ATOM 2657 C CA . GLY B 1 90 ? 5.821 48.375 75.529 1.00 15.01 142 GLY B CA 1
ATOM 2658 C C . GLY B 1 90 ? 5.015 49.555 76.033 1.00 16.01 142 GLY B C 1
ATOM 2659 O O . GLY B 1 90 ? 4.724 50.481 75.287 1.00 14.65 142 GLY B O 1
ATOM 2660 N N . ALA B 1 91 ? 4.640 49.517 77.308 1.00 15.56 143 ALA B N 1
ATOM 2661 C CA . ALA B 1 91 ? 3.858 50.601 77.897 1.00 12.98 143 ALA B CA 1
ATOM 2662 C C . ALA B 1 91 ? 4.190 50.756 79.371 1.00 14.47 143 ALA B C 1
ATOM 2663 O O . ALA B 1 91 ? 4.498 49.772 80.048 1.00 16.09 143 ALA B O 1
ATOM 2665 N N . GLY B 1 92 ? 4.083 51.986 79.865 1.00 14.65 144 GLY B N 1
ATOM 2666 C CA . GLY B 1 92 ? 4.408 52.294 81.246 1.00 18.59 144 GLY B CA 1
ATOM 2667 C C . GLY B 1 92 ? 5.652 53.153 81.227 1.00 18.38 144 GLY B C 1
ATOM 2668 O O . GLY B 1 92 ? 6.735 52.672 80.896 1.00 20.53 144 GLY B O 1
ATOM 2669 N N . ASN B 1 93 ? 5.505 54.433 81.541 1.00 23.32 145 ASN B N 1
ATOM 2670 C CA . ASN B 1 93 ? 6.631 55.338 81.356 1.00 33.75 145 ASN B CA 1
ATOM 2671 C C . ASN B 1 93 ? 7.190 55.915 82.651 1.00 39.16 145 ASN B C 1
ATOM 2672 O O . ASN B 1 93 ? 6.639 55.697 83.737 1.00 37.74 145 ASN B O 1
ATOM 2685 N N . GLN B 1 95 ? 6.935 58.382 84.064 1.00 33.82 147 GLN B N 1
ATOM 2686 C CA . GLN B 1 95 ? 5.926 59.205 84.727 1.00 43.51 147 GLN B CA 1
ATOM 2687 C C . GLN B 1 95 ? 4.769 58.365 85.262 1.00 45.94 147 GLN B C 1
ATOM 2688 O O . GLN B 1 95 ? 3.802 58.910 85.799 1.00 43.05 147 GLN B O 1
ATOM 2694 N N . THR B 1 96 ? 4.867 57.048 85.085 1.00 42.90 148 THR B N 1
ATOM 2695 C CA . THR B 1 96 ? 3.827 56.081 85.481 1.00 44.29 148 THR B CA 1
ATOM 2696 C C . THR B 1 96 ? 2.533 56.177 84.665 1.00 42.28 148 THR B C 1
ATOM 2697 O O . THR B 1 96 ? 1.464 55.820 85.140 1.00 45.16 148 THR B O 1
ATOM 2701 N N . THR B 1 97 ? 2.629 56.624 83.421 1.00 36.69 149 THR B N 1
ATOM 2702 C CA . THR B 1 97 ? 1.433 56.740 82.606 1.00 32.71 149 THR B CA 1
ATOM 2703 C C . THR B 1 97 ? 1.512 55.846 81.368 1.00 28.36 149 THR B C 1
ATOM 2704 O O . THR B 1 97 ? 2.599 55.590 80.843 1.00 28.63 149 THR B O 1
ATOM 2708 N N . GLY B 1 98 ? 0.366 55.343 80.925 1.00 22.41 150 GLY B N 1
ATOM 2709 C CA . GLY B 1 98 ? 0.315 54.642 79.659 1.00 20.20 150 GLY B CA 1
ATOM 2710 C C . GLY B 1 98 ? -0.194 53.213 79.666 1.00 22.35 150 GLY B C 1
ATOM 2711 O O . GLY B 1 98 ? -0.670 52.730 78.647 1.00 19.74 150 GLY B O 1
ATOM 2712 N N . ILE B 1 99 ? -0.106 52.516 80.792 1.00 19.23 151 ILE B N 1
ATOM 2713 C CA . ILE B 1 99 ? -0.422 51.089 80.735 1.00 15.69 151 ILE B CA 1
ATOM 2714 C C . ILE B 1 99 ? -1.905 50.846 80.445 1.00 18.08 151 ILE B C 1
ATOM 2715 O O . ILE B 1 99 ? -2.255 50.010 79.604 1.00 17.81 151 ILE B O 1
ATOM 2720 N N . THR B 1 100 ? -2.777 51.575 81.126 1.00 16.17 152 THR B N 1
ATOM 2721 C CA . THR B 1 100 ? -4.209 51.389 80.907 1.00 19.64 152 THR B CA 1
ATOM 2722 C C . THR B 1 100 ? -4.602 51.816 79.497 1.00 19.08 152 THR B C 1
ATOM 2723 O O . THR B 1 100 ? -5.356 51.133 78.810 1.00 17.84 152 THR B O 1
ATOM 2727 N N . TYR B 1 101 ? -4.065 52.948 79.069 1.00 21.39 153 TYR B N 1
ATOM 2728 C CA . TYR B 1 101 ? -4.332 53.481 77.743 1.00 20.09 153 TYR B CA 1
ATOM 2729 C C . TYR B 1 101 ? -3.931 52.490 76.653 1.00 20.52 153 TYR B C 1
ATOM 2730 O O . TYR B 1 101 ? -4.698 52.220 75.736 1.00 17.24 153 TYR B O 1
ATOM 2739 N N . ALA B 1 102 ? -2.740 51.913 76.767 1.00 15.16 154 ALA B N 1
ATOM 2740 C CA . ALA B 1 102 ? -2.282 50.966 75.753 1.00 15.16 154 ALA B CA 1
ATOM 2741 C C . ALA B 1 102 ? -3.132 49.698 75.774 1.00 17.22 154 ALA B C 1
ATOM 2742 O O . ALA B 1 102 ? -3.487 49.159 74.735 1.00 16.77 154 ALA B O 1
ATOM 2744 N N . SER B 1 103 ? -3.437 49.217 76.977 1.00 14.36 155 SER B N 1
ATOM 2745 C CA . SER B 1 103 ? -4.288 48.035 77.139 1.00 16.60 155 SER B CA 1
ATOM 2746 C C . SER B 1 103 ? -5.643 48.216 76.493 1.00 17.38 155 SER B C 1
ATOM 2747 O O . SER B 1 103 ? -6.137 47.305 75.817 1.00 19.38 155 SER B O 1
ATOM 2750 N N . ASP B 1 104 ? -6.246 49.389 76.703 1.00 15.61 156 ASP B N 1
ATOM 2751 C CA . ASP B 1 104 ? -7.561 49.677 76.136 1.00 17.77 156 ASP B CA 1
ATOM 2752 C C . ASP B 1 104 ? -7.552 49.595 74.601 1.00 14.96 156 ASP B C 1
ATOM 2753 O O . ASP B 1 104 ? -8.489 49.065 74.000 1.00 17.31 156 ASP B O 1
ATOM 2758 N N . ILE B 1 105 ? -6.499 50.134 73.974 1.00 15.30 157 ILE B N 1
ATOM 2759 C CA . ILE B 1 105 ? -6.343 50.063 72.527 1.00 13.24 157 ILE B CA 1
ATOM 2760 C C . ILE B 1 105 ? -6.264 48.606 72.071 1.00 18.63 157 ILE B C 1
ATOM 2761 O O . ILE B 1 105 ? -6.993 48.198 71.181 1.00 15.76 157 ILE B O 1
ATOM 2774 N N . ARG B 1 107 ? -7.298 45.874 73.658 1.00 16.55 159 ARG B N 1
ATOM 2775 C CA . ARG B 1 107 ? -8.591 45.243 73.888 1.00 14.30 159 ARG B CA 1
ATOM 2776 C C . ARG B 1 107 ? -9.614 45.613 72.810 1.00 19.66 159 ARG B C 1
ATOM 2777 O O . ARG B 1 107 ? -10.433 44.785 72.413 1.00 20.15 159 ARG B O 1
ATOM 2785 N N . ARG B 1 108 ? -9.591 46.858 72.340 1.00 15.75 160 ARG B N 1
ATOM 2786 C CA . ARG B 1 108 ? -10.574 47.252 71.343 1.00 16.72 160 ARG B CA 1
ATOM 2787 C C . ARG B 1 108 ? -10.328 46.533 70.023 1.00 19.56 160 ARG B C 1
ATOM 2788 O O . ARG B 1 108 ? -11.281 46.146 69.345 1.00 18.33 160 ARG B O 1
ATOM 2796 N N . PHE B 1 109 ? -9.057 46.341 69.672 1.00 17.08 161 PHE B N 1
ATOM 2797 C CA . PHE B 1 109 ? -8.756 45.571 68.472 1.00 15.99 161 PHE B CA 1
ATOM 2798 C C . PHE B 1 109 ? -9.187 44.124 68.656 1.00 18.55 161 PHE B C 1
ATOM 2799 O O . PHE B 1 109 ? -9.839 43.553 67.793 1.00 20.71 161 PHE B O 1
ATOM 2807 N N . GLY B 1 110 ? -8.824 43.526 69.783 1.00 17.86 162 GLY B N 1
ATOM 2808 C CA . GLY B 1 110 ? -9.202 42.146 70.029 1.00 19.38 162 GLY B CA 1
ATOM 2809 C C . GLY B 1 110 ? -10.707 41.935 69.974 1.00 25.16 162 GLY B C 1
ATOM 2810 O O . GLY B 1 110 ? -11.195 40.981 69.352 1.00 23.31 162 GLY B O 1
ATOM 2811 N N . SER B 1 111 ? -11.451 42.829 70.625 1.00 20.90 163 SER B N 1
ATOM 2812 C CA . SER B 1 111 ? -12.899 42.698 70.715 1.00 18.99 163 SER B CA 1
ATOM 2813 C C . SER B 1 111 ? -13.592 42.893 69.375 1.00 19.32 163 SER B C 1
ATOM 2814 O O . SER B 1 111 ? -14.629 42.287 69.114 1.00 24.18 163 SER B O 1
ATOM 2817 N N . ALA B 1 112 ? -13.030 43.761 68.542 1.00 20.60 164 ALA B N 1
ATOM 2818 C CA . ALA B 1 112 ? -13.640 44.064 67.255 1.00 22.02 164 ALA B CA 1
ATOM 2819 C C . ALA B 1 112 ? -13.594 42.853 66.332 1.00 22.31 164 ALA B C 1
ATOM 2820 O O . ALA B 1 112 ? -14.516 42.639 65.540 1.00 26.01 164 ALA B O 1
ATOM 2822 N N . TYR B 1 113 ? -12.529 42.060 66.446 1.00 21.86 165 TYR B N 1
ATOM 2823 C CA . TYR B 1 113 ? -12.320 40.923 65.549 1.00 19.94 165 TYR B CA 1
ATOM 2824 C C . TYR B 1 113 ? -12.496 39.566 66.198 1.00 22.08 165 TYR B C 1
ATOM 2825 O O . TYR B 1 113 ? -12.329 38.545 65.542 1.00 28.04 165 TYR B O 1
ATOM 2834 N N . GLY B 1 114 ? -12.857 39.555 67.479 1.00 22.47 166 GLY B N 1
ATOM 2835 C CA . GLY B 1 114 ? -12.922 38.314 68.223 1.00 27.03 166 GLY B CA 1
ATOM 2836 C C . GLY B 1 114 ? -11.570 37.631 68.193 1.00 22.64 166 GLY B C 1
ATOM 2837 O O . GLY B 1 114 ? -11.483 36.408 68.126 1.00 23.69 166 GLY B O 1
ATOM 2838 N N . ALA B 1 115 ? -10.505 38.429 68.259 1.00 19.45 167 ALA B N 1
ATOM 2839 C CA . ALA B 1 115 ? -9.142 37.900 68.207 1.00 16.25 167 ALA B CA 1
ATOM 2840 C C . ALA B 1 115 ? -8.514 37.951 69.597 1.00 18.75 167 ALA B C 1
ATOM 2841 O O . ALA B 1 115 ? -8.794 38.869 70.367 1.00 23.78 167 ALA B O 1
ATOM 2843 N N . ARG B 1 116 ? -7.667 36.977 69.917 1.00 18.94 168 ARG B N 1
ATOM 2844 C CA . ARG B 1 116 ? -7.001 36.949 71.228 1.00 15.80 168 ARG B CA 1
ATOM 2845 C C . ARG B 1 116 ? -5.930 38.025 71.298 1.00 19.25 168 ARG B C 1
ATOM 2846 O O . ARG B 1 116 ? -5.197 38.251 70.331 1.00 20.86 168 ARG B O 1
ATOM 2854 N N . VAL B 1 117 ? -5.810 38.678 72.447 1.00 14.87 169 VAL B N 1
ATOM 2855 C CA . VAL B 1 117 ? -4.797 39.714 72.578 1.00 15.67 169 VAL B CA 1
ATOM 2856 C C . VAL B 1 117 ? -3.556 39.174 73.269 1.00 18.73 169 VAL B C 1
ATOM 2857 O O . VAL B 1 117 ? -3.659 38.517 74.308 1.00 20.06 169 VAL B O 1
ATOM 2861 N N . GLU B 1 118 ? -2.392 39.433 72.680 1.00 13.55 170 GLU B N 1
ATOM 2862 C CA . GLU B 1 118 ? -1.117 39.141 73.331 1.00 15.54 170 GLU B CA 1
ATOM 2863 C C . GLU B 1 118 ? -0.359 40.436 73.603 1.00 17.74 170 GLU B C 1
ATOM 2864 O O . GLU B 1 118 ? 0.142 41.088 72.685 1.00 16.16 170 GLU B O 1
ATOM 2870 N N . GLN B 1 119 ? -0.287 40.807 74.875 1.00 18.31 171 GLN B N 1
ATOM 2871 C CA . GLN B 1 119 ? 0.425 42.013 75.277 1.00 19.99 171 GLN B CA 1
ATOM 2872 C C . GLN B 1 119 ? 1.898 41.731 75.561 1.00 16.87 171 GLN B C 1
ATOM 2873 O O . GLN B 1 119 ? 2.319 40.577 75.601 1.00 21.07 171 GLN B O 1
ATOM 2879 N N . PHE B 1 120 ? 2.660 42.796 75.810 1.00 14.69 172 PHE B N 1
ATOM 2880 C CA . PHE B 1 120 ? 4.123 42.786 75.773 1.00 16.28 172 PHE B CA 1
ATOM 2881 C C . PHE B 1 120 ? 4.601 43.311 77.136 1.00 18.30 172 PHE B C 1
ATOM 2882 O O . PHE B 1 120 ? 4.397 44.483 77.442 1.00 21.21 172 PHE B O 1
ATOM 2890 N N . PRO B 1 121 ? 5.207 42.442 77.969 1.00 19.73 173 PRO B N 1
ATOM 2891 C CA . PRO B 1 121 ? 5.456 42.808 79.373 1.00 20.66 173 PRO B CA 1
ATOM 2892 C C . PRO B 1 121 ? 6.723 43.645 79.567 1.00 18.92 173 PRO B C 1
ATOM 2893 O O . PRO B 1 121 ? 7.608 43.276 80.325 1.00 22.27 173 PRO B O 1
ATOM 2897 N N . VAL B 1 122 ? 6.787 44.772 78.875 1.00 18.37 174 VAL B N 1
ATOM 2898 C CA . VAL B 1 122 ? 7.952 45.637 78.899 1.00 16.07 174 VAL B CA 1
ATOM 2899 C C . VAL B 1 122 ? 7.466 47.077 78.997 1.00 18.90 174 VAL B C 1
ATOM 2900 O O . VAL B 1 122 ? 6.358 47.387 78.579 1.00 17.25 174 VAL B O 1
ATOM 2904 N N . PRO B 1 123 ? 8.294 47.965 79.563 1.00 18.58 175 PRO B N 1
ATOM 2905 C CA . PRO B 1 123 ? 7.905 49.374 79.699 1.00 17.36 175 PRO B CA 1
ATOM 2906 C C . PRO B 1 123 ? 7.833 50.075 78.341 1.00 17.45 175 PRO B C 1
ATOM 2907 O O . PRO B 1 123 ? 8.199 49.497 77.313 1.00 15.73 175 PRO B O 1
ATOM 2911 N N . ALA B 1 124 ? 7.393 51.327 78.353 1.00 16.70 176 ALA B N 1
ATOM 2912 C CA . ALA B 1 124 ? 7.306 52.128 77.127 1.00 15.50 176 ALA B CA 1
ATOM 2913 C C . ALA B 1 124 ? 8.625 52.258 76.384 1.00 17.42 176 ALA B C 1
ATOM 2914 O O . ALA B 1 124 ? 8.656 52.309 75.158 1.00 17.23 176 ALA B O 1
ATOM 2916 N N . PHE B 1 125 ? 9.708 52.363 77.145 1.00 18.24 177 PHE B N 1
ATOM 2917 C CA . PHE B 1 125 ? 11.022 52.667 76.586 1.00 16.13 177 PHE B CA 1
ATOM 2918 C C . PHE B 1 125 ? 11.989 52.430 77.728 1.00 20.23 177 PHE B C 1
ATOM 2919 O O . PHE B 1 125 ? 11.597 52.546 78.893 1.00 20.01 177 PHE B O 1
ATOM 2927 N N . PHE B 1 126 ? 13.235 52.080 77.415 1.00 17.14 178 PHE B N 1
ATOM 2928 C CA . PHE B 1 126 ? 14.229 51.830 78.461 1.00 19.18 178 PHE B CA 1
ATOM 2929 C C . PHE B 1 126 ? 15.093 53.050 78.728 1.00 21.07 178 PHE B C 1
ATOM 2930 O O . PHE B 1 126 ? 15.439 53.774 77.802 1.00 20.70 178 PHE B O 1
ATOM 2938 N N . ASP B 1 127 ? 15.441 53.269 79.998 1.00 18.11 179 ASP B N 1
ATOM 2939 C CA . ASP B 1 127 ? 16.394 54.317 80.373 1.00 19.10 179 ASP B CA 1
ATOM 2940 C C . ASP B 1 127 ? 17.803 53.946 79.957 1.00 20.32 179 ASP B C 1
ATOM 2941 O O . ASP B 1 127 ? 18.621 54.821 79.666 1.00 23.70 179 ASP B O 1
ATOM 2946 N N . HIS B 1 128 ? 18.094 52.649 79.979 1.00 22.50 180 HIS B N 1
ATOM 2947 C CA . HIS B 1 128 ? 19.446 52.148 79.761 1.00 25.77 180 HIS B CA 1
ATOM 2948 C C . HIS B 1 128 ? 19.464 51.030 78.737 1.00 24.68 180 HIS B C 1
ATOM 2949 O O . HIS B 1 128 ? 18.661 50.103 78.814 1.00 22.63 180 HIS B O 1
ATOM 2956 N N . ALA B 1 129 ? 20.378 51.130 77.776 1.00 21.73 181 ALA B N 1
ATOM 2957 C CA . ALA B 1 129 ? 20.530 50.101 76.751 1.00 24.15 181 ALA B CA 1
ATOM 2958 C C . ALA B 1 129 ? 20.783 48.734 77.390 1.00 24.15 181 ALA B C 1
ATOM 2959 O O . ALA B 1 129 ? 20.307 47.714 76.905 1.00 22.45 181 ALA B O 1
ATOM 2961 N N . SER B 1 130 ? 21.543 48.710 78.481 1.00 22.83 182 SER B N 1
ATOM 2962 C CA . SER B 1 130 ? 21.836 47.441 79.137 1.00 22.17 182 SER B CA 1
ATOM 2963 C C . SER B 1 130 ? 20.575 46.755 79.689 1.00 24.40 182 SER B C 1
ATOM 2964 O O . SER B 1 130 ? 20.531 45.528 79.813 1.00 26.46 182 SER B O 1
ATOM 2967 N N . THR B 1 131 ? 19.556 47.539 80.026 1.00 21.48 183 THR B N 1
ATOM 2968 C CA . THR B 1 131 ? 18.296 46.960 80.500 1.00 19.84 183 THR B CA 1
ATOM 2969 C C . THR B 1 131 ? 17.569 46.277 79.342 1.00 19.13 183 THR B C 1
ATOM 2970 O O . THR B 1 131 ? 16.995 45.183 79.494 1.00 18.63 183 THR B O 1
ATOM 2974 N N . LYS B 1 132 ? 17.579 46.940 78.190 1.00 16.88 184 LYS B N 1
ATOM 2975 C CA . LYS B 1 132 ? 16.959 46.395 76.994 1.00 18.61 184 LYS B CA 1
ATOM 2976 C C . LYS B 1 132 ? 17.587 45.043 76.698 1.00 22.93 184 LYS B C 1
ATOM 2977 O O . LYS B 1 132 ? 16.888 44.050 76.502 1.00 22.12 184 LYS B O 1
ATOM 2983 N N . THR B 1 133 ? 18.919 45.018 76.672 1.00 24.85 185 THR B N 1
ATOM 2984 C CA . THR B 1 133 ? 19.667 43.793 76.408 1.00 23.30 185 THR B CA 1
ATOM 2985 C C . THR B 1 133 ? 19.287 42.673 77.386 1.00 22.80 185 THR B C 1
ATOM 2986 O O . THR B 1 133 ? 19.030 41.537 76.979 1.00 27.58 185 THR B O 1
ATOM 2990 N N . ALA B 1 134 ? 19.244 42.985 78.678 1.00 24.77 186 ALA B N 1
ATOM 2991 C CA . ALA B 1 134 ? 18.873 41.972 79.667 1.00 24.78 186 ALA B CA 1
ATOM 2992 C C . ALA B 1 134 ? 17.439 41.478 79.456 1.00 23.53 186 ALA B C 1
ATOM 2993 O O . ALA B 1 134 ? 17.160 40.276 79.503 1.00 22.37 186 ALA B O 1
ATOM 3003 N N . TRP B 1 136 ? 15.737 41.375 76.741 1.00 21.10 188 TRP B N 1
ATOM 3004 C CA . TRP B 1 136 ? 15.587 40.630 75.497 1.00 22.93 188 TRP B CA 1
ATOM 3005 C C . TRP B 1 136 ? 16.114 39.192 75.633 1.00 25.50 188 TRP B C 1
ATOM 3006 O O . TRP B 1 136 ? 15.989 38.389 74.716 1.00 30.33 188 TRP B O 1
ATOM 3017 N N . ASN B 1 137 ? 16.679 38.865 76.789 1.00 21.19 189 ASN B N 1
ATOM 3018 C CA . ASN B 1 137 ? 17.067 37.484 77.080 1.00 25.14 189 ASN B CA 1
ATOM 3019 C C . ASN B 1 137 ? 16.110 36.780 78.040 1.00 23.23 189 ASN B C 1
ATOM 3020 O O . ASN B 1 137 ? 16.431 35.714 78.575 1.00 28.99 189 ASN B O 1
ATOM 3025 N N . GLU B 1 138 ? 14.953 37.394 78.281 1.00 19.69 190 GLU B N 1
ATOM 3026 C CA . GLU B 1 138 ? 13.930 36.820 79.150 1.00 17.63 190 GLU B CA 1
ATOM 3027 C C . GLU B 1 138 ? 12.948 36.029 78.314 1.00 19.76 190 GLU B C 1
ATOM 3028 O O . GLU B 1 138 ? 12.492 36.507 77.283 1.00 21.73 190 GLU B O 1
ATOM 3034 N N . ARG B 1 139 ? 12.605 34.827 78.750 1.00 19.44 191 ARG B N 1
ATOM 3035 C CA . ARG B 1 139 ? 11.658 34.030 77.975 1.00 18.76 191 ARG B CA 1
ATOM 3036 C C . ARG B 1 139 ? 10.292 34.704 77.830 1.00 21.02 191 ARG B C 1
ATOM 3037 O O . ARG B 1 139 ? 9.656 34.587 76.787 1.00 22.37 191 ARG B O 1
ATOM 3045 N N . SER B 1 140 ? 9.837 35.393 78.875 1.00 16.75 192 SER B N 1
ATOM 3046 C CA . SER B 1 140 ? 8.539 36.057 78.820 1.00 15.50 192 SER B CA 1
ATOM 3047 C C . SER B 1 140 ? 8.497 37.094 77.694 1.00 19.51 192 SER B C 1
ATOM 3048 O O . SER B 1 140 ? 7.443 37.331 77.084 1.00 20.74 192 SER B O 1
ATOM 3051 N N . VAL B 1 141 ? 9.647 37.707 77.435 1.00 18.65 193 VAL B N 1
ATOM 3052 C CA . VAL B 1 141 ? 9.766 38.702 76.384 1.00 16.71 193 VAL B CA 1
ATOM 3053 C C . VAL B 1 141 ? 9.944 38.022 75.026 1.00 14.54 193 VAL B C 1
ATOM 3054 O O . VAL B 1 141 ? 9.308 38.400 74.030 1.00 18.69 193 VAL B O 1
ATOM 3058 N N . GLN B 1 142 ? 10.806 37.009 74.994 1.00 15.47 194 GLN B N 1
ATOM 3059 C CA . GLN B 1 142 ? 11.157 36.338 73.738 1.00 17.34 194 GLN B CA 1
ATOM 3060 C C . GLN B 1 142 ? 9.950 35.667 73.080 1.00 14.10 194 GLN B C 1
ATOM 3061 O O . GLN B 1 142 ? 9.833 35.636 71.842 1.00 16.09 194 GLN B O 1
ATOM 3067 N N . ARG B 1 143 ? 9.060 35.108 73.896 1.00 17.36 195 ARG B N 1
ATOM 3068 C CA . ARG B 1 143 ? 7.874 34.463 73.343 1.00 17.82 195 ARG B CA 1
ATOM 3069 C C . ARG B 1 143 ? 7.019 35.464 72.588 1.00 16.37 195 ARG B C 1
ATOM 3070 O O . ARG B 1 143 ? 6.350 35.107 71.625 1.00 17.88 195 ARG B O 1
ATOM 3078 N N . ILE B 1 144 ? 7.004 36.709 73.045 1.00 15.62 196 ILE B N 1
ATOM 3079 C CA . ILE B 1 144 ? 6.224 37.725 72.356 1.00 13.38 196 ILE B CA 1
ATOM 3080 C C . ILE B 1 144 ? 7.001 38.195 71.125 1.00 15.80 196 ILE B C 1
ATOM 3081 O O . ILE B 1 144 ? 6.426 38.390 70.050 1.00 18.81 196 ILE B O 1
ATOM 3086 N N . LEU B 1 145 ? 8.317 38.336 71.256 1.00 15.60 197 LEU B N 1
ATOM 3087 C CA . LEU B 1 145 ? 9.125 38.677 70.075 1.00 17.04 197 LEU B CA 1
ATOM 3088 C C . LEU B 1 145 ? 8.915 37.644 68.956 1.00 19.43 197 LEU B C 1
ATOM 3089 O O . LEU B 1 145 ? 8.797 38.002 67.781 1.00 17.40 197 LEU B O 1
ATOM 3094 N N . ASP B 1 146 ? 8.867 36.363 69.316 1.00 19.21 198 ASP B N 1
ATOM 3095 C CA . ASP B 1 146 ? 8.596 35.302 68.347 1.00 20.02 198 ASP B CA 1
ATOM 3096 C C . ASP B 1 146 ? 7.272 35.537 67.615 1.00 17.11 198 ASP B C 1
ATOM 3097 O O . ASP B 1 146 ? 7.169 35.310 66.404 1.00 19.02 198 ASP B O 1
ATOM 3102 N N . LEU B 1 147 ? 6.250 35.958 68.362 1.00 12.70 199 LEU B N 1
ATOM 3103 C CA . LEU B 1 147 ? 4.932 36.208 67.806 1.00 13.52 199 LEU B CA 1
ATOM 3104 C C . LEU B 1 147 ? 4.954 37.438 66.899 1.00 14.91 199 LEU B C 1
ATOM 3105 O O . LEU B 1 147 ? 4.378 37.433 65.799 1.00 16.86 199 LEU B O 1
ATOM 3110 N N . GLN B 1 148 ? 5.640 38.494 67.347 1.00 14.82 200 GLN B N 1
ATOM 3111 C CA . GLN B 1 148 ? 5.746 39.681 66.523 1.00 13.03 200 GLN B CA 1
ATOM 3112 C C . GLN B 1 148 ? 6.384 39.300 65.183 1.00 16.02 200 GLN B C 1
ATOM 3113 O O . GLN B 1 148 ? 5.999 39.809 64.133 1.00 19.20 200 GLN B O 1
ATOM 3119 N N . ALA B 1 149 ? 7.362 38.400 65.224 1.00 16.03 201 ALA B N 1
ATOM 3120 C CA . ALA B 1 149 ? 8.107 38.042 64.016 1.00 18.26 201 ALA B CA 1
ATOM 3121 C C . ALA B 1 149 ? 7.222 37.332 62.994 1.00 17.96 201 ALA B C 1
ATOM 3122 O O . ALA B 1 149 ? 7.571 37.266 61.818 1.00 20.20 201 ALA B O 1
ATOM 3124 N N . ARG B 1 150 ? 6.085 36.799 63.440 1.00 17.34 202 ARG B N 1
ATOM 3125 C CA . ARG B 1 150 ? 5.170 36.092 62.545 1.00 20.40 202 ARG B CA 1
ATOM 3126 C C . ARG B 1 150 ? 3.993 36.963 62.085 1.00 19.02 202 ARG B C 1
ATOM 3127 O O . ARG B 1 150 ? 3.064 36.470 61.447 1.00 18.63 202 ARG B O 1
ATOM 3143 N N . SER B 1 152 ? 1.457 39.187 60.051 1.00 19.38 204 SER B N 1
ATOM 3144 C CA . SER B 1 152 ? 1.218 39.319 58.620 1.00 25.16 204 SER B CA 1
ATOM 3145 C C . SER B 1 152 ? 0.723 40.716 58.269 1.00 20.94 204 SER B C 1
ATOM 3146 O O . SER B 1 152 ? 0.825 41.132 57.130 1.00 19.31 204 SER B O 1
ATOM 3149 N N . ILE B 1 153 ? 0.203 41.437 59.261 1.00 12.67 205 ILE B N 1
ATOM 3150 C CA . ILE B 1 153 ? -0.172 42.832 59.093 1.00 13.01 205 ILE B CA 1
ATOM 3151 C C . ILE B 1 153 ? 0.445 43.647 60.226 1.00 17.00 205 ILE B C 1
ATOM 3152 O O . ILE B 1 153 ? 0.556 43.160 61.346 1.00 15.89 205 ILE B O 1
ATOM 3157 N N . ALA B 1 154 ? 0.851 44.882 59.942 1.00 14.81 206 ALA B N 1
ATOM 3158 C CA . ALA B 1 154 ? 1.280 45.796 60.996 1.00 14.25 206 ALA B CA 1
ATOM 3159 C C . ALA B 1 154 ? 0.466 47.073 60.858 1.00 13.73 206 ALA B C 1
ATOM 3160 O O . ALA B 1 154 ? 0.244 47.532 59.750 1.00 13.51 206 ALA B O 1
ATOM 3162 N N . ILE B 1 155 ? 0.024 47.642 61.979 1.00 13.93 207 ILE B N 1
ATOM 3163 C CA . ILE B 1 155 ? -0.736 48.891 61.950 1.00 13.46 207 ILE B CA 1
ATOM 3164 C C . ILE B 1 155 ? -0.075 49.889 62.896 1.00 15.80 207 ILE B C 1
ATOM 3165 O O . ILE B 1 155 ? 0.165 49.576 64.072 1.00 14.27 207 ILE B O 1
ATOM 3170 N N . PHE B 1 156 ? 0.222 51.086 62.402 1.00 13.37 208 PHE B N 1
ATOM 3171 C CA . PHE B 1 156 ? 0.968 52.035 63.219 1.00 11.24 208 PHE B CA 1
ATOM 3172 C C . PHE B 1 156 ? 0.795 53.472 62.743 1.00 13.21 208 PHE B C 1
ATOM 3173 O O . PHE B 1 156 ? 0.431 53.720 61.594 1.00 13.50 208 PHE B O 1
ATOM 3181 N N . GLY B 1 157 ? 1.045 54.416 63.643 1.00 13.24 209 GLY B N 1
ATOM 3182 C CA . GLY B 1 157 ? 1.184 55.810 63.256 1.00 16.00 209 GLY B CA 1
ATOM 3183 C C . GLY B 1 157 ? 2.677 56.143 63.241 1.00 15.52 209 GLY B C 1
ATOM 3184 O O . GLY B 1 157 ? 3.520 55.248 63.254 1.00 17.97 209 GLY B O 1
ATOM 3185 N N . VAL B 1 158 ? 3.012 57.429 63.217 1.00 14.75 210 VAL B N 1
ATOM 3186 C CA A VAL B 1 158 ? 4.409 57.842 63.208 0.43 15.27 210 VAL B CA 1
ATOM 3187 C CA B VAL B 1 158 ? 4.414 57.829 63.237 0.57 14.82 210 VAL B CA 1
ATOM 3188 C C . VAL B 1 158 ? 4.650 58.891 64.289 1.00 20.82 210 VAL B C 1
ATOM 3189 O O . VAL B 1 158 ? 3.784 59.726 64.552 1.00 22.31 210 VAL B O 1
ATOM 3196 N N . GLY B 1 159 ? 5.821 58.836 64.914 1.00 19.25 211 GLY B N 1
ATOM 3197 C CA . GLY B 1 159 ? 6.269 59.924 65.756 1.00 18.72 211 GLY B CA 1
ATOM 3198 C C . GLY B 1 159 ? 7.042 60.873 64.855 1.00 21.47 211 GLY B C 1
ATOM 3199 O O . GLY B 1 159 ? 7.589 60.465 63.831 1.00 17.36 211 GLY B O 1
ATOM 3200 N N . SER B 1 160 ? 7.088 62.144 65.228 1.00 20.87 212 SER B N 1
ATOM 3201 C CA . SER B 1 160 ? 7.693 63.145 64.368 1.00 20.04 212 SER B CA 1
ATOM 3202 C C . SER B 1 160 ? 8.351 64.256 65.183 1.00 23.85 212 SER B C 1
ATOM 3203 O O . SER B 1 160 ? 7.759 64.784 66.122 1.00 23.05 212 SER B O 1
ATOM 3206 N N . VAL B 1 161 ? 9.589 64.593 64.827 1.00 21.41 213 VAL B N 1
ATOM 3207 C CA . VAL B 1 161 ? 10.278 65.725 65.429 1.00 25.29 213 VAL B CA 1
ATOM 3208 C C . VAL B 1 161 ? 9.749 66.997 64.781 1.00 40.34 213 VAL B C 1
ATOM 3209 O O . VAL B 1 161 ? 9.816 67.140 63.563 1.00 42.74 213 VAL B O 1
ATOM 3213 N N . ASP B 1 162 ? 9.219 67.913 65.587 1.00 55.86 214 ASP B N 1
ATOM 3214 C CA . ASP B 1 162 ? 8.699 69.172 65.054 1.00 72.21 214 ASP B CA 1
ATOM 3215 C C . ASP B 1 162 ? 9.804 70.221 64.970 1.00 74.99 214 ASP B C 1
ATOM 3216 O O . ASP B 1 162 ? 10.275 70.727 65.989 1.00 72.17 214 ASP B O 1
ATOM 3221 N N . SER B 1 163 ? 10.208 70.541 63.745 1.00 79.70 215 SER B N 1
ATOM 3222 C CA . SER B 1 163 ? 11.341 71.433 63.508 1.00 85.02 215 SER B CA 1
ATOM 3223 C C . SER B 1 163 ? 11.026 72.908 63.772 1.00 89.83 215 SER B C 1
ATOM 3224 O O . SER B 1 163 ? 11.874 73.776 63.557 1.00 90.23 215 SER B O 1
ATOM 3227 N N . ASP B 1 164 ? 9.812 73.188 64.240 1.00 91.05 216 ASP B N 1
ATOM 3228 C CA . ASP B 1 164 ? 9.403 74.562 64.529 1.00 93.51 216 ASP B CA 1
ATOM 3229 C C . ASP B 1 164 ? 9.745 74.965 65.957 1.00 95.01 216 ASP B C 1
ATOM 3230 O O . ASP B 1 164 ? 10.582 75.839 66.178 1.00 95.17 216 ASP B O 1
ATOM 3235 N N . TYR B 1 165 ? 9.086 74.339 66.924 1.00 98.30 217 TYR B N 1
ATOM 3236 C CA . TYR B 1 165 ? 9.465 74.512 68.320 1.00 102.75 217 TYR B CA 1
ATOM 3237 C C . TYR B 1 165 ? 10.173 73.251 68.814 1.00 102.92 217 TYR B C 1
ATOM 3238 O O . TYR B 1 165 ? 9.566 72.395 69.458 1.00 103.48 217 TYR B O 1
ATOM 3247 N N . PRO B 1 166 ? 11.474 73.141 68.496 1.00 102.09 218 PRO B N 1
ATOM 3248 C CA . PRO B 1 166 ? 12.316 71.965 68.742 1.00 100.29 218 PRO B CA 1
ATOM 3249 C C . PRO B 1 166 ? 12.585 71.768 70.227 1.00 97.44 218 PRO B C 1
ATOM 3250 O O . PRO B 1 166 ? 12.796 70.641 70.679 1.00 97.00 218 PRO B O 1
ATOM 3254 N N . SER B 1 167 ? 12.578 72.866 70.974 1.00 94.44 219 SER B N 1
ATOM 3255 C CA . SER B 1 167 ? 12.838 72.826 72.407 1.00 90.31 219 SER B CA 1
ATOM 3256 C C . SER B 1 167 ? 11.750 72.049 73.144 1.00 85.36 219 SER B C 1
ATOM 3257 O O . SER B 1 167 ? 11.889 71.743 74.329 1.00 81.72 219 SER B O 1
ATOM 3260 N N . HIS B 1 168 ? 10.668 71.729 72.439 1.00 84.33 220 HIS B N 1
ATOM 3261 C CA . HIS B 1 168 ? 9.536 71.054 73.064 1.00 83.34 220 HIS B CA 1
ATOM 3262 C C . HIS B 1 168 ? 9.661 69.533 73.049 1.00 70.25 220 HIS B C 1
ATOM 3263 O O . HIS B 1 168 ? 10.231 68.948 72.125 1.00 61.10 220 HIS B O 1
ATOM 3270 N N . VAL B 1 169 ? 9.108 68.905 74.083 1.00 66.35 221 VAL B N 1
ATOM 3271 C CA . VAL B 1 169 ? 9.233 67.467 74.278 1.00 63.28 221 VAL B CA 1
ATOM 3272 C C . VAL B 1 169 ? 8.667 66.666 73.105 1.00 52.00 221 VAL B C 1
ATOM 3273 O O . VAL B 1 169 ? 7.629 67.004 72.540 1.00 50.24 221 VAL B O 1
ATOM 3277 N N . TYR B 1 170 ? 9.384 65.612 72.737 1.00 43.39 222 TYR B N 1
ATOM 3278 C CA . TYR B 1 170 ? 8.930 64.681 71.721 1.00 36.14 222 TYR B CA 1
ATOM 3279 C C . TYR B 1 170 ? 7.662 64.008 72.248 1.00 32.33 222 TYR B C 1
ATOM 3280 O O . TYR B 1 170 ? 7.647 63.472 73.363 1.00 30.48 222 TYR B O 1
ATOM 3289 N N . ALA B 1 171 ? 6.599 64.060 71.453 1.00 31.62 223 ALA B N 1
ATOM 3290 C CA . ALA B 1 171 ? 5.280 63.632 71.905 1.00 33.08 223 ALA B CA 1
ATOM 3291 C C . ALA B 1 171 ? 5.201 62.126 72.104 1.00 30.36 223 ALA B C 1
ATOM 3292 O O . ALA B 1 171 ? 5.926 61.366 71.463 1.00 29.31 223 ALA B O 1
ATOM 3294 N N . GLY B 1 172 ? 4.309 61.701 72.993 1.00 27.59 224 GLY B N 1
ATOM 3295 C CA . GLY B 1 172 ? 4.006 60.289 73.137 1.00 25.69 224 GLY B CA 1
ATOM 3296 C C . GLY B 1 172 ? 4.424 59.651 74.448 1.00 24.27 224 GLY B C 1
ATOM 3297 O O . GLY B 1 172 ? 4.131 58.479 74.692 1.00 25.60 224 GLY B O 1
ATOM 3298 N N . GLY B 1 173 ? 5.124 60.410 75.279 1.00 26.57 225 GLY B N 1
ATOM 3299 C CA . GLY B 1 173 ? 5.492 59.959 76.609 1.00 26.84 225 GLY B CA 1
ATOM 3300 C C . GLY B 1 173 ? 6.623 58.951 76.730 1.00 32.22 225 GLY B C 1
ATOM 3301 O O . GLY B 1 173 ? 6.966 58.551 77.842 1.00 32.74 225 GLY B O 1
ATOM 3302 N N . TYR B 1 174 ? 7.210 58.526 75.614 1.00 30.03 226 TYR B N 1
ATOM 3303 C CA . TYR B 1 174 ? 8.325 57.576 75.704 1.00 23.07 226 TYR B CA 1
ATOM 3304 C C . TYR B 1 174 ? 9.696 58.246 75.825 1.00 30.69 226 TYR B C 1
ATOM 3305 O O . TYR B 1 174 ? 10.601 57.695 76.454 1.00 33.74 226 TYR B O 1
ATOM 3314 N N . LEU B 1 175 ? 9.842 59.433 75.237 1.00 24.34 227 LEU B N 1
ATOM 3315 C CA . LEU B 1 175 ? 11.026 60.259 75.466 1.00 31.89 227 LEU B CA 1
ATOM 3316 C C . LEU B 1 175 ? 10.659 61.415 76.387 1.00 36.18 227 LEU B C 1
ATOM 3317 O O . LEU B 1 175 ? 9.490 61.789 76.482 1.00 37.84 227 LEU B O 1
ATOM 3322 N N . ASP B 1 176 ? 11.650 61.985 77.062 1.00 29.01 228 ASP B N 1
ATOM 3323 C CA . ASP B 1 176 ? 11.424 63.218 77.798 1.00 33.94 228 ASP B CA 1
ATOM 3324 C C . ASP B 1 176 ? 12.540 64.214 77.505 1.00 38.68 228 ASP B C 1
ATOM 3325 O O . ASP B 1 176 ? 13.340 64.005 76.593 1.00 40.14 228 ASP B O 1
ATOM 3330 N N . GLU B 1 177 ? 12.600 65.293 78.274 1.00 45.91 229 GLU B N 1
ATOM 3331 C CA . GLU B 1 177 ? 13.517 66.380 77.952 1.00 57.08 229 GLU B CA 1
ATOM 3332 C C . GLU B 1 177 ? 14.979 65.931 77.912 1.00 50.53 229 GLU B C 1
ATOM 3333 O O . GLU B 1 177 ? 15.783 66.484 77.160 1.00 43.86 229 GLU B O 1
ATOM 3339 N N . HIS B 1 178 ? 15.315 64.921 78.708 1.00 41.50 230 HIS B N 1
ATOM 3340 C CA . HIS B 1 178 ? 16.701 64.474 78.826 1.00 46.76 230 HIS B CA 1
ATOM 3341 C C . HIS B 1 178 ? 17.208 63.715 77.598 1.00 43.96 230 HIS B C 1
ATOM 3342 O O . HIS B 1 178 ? 18.404 63.432 77.490 1.00 43.10 230 HIS B O 1
ATOM 3349 N N . ASP B 1 179 ? 16.297 63.394 76.680 1.00 36.64 231 ASP B N 1
ATOM 3350 C CA . ASP B 1 179 ? 16.611 62.556 75.526 1.00 33.98 231 ASP B CA 1
ATOM 3351 C C . ASP B 1 179 ? 16.762 63.367 74.249 1.00 37.11 231 ASP B C 1
ATOM 3352 O O . ASP B 1 179 ? 17.163 62.838 73.214 1.00 36.71 231 ASP B O 1
ATOM 3357 N N . LEU B 1 180 ? 16.428 64.649 74.320 1.00 41.26 232 LEU B N 1
ATOM 3358 C CA . LEU B 1 180 ? 16.398 65.489 73.128 1.00 47.25 232 LEU B CA 1
ATOM 3359 C C . LEU B 1 180 ? 17.778 65.684 72.490 1.00 48.20 232 LEU B C 1
ATOM 3360 O O . LEU B 1 180 ? 17.911 65.643 71.268 1.00 51.83 232 LEU B O 1
ATOM 3365 N N . THR B 1 181 ? 18.802 65.896 73.308 1.00 40.61 233 THR B N 1
ATOM 3366 C CA . THR B 1 181 ? 20.141 66.128 72.772 1.00 43.57 233 THR B CA 1
ATOM 3367 C C . THR B 1 181 ? 20.600 64.958 71.900 1.00 40.21 233 THR B C 1
ATOM 3368 O O . THR B 1 181 ? 21.279 65.151 70.890 1.00 35.42 233 THR B O 1
ATOM 3380 N N . LEU B 1 183 ? 18.492 62.880 70.300 1.00 32.52 235 LEU B N 1
ATOM 3381 C CA . LEU B 1 183 ? 17.668 62.935 69.096 1.00 37.54 235 LEU B CA 1
ATOM 3382 C C . LEU B 1 183 ? 18.385 63.785 68.065 1.00 36.90 235 LEU B C 1
ATOM 3383 O O . LEU B 1 183 ? 18.547 63.395 66.909 1.00 37.75 235 LEU B O 1
ATOM 3388 N N . ALA B 1 184 ? 18.808 64.966 68.494 1.00 36.42 236 ALA B N 1
ATOM 3389 C CA . ALA B 1 184 ? 19.445 65.906 67.587 1.00 39.72 236 ALA B CA 1
ATOM 3390 C C . ALA B 1 184 ? 20.798 65.402 67.086 1.00 37.66 236 ALA B C 1
ATOM 3391 O O . ALA B 1 184 ? 21.137 65.581 65.915 1.00 37.16 236 ALA B O 1
ATOM 3393 N N . ALA B 1 185 ? 21.566 64.769 67.968 1.00 36.30 237 ALA B N 1
ATOM 3394 C CA . ALA B 1 185 ? 22.916 64.333 67.614 1.00 39.15 237 ALA B CA 1
ATOM 3395 C C . ALA B 1 185 ? 22.916 63.321 66.468 1.00 34.12 237 ALA B C 1
ATOM 3396 O O . ALA B 1 185 ? 23.810 63.337 65.613 1.00 31.39 237 ALA B O 1
ATOM 3398 N N . ASP B 1 186 ? 21.916 62.444 66.444 1.00 30.60 238 ASP B N 1
ATOM 3399 C CA . ASP B 1 186 ? 21.833 61.437 65.388 1.00 25.05 238 ASP B CA 1
ATOM 3400 C C . ASP B 1 186 ? 20.921 61.835 64.219 1.00 29.56 238 ASP B C 1
ATOM 3401 O O . ASP B 1 186 ? 20.624 61.010 63.352 1.00 27.30 238 ASP B O 1
ATOM 3406 N N . ASP B 1 187 ? 20.496 63.097 64.191 1.00 24.33 239 ASP B N 1
ATOM 3407 C CA . ASP B 1 187 ? 19.693 63.624 63.091 1.00 28.26 239 ASP B CA 1
ATOM 3408 C C . ASP B 1 187 ? 18.370 62.882 62.903 1.00 25.58 239 ASP B C 1
ATOM 3409 O O . ASP B 1 187 ? 17.956 62.582 61.778 1.00 24.73 239 ASP B O 1
ATOM 3414 N N . VAL B 1 188 ? 17.708 62.610 64.022 1.00 24.06 240 VAL B N 1
ATOM 3415 C CA . VAL B 1 188 ? 16.454 61.871 64.033 1.00 21.13 240 VAL B CA 1
ATOM 3416 C C . VAL B 1 188 ? 15.290 62.764 63.616 1.00 21.85 240 VAL B C 1
ATOM 3417 O O . VAL B 1 188 ? 15.212 63.931 64.012 1.00 22.73 240 VAL B O 1
ATOM 3421 N N . VAL B 1 189 ? 14.397 62.221 62.792 1.00 17.64 241 VAL B N 1
ATOM 3422 C CA . VAL B 1 189 ? 13.238 62.990 62.356 1.00 18.50 241 VAL B CA 1
ATOM 3423 C C . VAL B 1 189 ? 11.909 62.364 62.784 1.00 17.04 241 VAL B C 1
ATOM 3424 O O . VAL B 1 189 ? 10.871 63.011 62.726 1.00 20.39 241 VAL B O 1
ATOM 3428 N N . GLY B 1 190 ? 11.932 61.112 63.228 1.00 15.50 242 GLY B N 1
ATOM 3429 C CA . GLY B 1 190 ? 10.702 60.493 63.677 1.00 17.12 242 GLY B CA 1
ATOM 3430 C C . GLY B 1 190 ? 10.883 59.042 64.052 1.00 16.95 242 GLY B C 1
ATOM 3431 O O . GLY B 1 190 ? 12.005 58.566 64.135 1.00 15.59 242 GLY B O 1
ATOM 3432 N N . ASP B 1 191 ? 9.778 58.339 64.285 1.00 15.97 243 ASP B N 1
ATOM 3433 C CA . ASP B 1 191 ? 9.858 56.921 64.606 1.00 14.99 243 ASP B CA 1
ATOM 3434 C C . ASP B 1 191 ? 8.603 56.174 64.184 1.00 18.15 243 ASP B C 1
ATOM 3435 O O . ASP B 1 191 ? 7.565 56.775 63.904 1.00 17.27 243 ASP B O 1
ATOM 3440 N N . VAL B 1 192 ? 8.713 54.851 64.138 1.00 14.34 244 VAL B N 1
ATOM 3441 C CA . VAL B 1 192 ? 7.545 53.974 64.096 1.00 12.07 244 VAL B CA 1
ATOM 3442 C C . VAL B 1 192 ? 7.717 52.977 65.230 1.00 16.27 244 VAL B C 1
ATOM 3443 O O . VAL B 1 192 ? 8.773 52.350 65.364 1.00 15.73 244 VAL B O 1
ATOM 3447 N N . ALA B 1 193 ? 6.705 52.882 66.084 1.00 15.84 245 ALA B N 1
ATOM 3448 C CA . ALA B 1 193 ? 6.742 51.952 67.213 1.00 18.90 245 ALA B CA 1
ATOM 3449 C C . ALA B 1 193 ? 7.927 52.204 68.164 1.00 16.46 245 ALA B C 1
ATOM 3450 O O . ALA B 1 193 ? 8.420 51.283 68.824 1.00 16.72 245 ALA B O 1
ATOM 3452 N N . THR B 1 194 ? 8.346 53.467 68.249 1.00 15.99 246 THR B N 1
ATOM 3453 C CA . THR B 1 194 ? 9.465 53.925 69.081 1.00 14.97 246 THR B CA 1
ATOM 3454 C C . THR B 1 194 ? 10.854 53.553 68.543 1.00 14.40 246 THR B C 1
ATOM 3455 O O . THR B 1 194 ? 11.852 53.670 69.250 1.00 17.74 246 THR B O 1
ATOM 3459 N N . VAL B 1 195 ? 10.903 53.129 67.281 1.00 14.08 247 VAL B N 1
ATOM 3460 C CA . VAL B 1 195 ? 12.173 52.870 66.608 1.00 12.03 247 VAL B CA 1
ATOM 3461 C C . VAL B 1 195 ? 12.434 53.989 65.604 1.00 12.55 247 VAL B C 1
ATOM 3462 O O . VAL B 1 195 ? 11.698 54.148 64.624 1.00 16.15 247 VAL B O 1
ATOM 3466 N N . PHE B 1 196 ? 13.488 54.755 65.866 1.00 14.48 248 PHE B N 1
ATOM 3467 C CA . PHE B 1 196 ? 13.715 56.032 65.193 1.00 16.63 248 PHE B CA 1
ATOM 3468 C C . PHE B 1 196 ? 14.438 55.911 63.849 1.00 15.82 248 PHE B C 1
ATOM 3469 O O . PHE B 1 196 ? 15.151 54.945 63.599 1.00 17.73 248 PHE B O 1
ATOM 3477 N N . PHE B 1 197 ? 14.238 56.906 62.990 1.00 16.34 249 PHE B N 1
ATOM 3478 C CA . PHE B 1 197 ? 14.952 56.983 61.715 1.00 15.32 249 PHE B CA 1
ATOM 3479 C C . PHE B 1 197 ? 15.338 58.423 61.395 1.00 18.61 249 PHE B C 1
ATOM 3480 O O . PHE B 1 197 ? 14.793 59.362 61.974 1.00 16.13 249 PHE B O 1
ATOM 3488 N N . ARG B 1 198 ? 16.300 58.578 60.485 1.00 19.18 250 ARG B N 1
ATOM 3489 C CA . ARG B 1 198 ? 16.695 59.883 59.949 1.00 18.37 250 ARG B CA 1
ATOM 3490 C C . ARG B 1 198 ? 15.861 60.206 58.721 1.00 17.46 250 ARG B C 1
ATOM 3491 O O . ARG B 1 198 ? 15.039 59.406 58.297 1.00 18.05 250 ARG B O 1
ATOM 3499 N N . SER B 1 199 ? 16.100 61.374 58.135 1.00 16.50 251 SER B N 1
ATOM 3500 C CA . SER B 1 199 ? 15.309 61.816 56.985 1.00 17.60 251 SER B CA 1
ATOM 3501 C C . SER B 1 199 ? 15.465 60.921 55.753 1.00 20.14 251 SER B C 1
ATOM 3502 O O . SER B 1 199 ? 14.563 60.874 54.903 1.00 21.63 251 SER B O 1
ATOM 3505 N N . ASP B 1 200 ? 16.599 60.233 55.634 1.00 20.54 252 ASP B N 1
ATOM 3506 C CA . ASP B 1 200 ? 16.801 59.321 54.503 1.00 22.44 252 ASP B CA 1
ATOM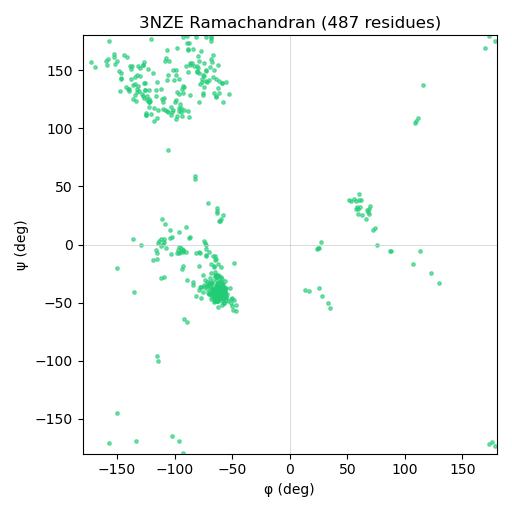 3507 C C . ASP B 1 200 ? 16.268 57.923 54.804 1.00 25.63 252 ASP B C 1
ATOM 3508 O O . ASP B 1 200 ? 16.450 56.993 54.022 1.00 25.23 252 ASP B O 1
ATOM 3513 N N . GLY B 1 201 ? 15.613 57.777 55.952 1.00 19.51 253 GLY B N 1
ATOM 3514 C CA . GLY B 1 201 ? 15.028 56.497 56.331 1.00 19.52 253 GLY B CA 1
ATOM 3515 C C . GLY B 1 201 ? 15.962 55.551 57.078 1.00 20.17 253 GLY B C 1
ATOM 3516 O O . GLY B 1 201 ? 15.535 54.484 57.531 1.00 22.86 253 GLY B O 1
ATOM 3517 N N . SER B 1 202 ? 17.236 55.919 57.222 1.00 18.45 254 SER B N 1
ATOM 3518 C CA . SER B 1 202 ? 18.181 55.031 57.903 1.00 19.86 254 SER B CA 1
ATOM 3519 C C . SER B 1 202 ? 17.942 54.993 59.412 1.00 23.61 254 SER B C 1
ATOM 3520 O O . SER B 1 202 ? 17.487 55.974 59.996 1.00 22.25 254 SER B O 1
ATOM 3523 N N . SER B 1 203 ? 18.252 53.860 60.039 1.00 20.00 255 SER B N 1
ATOM 3524 C CA . SER B 1 203 ? 18.108 53.740 61.493 1.00 18.25 255 SER B CA 1
ATOM 3525 C C . SER B 1 203 ? 19.365 53.203 62.168 1.00 23.56 255 SER B C 1
ATOM 3526 O O . SER B 1 203 ? 19.391 53.049 63.388 1.00 27.31 255 SER B O 1
ATOM 3529 N N . ASP B 1 204 ? 20.399 52.913 61.384 1.00 23.86 256 ASP B N 1
ATOM 3530 C CA . ASP B 1 204 ? 21.638 52.371 61.950 1.00 24.72 256 ASP B CA 1
ATOM 3531 C C . ASP B 1 204 ? 22.380 53.419 62.770 1.00 22.66 256 ASP B C 1
ATOM 3532 O O . ASP B 1 204 ? 22.407 54.593 62.416 1.00 26.50 256 ASP B O 1
ATOM 3537 N N . GLY B 1 205 ? 22.971 52.992 63.881 1.00 23.29 257 GLY B N 1
ATOM 3538 C CA . GLY B 1 205 ? 23.783 53.880 64.692 1.00 23.53 257 GLY B CA 1
ATOM 3539 C C . GLY B 1 205 ? 23.043 55.019 65.370 1.00 26.88 257 GLY B C 1
ATOM 3540 O O . GLY B 1 205 ? 23.651 56.025 65.722 1.00 27.46 257 GLY B O 1
ATOM 3541 N N . ILE B 1 206 ? 21.732 54.866 65.554 1.00 22.59 258 ILE B N 1
ATOM 3542 C CA . ILE B 1 206 ? 20.957 55.814 66.338 1.00 21.37 258 ILE B CA 1
ATOM 3543 C C . ILE B 1 206 ? 20.946 55.304 67.770 1.00 25.06 258 ILE B C 1
ATOM 3544 O O . ILE B 1 206 ? 20.433 54.227 68.049 1.00 23.55 258 ILE B O 1
ATOM 3549 N N . THR B 1 207 ? 21.554 56.071 68.663 1.00 21.71 259 THR B N 1
ATOM 3550 C CA . THR B 1 207 ? 21.769 55.642 70.039 1.00 21.91 259 THR B CA 1
ATOM 3551 C C . THR B 1 207 ? 20.447 55.331 70.760 1.00 20.97 259 THR B C 1
ATOM 3552 O O . THR B 1 207 ? 20.360 54.380 71.531 1.00 23.16 259 THR B O 1
ATOM 3556 N N . LEU B 1 208 ? 19.409 56.113 70.483 1.00 18.55 260 LEU B N 1
ATOM 3557 C CA . LEU B 1 208 ? 18.128 55.894 71.157 1.00 21.97 260 LEU B CA 1
ATOM 3558 C C . LEU B 1 208 ? 17.532 54.540 70.784 1.00 21.74 260 LEU B C 1
ATOM 3559 O O . LEU B 1 208 ? 16.783 53.956 71.559 1.00 19.85 260 LEU B O 1
ATOM 3564 N N . ASN B 1 209 ? 17.878 54.019 69.610 1.00 18.22 261 ASN B N 1
ATOM 3565 C CA . ASN B 1 209 ? 17.313 52.737 69.205 1.00 16.37 261 ASN B CA 1
ATOM 3566 C C . ASN B 1 209 ? 17.803 51.561 70.050 1.00 22.81 261 ASN B C 1
ATOM 3567 O O . ASN B 1 209 ? 17.185 50.492 70.050 1.00 20.94 261 ASN B O 1
ATOM 3572 N N . GLU B 1 210 ? 18.899 51.755 70.778 1.00 20.22 262 GLU B N 1
ATOM 3573 C CA . GLU B 1 210 ? 19.366 50.699 71.676 1.00 19.59 262 GLU B CA 1
ATOM 3574 C C . GLU B 1 210 ? 18.470 50.581 72.897 1.00 19.02 262 GLU B C 1
ATOM 3575 O O . GLU B 1 210 ? 18.602 49.638 73.683 1.00 19.54 262 GLU B O 1
ATOM 3581 N N . ARG B 1 211 ? 17.564 51.539 73.059 1.00 17.94 263 ARG B N 1
ATOM 3582 C CA . ARG B 1 211 ? 16.666 51.587 74.223 1.00 21.16 263 ARG B CA 1
ATOM 3583 C C . ARG B 1 211 ? 15.191 51.370 73.838 1.00 19.21 263 ARG B C 1
ATOM 3584 O O . ARG B 1 211 ? 14.273 51.433 74.682 1.00 16.94 263 ARG B O 1
ATOM 3592 N N . SER B 1 212 ? 14.957 51.117 72.555 1.00 16.15 264 SER B N 1
ATOM 3593 C CA . SER B 1 212 ? 13.600 50.939 72.059 1.00 14.99 264 SER B CA 1
ATOM 3594 C C . SER B 1 212 ? 13.026 49.545 72.318 1.00 16.32 264 SER B C 1
ATOM 3595 O O . SER B 1 212 ? 13.748 48.554 72.296 1.00 18.81 264 SER B O 1
ATOM 3598 N N . THR B 1 213 ? 11.714 49.466 72.512 1.00 16.56 265 THR B N 1
ATOM 3599 C CA . THR B 1 213 ? 11.055 48.167 72.647 1.00 19.25 265 THR B CA 1
ATOM 3600 C C . THR B 1 213 ? 10.447 47.640 71.343 1.00 19.34 265 THR B C 1
ATOM 3601 O O . THR B 1 213 ? 9.989 46.501 71.295 1.00 20.16 265 THR B O 1
ATOM 3605 N N . GLY B 1 214 ? 10.451 48.452 70.292 1.00 15.61 266 GLY B N 1
ATOM 3606 C CA . GLY B 1 214 ? 9.712 48.121 69.086 1.00 13.98 266 GLY B CA 1
ATOM 3607 C C . GLY B 1 214 ? 10.507 47.289 68.092 1.00 15.18 266 GLY B C 1
ATOM 3608 O O . GLY B 1 214 ? 11.719 47.117 68.232 1.00 17.90 266 GLY B O 1
ATOM 3609 N N . PRO B 1 215 ? 9.805 46.750 67.083 1.00 17.33 267 PRO B N 1
ATOM 3610 C CA . PRO B 1 215 ? 10.369 45.869 66.056 1.00 15.67 267 PRO B CA 1
ATOM 3611 C C . PRO B 1 215 ? 11.358 46.625 65.184 1.00 21.31 267 PRO B C 1
ATOM 3612 O O . PRO B 1 215 ? 11.149 47.796 64.890 1.00 17.30 267 PRO B O 1
ATOM 3616 N N . SER B 1 216 ? 12.418 45.958 64.754 1.00 19.84 268 SER B N 1
ATOM 3617 C CA . SER B 1 216 ? 13.366 46.605 63.856 1.00 19.20 268 SER B CA 1
ATOM 3618 C C . SER B 1 216 ? 12.660 46.974 62.554 1.00 18.41 268 SER B C 1
ATOM 3619 O O . SER B 1 216 ? 11.669 46.358 62.154 1.00 18.75 268 SER B O 1
ATOM 3622 N N . HIS B 1 217 ? 13.183 47.983 61.884 1.00 16.68 269 HIS B N 1
ATOM 3623 C CA . HIS B 1 217 ? 12.633 48.365 60.595 1.00 18.88 269 HIS B CA 1
ATOM 3624 C C . HIS B 1 217 ? 12.800 47.245 59.578 1.00 19.25 269 HIS B C 1
ATOM 3625 O O . HIS B 1 217 ? 11.943 47.059 58.715 1.00 22.19 269 HIS B O 1
ATOM 3632 N N . GLU B 1 218 ? 13.895 46.495 59.680 1.00 18.25 270 GLU B N 1
ATOM 3633 C CA . GLU B 1 218 ? 14.104 45.374 58.765 1.00 17.97 270 GLU B CA 1
ATOM 3634 C C . GLU B 1 218 ? 12.982 44.343 58.911 1.00 21.97 270 GLU B C 1
ATOM 3635 O O . GLU B 1 218 ? 12.465 43.819 57.919 1.00 21.14 270 GLU B O 1
ATOM 3641 N N . GLN B 1 219 ? 12.582 44.080 60.150 1.00 21.35 271 GLN B N 1
ATOM 3642 C CA . GLN B 1 219 ? 11.443 43.202 60.383 1.00 24.84 271 GLN B CA 1
ATOM 3643 C C . GLN B 1 219 ? 10.147 43.753 59.795 1.00 23.30 271 GLN B C 1
ATOM 3644 O O . GLN B 1 219 ? 9.411 43.027 59.116 1.00 20.11 271 GLN B O 1
ATOM 3650 N N . LEU B 1 220 ? 9.850 45.029 60.046 1.00 18.41 272 LEU B N 1
ATOM 3651 C CA . LEU B 1 220 ? 8.659 45.622 59.452 1.00 22.14 272 LEU B CA 1
ATOM 3652 C C . LEU B 1 220 ? 8.655 45.467 57.942 1.00 28.74 272 LEU B C 1
ATOM 3653 O O . LEU B 1 220 ? 7.622 45.150 57.360 1.00 26.03 272 LEU B O 1
ATOM 3658 N N . ARG B 1 221 ? 9.806 45.690 57.296 1.00 19.40 273 ARG B N 1
ATOM 3659 C CA . ARG B 1 221 ? 9.854 45.649 55.843 1.00 21.39 273 ARG B CA 1
ATOM 3660 C C . ARG B 1 221 ? 9.546 44.261 55.263 1.00 22.69 273 ARG B C 1
ATOM 3661 O O . ARG B 1 221 ? 9.310 44.120 54.067 1.00 22.48 273 ARG B O 1
ATOM 3669 N N . GLN B 1 222 ? 9.537 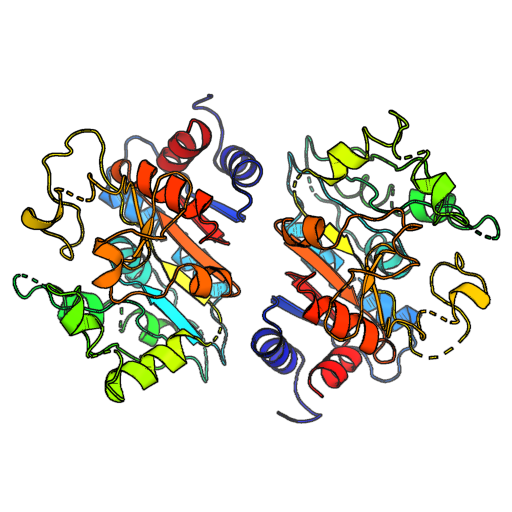43.250 56.123 1.00 23.70 274 GLN B N 1
ATOM 3670 C CA . GLN B 1 222 ? 9.225 41.886 55.702 1.00 24.03 274 GLN B CA 1
ATOM 3671 C C . GLN B 1 222 ? 7.755 41.511 55.974 1.00 25.49 274 GLN B C 1
ATOM 3672 O O . GLN B 1 222 ? 7.287 40.447 55.564 1.00 24.31 274 GLN B O 1
ATOM 3678 N N . VAL B 1 223 ? 7.025 42.381 56.671 1.00 18.35 275 VAL B N 1
ATOM 3679 C CA . VAL B 1 223 ? 5.609 42.111 56.947 1.00 17.51 275 VAL B CA 1
ATOM 3680 C C . VAL B 1 223 ? 4.800 42.371 55.686 1.00 20.40 275 VAL B C 1
ATOM 3681 O O . VAL B 1 223 ? 5.065 43.328 54.966 1.00 21.71 275 VAL B O 1
ATOM 3685 N N . ARG B 1 224 ? 3.819 41.523 55.405 1.00 14.98 276 ARG B N 1
ATOM 3686 C CA . ARG B 1 224 ? 3.099 41.634 54.133 1.00 16.29 276 ARG B CA 1
ATOM 3687 C C . ARG B 1 224 ? 2.405 42.979 53.892 1.00 17.24 276 ARG B C 1
ATOM 3688 O O . ARG B 1 224 ? 2.586 43.595 52.835 1.00 16.83 276 ARG B O 1
ATOM 3696 N N . ARG B 1 225 ? 1.599 43.428 54.845 1.00 16.47 277 ARG B N 1
ATOM 3697 C CA . ARG B 1 225 ? 0.948 44.730 54.711 1.00 13.16 277 ARG B CA 1
ATOM 3698 C C . ARG B 1 225 ? 1.278 45.547 55.947 1.00 16.78 277 ARG B C 1
ATOM 3699 O O . ARG B 1 225 ? 1.163 45.053 57.076 1.00 17.54 277 ARG B O 1
ATOM 3707 N N . ARG B 1 226 ? 1.675 46.796 55.733 1.00 14.04 278 ARG B N 1
ATOM 3708 C CA . ARG B 1 226 ? 2.001 47.695 56.837 1.00 13.69 278 ARG B CA 1
ATOM 3709 C C . ARG B 1 226 ? 1.144 48.921 56.647 1.00 15.22 278 ARG B C 1
ATOM 3710 O O . ARG B 1 226 ? 1.304 49.648 55.672 1.00 16.61 278 ARG B O 1
ATOM 3718 N N . ILE B 1 227 ? 0.212 49.128 57.575 1.00 11.07 279 ILE B N 1
ATOM 3719 C CA . ILE B 1 227 ? -0.813 50.151 57.430 1.00 13.81 279 ILE B CA 1
ATOM 3720 C C . ILE B 1 227 ? -0.429 51.331 58.295 1.00 16.42 279 ILE B C 1
ATOM 3721 O O . ILE B 1 227 ? -0.379 51.214 59.518 1.00 15.75 279 ILE B O 1
ATOM 3726 N N . CYS B 1 228 ? -0.127 52.455 57.655 1.00 13.10 280 CYS B N 1
ATOM 3727 C CA . CYS B 1 228 ? 0.388 53.629 58.348 1.00 13.71 280 CYS B CA 1
ATOM 3728 C C . CYS B 1 228 ? -0.678 54.726 58.333 1.00 12.85 280 CYS B C 1
ATOM 3729 O O . CYS B 1 228 ? -1.166 55.108 57.266 1.00 16.37 280 CYS B O 1
ATOM 3732 N N . VAL B 1 229 ? -1.062 55.198 59.523 1.00 12.80 281 VAL B N 1
ATOM 3733 C CA . VAL B 1 229 ? -2.137 56.181 59.678 1.00 14.29 281 VAL B CA 1
ATOM 3734 C C . VAL B 1 229 ? -1.578 57.488 60.254 1.00 13.41 281 VAL B C 1
ATOM 3735 O O . VAL B 1 229 ? -0.922 57.480 61.291 1.00 14.15 281 VAL B O 1
ATOM 3739 N N . VAL B 1 230 ? -1.865 58.610 59.596 1.00 12.22 282 VAL B N 1
ATOM 3740 C CA . VAL B 1 230 ? -1.272 59.890 59.967 1.00 11.54 282 VAL B CA 1
ATOM 3741 C C . VAL B 1 230 ? -2.314 60.985 59.876 1.00 13.64 282 VAL B C 1
ATOM 3742 O O . VAL B 1 230 ? -3.020 61.083 58.871 1.00 16.55 282 VAL B O 1
ATOM 3746 N N . SER B 1 231 ? -2.405 61.808 60.920 1.00 12.63 283 SER B N 1
ATOM 3747 C CA . SER B 1 231 ? -3.185 63.032 60.879 1.00 17.27 283 SER B CA 1
ATOM 3748 C C . SER B 1 231 ? -2.428 64.098 61.653 1.00 21.00 283 SER B C 1
ATOM 3749 O O . SER B 1 231 ? -1.901 63.822 62.726 1.00 23.29 283 SER B O 1
ATOM 3752 N N . GLY B 1 232 ? -2.345 65.308 61.109 1.00 20.60 284 GLY B N 1
ATOM 3753 C CA . GLY B 1 232 ? -1.775 66.407 61.873 1.00 28.38 284 GLY B CA 1
ATOM 3754 C C . GLY B 1 232 ? -0.497 66.992 61.314 1.00 32.23 284 GLY B C 1
ATOM 3755 O O . GLY B 1 232 ? 0.405 66.266 60.896 1.00 25.93 284 GLY B O 1
ATOM 3756 N N . ALA B 1 233 ? -0.418 68.320 61.338 1.00 30.45 285 ALA B N 1
ATOM 3757 C CA . ALA B 1 233 ? 0.706 69.054 60.766 1.00 32.73 285 ALA B CA 1
ATOM 3758 C C . ALA B 1 233 ? 2.066 68.638 61.341 1.00 26.64 285 ALA B C 1
ATOM 3759 O O . ALA B 1 233 ? 3.061 68.581 60.622 1.00 33.64 285 ALA B O 1
ATOM 3761 N N . SER B 1 234 ? 2.109 68.359 62.640 1.00 29.83 286 SER B N 1
ATOM 3762 C CA . SER B 1 234 ? 3.375 68.055 63.295 1.00 27.50 286 SER B CA 1
ATOM 3763 C C . SER B 1 234 ? 3.961 66.704 62.870 1.00 30.16 286 SER B C 1
ATOM 3764 O O . SER B 1 234 ? 5.090 66.371 63.240 1.00 31.09 286 SER B O 1
ATOM 3767 N N . LYS B 1 235 ? 3.210 65.938 62.083 1.00 29.65 287 LYS B N 1
ATOM 3768 C CA . LYS B 1 235 ? 3.641 64.584 61.712 1.00 23.77 287 LYS B CA 1
ATOM 3769 C C . LYS B 1 235 ? 4.472 64.495 60.421 1.00 21.81 287 LYS B C 1
ATOM 3770 O O . LYS B 1 235 ? 5.015 63.431 60.086 1.00 19.52 287 LYS B O 1
ATOM 3776 N N . ILE B 1 236 ? 4.597 65.608 59.709 1.00 25.62 288 ILE B N 1
ATOM 3777 C CA . ILE B 1 236 ? 5.139 65.570 58.351 1.00 23.61 288 ILE B CA 1
ATOM 3778 C C . ILE B 1 236 ? 6.586 65.071 58.233 1.00 23.42 288 ILE B C 1
ATOM 3779 O O . ILE B 1 236 ? 6.908 64.286 57.329 1.00 22.29 288 ILE B O 1
ATOM 3784 N N . ASN B 1 237 ? 7.455 65.524 59.134 1.00 25.30 289 ASN B N 1
ATOM 3785 C CA . ASN B 1 237 ? 8.851 65.099 59.107 1.00 25.00 289 ASN B CA 1
ATOM 3786 C C . ASN B 1 237 ? 8.995 63.606 59.330 1.00 23.43 289 ASN B C 1
ATOM 3787 O O . ASN B 1 237 ? 9.771 62.932 58.641 1.00 26.04 289 ASN B O 1
ATOM 3792 N N . GLY B 1 238 ? 8.256 63.101 60.312 1.00 19.01 290 GLY B N 1
ATOM 3793 C CA . GLY B 1 238 ? 8.295 61.691 60.637 1.00 23.79 290 GLY B CA 1
ATOM 3794 C C . GLY B 1 238 ? 7.757 60.878 59.478 1.00 24.68 290 GLY B C 1
ATOM 3795 O O . GLY B 1 238 ? 8.292 59.831 59.156 1.00 21.12 290 GLY B O 1
ATOM 3796 N N . LEU B 1 239 ? 6.683 61.357 58.857 1.00 20.77 291 LEU B N 1
ATOM 3797 C CA . LEU B 1 239 ? 6.060 60.598 57.773 1.00 16.97 291 LEU B CA 1
ATOM 3798 C C . LEU B 1 239 ? 6.986 60.494 56.575 1.00 18.92 291 LEU B C 1
ATOM 3799 O O . LEU B 1 239 ? 7.123 59.426 55.967 1.00 18.36 291 LEU B O 1
ATOM 3804 N N . GLN B 1 240 ? 7.622 61.603 56.219 1.00 18.35 292 GLN B N 1
ATOM 3805 C CA . GLN B 1 240 ? 8.603 61.548 55.158 1.00 20.23 292 GLN B CA 1
ATOM 3806 C C . GLN B 1 240 ? 9.707 60.536 55.476 1.00 19.42 292 GLN B C 1
ATOM 3807 O O . GLN B 1 240 ? 10.083 59.754 54.617 1.00 23.15 292 GLN B O 1
ATOM 3813 N N . GLY B 1 241 ? 10.233 60.552 56.701 1.00 22.14 293 GLY B N 1
ATOM 3814 C CA . GLY B 1 241 ? 11.272 59.597 57.070 1.00 18.74 293 GLY B CA 1
ATOM 3815 C C . GLY B 1 241 ? 10.810 58.148 57.008 1.00 17.23 293 GLY B C 1
ATOM 3816 O O . GLY B 1 241 ? 11.565 57.276 56.574 1.00 17.40 293 GLY B O 1
ATOM 3817 N N . ALA B 1 242 ? 9.576 57.893 57.448 1.00 15.33 294 ALA B N 1
ATOM 3818 C CA . ALA B 1 242 ? 9.013 56.542 57.431 1.00 14.99 294 ALA B CA 1
ATOM 3819 C C . ALA B 1 242 ? 8.876 56.013 56.009 1.00 14.70 294 ALA B C 1
ATOM 3820 O O . ALA B 1 242 ? 9.095 54.833 55.746 1.00 17.03 294 ALA B O 1
ATOM 3822 N N . LEU B 1 243 ? 8.492 56.892 55.095 1.00 15.26 295 LEU B N 1
ATOM 3823 C CA . LEU B 1 243 ? 8.326 56.501 53.702 1.00 16.07 295 LEU B CA 1
ATOM 3824 C C . LEU B 1 243 ? 9.686 56.320 53.042 1.00 16.08 295 LEU B C 1
ATOM 3825 O O . LEU B 1 243 ? 9.867 55.436 52.202 1.00 19.57 295 LEU B O 1
ATOM 3830 N N . ALA B 1 244 ? 10.657 57.139 53.440 1.00 19.22 296 ALA B N 1
ATOM 3831 C CA . ALA B 1 244 ? 12.025 56.952 52.969 1.00 21.17 296 ALA B CA 1
ATOM 3832 C C . ALA B 1 244 ? 12.558 55.597 53.435 1.00 20.73 296 ALA B C 1
ATOM 3833 O O . ALA B 1 244 ? 13.309 54.948 52.712 1.00 22.02 296 ALA B O 1
ATOM 3835 N N . ALA B 1 245 ? 12.157 55.177 54.637 1.00 18.37 297 ALA B N 1
ATOM 3836 C CA . ALA B 1 245 ? 12.571 53.886 55.193 1.00 18.72 297 ALA B CA 1
ATOM 3837 C C . ALA B 1 245 ? 11.789 52.723 54.581 1.00 16.61 297 ALA B C 1
ATOM 3838 O O . ALA B 1 245 ? 12.076 51.554 54.848 1.00 21.50 297 ALA B O 1
ATOM 3840 N N . GLY B 1 246 ? 10.777 53.048 53.786 1.00 17.25 298 GLY B N 1
ATOM 3841 C CA . GLY B 1 246 ? 9.946 52.044 53.143 1.00 21.57 298 GLY B CA 1
ATOM 3842 C C . GLY B 1 246 ? 9.096 51.221 54.097 1.00 17.19 298 GLY B C 1
ATOM 3843 O O . GLY B 1 246 ? 8.784 50.063 53.812 1.00 18.35 298 GLY B O 1
ATOM 3844 N N . LEU B 1 247 ? 8.713 51.815 55.223 1.00 12.13 299 LEU B N 1
ATOM 3845 C CA . LEU B 1 247 ? 8.021 51.061 56.268 1.00 13.12 299 LEU B CA 1
ATOM 3846 C C . LEU B 1 247 ? 6.564 50.763 55.947 1.00 15.87 299 LEU B C 1
ATOM 3847 O O . LEU B 1 247 ? 6.015 49.782 56.443 1.00 17.65 299 LEU B O 1
ATOM 3852 N N . ALA B 1 248 ? 5.936 51.594 55.115 1.00 15.63 300 ALA B N 1
ATOM 3853 C CA . ALA B 1 248 ? 4.507 51.441 54.835 1.00 15.76 300 ALA B CA 1
ATOM 3854 C C . ALA B 1 248 ? 4.225 50.700 53.519 1.00 17.45 300 ALA B C 1
ATOM 3855 O O . ALA B 1 248 ? 5.022 50.759 52.582 1.00 17.80 300 ALA B O 1
ATOM 3857 N N . THR B 1 249 ? 3.099 49.992 53.461 1.00 18.00 301 THR B N 1
ATOM 3858 C CA . THR B 1 249 ? 2.557 49.577 52.162 1.00 14.86 301 THR B CA 1
ATOM 3859 C C . THR B 1 249 ? 1.256 50.301 51.864 1.00 18.85 301 THR B C 1
ATOM 3860 O O . THR B 1 249 ? 0.915 50.505 50.698 1.00 16.74 301 THR B O 1
ATOM 3864 N N . ASP B 1 250 ? 0.529 50.672 52.920 1.00 14.41 302 ASP B N 1
ATOM 3865 C CA . ASP B 1 250 ? -0.767 51.338 52.793 1.00 13.47 302 ASP B CA 1
ATOM 3866 C C . ASP B 1 250 ? -0.788 52.524 53.741 1.00 18.19 302 ASP B C 1
ATOM 3867 O O . ASP B 1 250 ? -0.562 52.365 54.937 1.00 26.77 302 ASP B O 1
ATOM 3872 N N . LEU B 1 251 ? -1.046 53.710 53.197 1.00 14.32 303 LEU B N 1
ATOM 3873 C CA . LEU B 1 251 ? -1.029 54.936 53.984 1.00 13.02 303 LEU B CA 1
ATOM 3874 C C . LEU B 1 251 ? -2.417 55.564 54.007 1.00 15.26 303 LEU B C 1
ATOM 3875 O O . LEU B 1 251 ? -3.057 55.675 52.975 1.00 17.39 303 LEU B O 1
ATOM 3880 N N . ILE B 1 252 ? -2.889 55.963 55.183 1.00 13.57 304 ILE B N 1
ATOM 3881 C CA . ILE B 1 252 ? -4.131 56.714 55.265 1.00 13.65 304 ILE B CA 1
ATOM 3882 C C . ILE B 1 252 ? -3.815 58.031 55.948 1.00 15.59 304 ILE B C 1
ATOM 3883 O O . ILE B 1 252 ? -3.266 58.036 57.043 1.00 14.97 304 ILE B O 1
ATOM 3888 N N . LEU B 1 253 ? -4.115 59.148 55.289 1.00 15.19 305 LEU B N 1
ATOM 3889 C CA . LEU B 1 253 ? -3.785 60.450 55.865 1.00 13.23 305 LEU B CA 1
ATOM 3890 C C . LEU B 1 253 ? -4.775 61.497 55.403 1.00 13.76 305 LEU B C 1
ATOM 3891 O O . LEU B 1 253 ? -5.447 61.315 54.389 1.00 16.20 305 LEU B O 1
ATOM 3896 N N . ASP B 1 254 ? -4.883 62.581 56.166 1.00 12.95 306 ASP B N 1
ATOM 3897 C CA . ASP B 1 254 ? -5.807 63.648 55.813 1.00 14.89 306 ASP B CA 1
ATOM 3898 C C . ASP B 1 254 ? -5.308 64.493 54.645 1.00 17.17 306 ASP B C 1
ATOM 3899 O O . ASP B 1 254 ? -4.110 64.578 54.374 1.00 16.01 306 ASP B O 1
ATOM 3904 N N . GLU B 1 255 ? -6.254 65.130 53.965 1.00 17.76 307 GLU B N 1
ATOM 3905 C CA . GLU B 1 255 ? -5.976 65.973 52.814 1.00 17.15 307 GLU B CA 1
ATOM 3906 C C . GLU B 1 255 ? -4.845 66.984 53.047 1.00 16.78 307 GLU B C 1
ATOM 3907 O O . GLU B 1 255 ? -3.926 67.105 52.231 1.00 17.41 307 GLU B O 1
ATOM 3913 N N . ALA B 1 256 ? -4.883 67.700 54.168 1.00 14.41 308 ALA B N 1
ATOM 3914 C CA . ALA B 1 256 ? -3.839 68.702 54.446 1.00 16.47 308 ALA B CA 1
ATOM 3915 C C . ALA B 1 256 ? -2.453 68.084 54.562 1.00 20.70 308 ALA B C 1
ATOM 3916 O O . ALA B 1 256 ? -1.459 68.616 54.029 1.00 18.10 308 ALA B O 1
ATOM 3918 N N . SER B 1 257 ? -2.376 66.956 55.261 1.00 15.61 309 SER B N 1
ATOM 3919 C CA . SER B 1 257 ? -1.106 66.252 55.381 1.00 17.29 309 SER B CA 1
ATOM 3920 C C . SER B 1 257 ? -0.644 65.781 54.017 1.00 17.91 309 SER B C 1
ATOM 3921 O O . SER B 1 257 ? 0.549 65.765 53.744 1.00 20.01 309 SER B O 1
ATOM 3924 N N . ALA B 1 258 ? -1.587 65.388 53.165 1.00 16.09 310 ALA B N 1
ATOM 3925 C CA . ALA B 1 258 ? -1.206 64.904 51.845 1.00 16.30 310 ALA B CA 1
ATOM 3926 C C . ALA B 1 258 ? -0.610 66.032 51.019 1.00 17.49 310 ALA B C 1
ATOM 3927 O O . ALA B 1 258 ? 0.369 65.824 50.297 1.00 15.68 310 ALA B O 1
ATOM 3929 N N . ARG B 1 259 ? -1.186 67.223 51.125 1.00 16.78 311 ARG B N 1
ATOM 3930 C CA . ARG B 1 259 ? -0.632 68.373 50.412 1.00 17.39 311 ARG B CA 1
ATOM 3931 C C . ARG B 1 259 ? 0.777 68.686 50.901 1.00 21.04 311 ARG B C 1
ATOM 3932 O O . ARG B 1 259 ? 1.646 69.034 50.105 1.00 19.60 311 ARG B O 1
ATOM 3940 N N . ARG B 1 260 ? 0.997 68.579 52.210 1.00 18.82 312 ARG B N 1
ATOM 3941 C CA . ARG B 1 260 ? 2.327 68.815 52.771 1.00 24.80 312 ARG B CA 1
ATOM 3942 C C . ARG B 1 260 ? 3.314 67.794 52.227 1.00 23.31 312 ARG B C 1
ATOM 3943 O O . ARG B 1 260 ? 4.446 68.126 51.884 1.00 25.05 312 ARG B O 1
ATOM 3951 N N . LEU B 1 261 ? 2.865 66.547 52.131 1.00 20.03 313 LEU B N 1
ATOM 3952 C CA . LEU B 1 261 ? 3.742 65.465 51.709 1.00 21.72 313 LEU B CA 1
ATOM 3953 C C . LEU B 1 261 ? 4.204 65.615 50.255 1.00 21.70 313 LEU B C 1
ATOM 3954 O O . LEU B 1 261 ? 5.372 65.369 49.951 1.00 26.52 313 LEU B O 1
ATOM 3959 N N . VAL B 1 262 ? 3.301 66.022 49.367 1.00 19.61 314 VAL B N 1
ATOM 3960 C CA . VAL B 1 262 ? 3.640 66.093 47.945 1.00 21.77 314 VAL B CA 1
ATOM 3961 C C . VAL 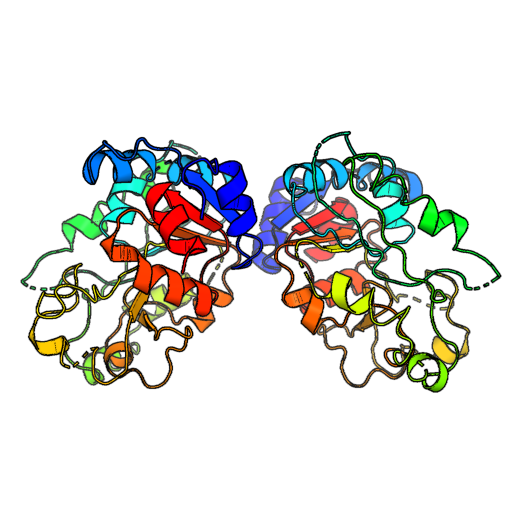B 1 262 ? 4.452 67.338 47.605 1.00 29.40 314 VAL B C 1
ATOM 3962 O O . VAL B 1 262 ? 5.087 67.400 46.553 1.00 38.42 314 VAL B O 1
ATOM 3966 N N . SER B 1 263 ? 4.423 68.331 48.486 1.00 30.55 315 SER B N 1
ATOM 3967 C CA . SER B 1 263 ? 5.241 69.521 48.290 1.00 41.48 315 SER B CA 1
ATOM 3968 C C . SER B 1 263 ? 6.570 69.334 49.004 1.00 48.80 315 SER B C 1
ATOM 3969 O O . SER B 1 263 ? 7.461 70.174 48.908 1.00 49.96 315 SER B O 1
ATOM 3972 N N . PHE B 1 264 ? 6.685 68.220 49.722 1.00 57.42 316 PHE B N 1
ATOM 3973 C CA . PHE B 1 264 ? 7.912 67.848 50.416 1.00 66.25 316 PHE B CA 1
ATOM 3974 C C . PHE B 1 264 ? 8.828 67.111 49.443 1.00 74.30 316 PHE B C 1
ATOM 3975 O O . PHE B 1 264 ? 8.364 66.330 48.607 1.00 75.83 316 PHE B O 1
#

Foldseek 3Di:
DDPPDDQVRLQVLCCVPLVAREGAFEDDPPDDQVVQLLRLLVLLVVCQVVDEELEEEEELDFPSLLSVLVPHAADYYNYEYAYFAAAFAVRDGPVSVVVNVSVCRSDVHHYHYAHDYRWAPDLVVVVCCPDPSRVVRVVSLLGAEYEWEKWFDLPDTGRRRDDPVLSCCVVVQWTIDTSQQTFHLLLDRPPDPRNSTTRGDDLVSLQPHHAYEYGYEDLSRLSRVNNCSSNVNHNYYGYYPNNSVSNSD/DDPPQDQVNLQVLCCVPLVAHEGAFEDPPPDDQVVQLLSLLVLQVVVVVVDEALEEEEELDFDSLLSVLVVHAADYYNYEYEYFAAAFAVRDGPVSRVVNVSVCRSDVHHYDYAHDHRWAPDLVVVVVCPDPSRVVSVVSLLGAEYEWEKFFQQPPPNCDAGPTRHDGNVPSVCVVVQWGIGTSQQTFHLLLDRPPDVRNSTTRGDDLVSLQPHHAYEYGDEDDRCQRRVNNCSSNVNHRYYGYYPVSSVVNSVD

Solvent-accessible surface area: 22938 Å² total

Sequence (504 aa):
ASPFDTGPELESQIRNQYGVDVHVVPVLDTLNEAETLDRVAQAARTIGPLVDSNAIIGVAWGATLSAVSRRHLTTRRKTHDSIVVVVQLNGAGNQTTGITYASDIRRFGSSAYGARVEQFPVPAFFDHASTKTAWNERSVQRRILDLQARSIIAIFGVGSVDHVYAGGYLDEHDLTLAADDVVGDVATVFFRSDGSSDGITLNEERSTGPSHEQLRQVRRRICVVSGASKINGLQGALAAGLATDLILDEASARRLVSASPFDTGPELESQIRRNQYGVDVHVVPVVLDTLNEAETLDRVAQAARTIGPLVDSNAIIGVAWGATLSAVSRHLTRKTHDSIVVVQLNGAGNQTTGITYASDIRRFGSAYGARVEQFPVPAFFDHASTKTAWNERSVQRILDLQARSIAIFGVVGSVDSDYPSHVYAGGYLDEHDLTLAADDVVGDVATVFFRSDGSSDGITLNERSTGPSHEQLRQVRRRICVVSGASKINGLQGALAAGLATDLILDEASARRLVSF